Protein 3D8U (pdb70)

Secondary structure (DSSP, 8-state):
-EEEEEES-SS-HHHHHHHHHHHHHHHHTS-EE--EE-TT-HHHHHHHHHHHHTS----EEEESS---HHHHHHHHHHT--EEEESSS-SSSSSEEE---HHHHHHHHHHHHHTTT---EEEEE-S-SSHHHHHHHHHHHH--TTS-----EEE-SSPP-HHHHHHHHHHHHTT-TT--EEEESSHHHHHHHHHHHHHTT--TTTT-EEEESS----TTSSS--EEEE--S---HHHHHHHHHHHS-----EEE--TT--/--EEEEES-SS-HHHHHHHHHHHHHHHHHT--EEEEE-SS-HHHHHHHHHHHHTT--S-EEEESS---HHHHHHHHHTT--EEEESSS-SSSS-EEE---HHHHHHHHHHHHHHTT---EEEEEE-TTSHHHHHHHHHHHH--TTS-----EEEESS---HHHHHHHHHHHHHH-TT--EEEESSHHHHHHHHHHHHHHT--TTTT-EEEESS----TTSSS---EEE--S---HHHHHHHHHHH----------EEE--GGG---

Sequence (526 aa):
YSIALIIPSLFEKACAHFLPSFQQALNKAGYQLLLGYSDYSIEQEEKLLSTFLESRPAGVVLFGSEHSQRTHQLLEASNTPVLEIAELSSKASYLNIGVDHFEVGKACTRHLIEQGFKNVGFIGARGNHSTLQRQLHGWQSAIENYLTPDHFLTTHEAPSSQLGAEGLAKLLLRDSSLNALVCSHEEIAIGALFECHRRVLKVPTDIAIICLEGSSGEHAYPSLTSAEFDYERGTKAAEKLLHAIKGESGFKLKRRASTAYSIALIIPSLFEKACAHFLPSFQQALNKAGYQLLLGYSDYSIEQEEKLLSTFLESRPAGVVLFGSEHSQRTHQLLEASNTPVLEIAELSSKASYLNIGVDHFEVGKACTRHLIEQGFKNVGFIGARGNHSTLQRQLHGWQSAIENYLTPDHFLTTHEAPSSQLGAEGLAKLLLRDSSLNALVCSHEEIAIGALFECHRRVLKVPTDIAIICLEGSSGEHAYPSLTSAEFDYERGTKAAEKLLHAIKEPEEPTSGFKLKRRASTAIN

CATH classification: 3.40.50.2300 (+1 more: 3.40.50.2300)

Radius of gyration: 24.22 Å; Cα contacts (8 Å, |Δi|>4): 1119; chains: 2; bounding box: 66×63×42 Å

InterPro domains:
  IPR000843 LacI-type HTH domain [PF00356] (14-59)
  IPR000843 LacI-type HTH domain [PS50932] (13-67)
  IPR000843 LacI-type HTH domain [SM00354] (12-82)
  IPR000843 LacI-type HTH domain [cd01392] (16-67)
  IPR010982 Lambda repressor-like, DNA-binding domain superfamily [G3DSA:1.10.260.40] (5-69)
  IPR010982 Lambda repressor-like, DNA-binding domain superfamily [SSF47413] (12-70)
  IPR028082 Periplasmic binding protein-like I [SSF53822] (70-333)
  IPR046335 Transcriptional regulator LacI/GalR-like, sensor domain [PF13377] (180-339)

Nearest PDB structures (foldseek):
  3d8u-assembly1_B  TM=1.004E+00  e=8.330E-52  Vibrio parahaemolyticus
  3h5o-assembly1_A  TM=9.107E-01  e=6.694E-21  Chromobacterium violaceum
  2o20-assembly3_E  TM=8.316E-01  e=4.318E-18  Lactococcus lactis
  7e5w-assembly2_C  TM=8.522E-01  e=4.423E-16  Staphylococcus aureus subsp. aureus N315
  3huu-assembly2_C  TM=8.165E-01  e=6.097E-14  Staphylococcus haemolyticus JCSC1435

Foldseek 3Di:
DAEEEEDQDCVPVLCVQLPPLQQVLVVVPPYHYDYYYQPNPLVSVQVVLPVVVVPVHQEYEYEDQDHDPVRVVVCVPSVRAYEYEDDDHNVVVHHYDYDQLLVLLQVFLLVCVVQVQQQEAEEEELPVGVNVVSSLVSVCVVVVVVHHHDHYDYDNHDQALVSLLVSVVVRCVVPVQRQEYEYAADRSQVSVVVSCVVVVQDANVRHAYEYSEDDPCCPDVQRHFYWYDDSSVSNVVSVVSVCVSDHDYGTDGHDGRSGD/DAEEEEDADCPDPLCVLLPPLLCVLLVVVPHDYHYYYDPNDLPVCLVVVVVVLVPDAAAYEYEDADHDPNCVCSRVVSVHAYEYQYDDHPDVRHAYHYAQLLVLLQVQQVLCVVLPQQAEEEEEELVVGVSVVSNLNSNCCVVVVVRHRDRYYYYNDDAALCRLLVSLVVSCVVPVQHQEYEYAADRNQVSVVVNCVVVVPDARVRYFYEYSEDDVCCPDVQRHWYKYDNSSVSNVSSVQSVCVVVDDHDDDHHIDTDHGRRSDDD

Structure (mmCIF, N/CA/C/O backbone):
data_3D8U
#
_entry.id   3D8U
#
_cell.length_a   126.264
_cell.length_b   126.264
_cell.length_c   83.760
_cell.angle_alpha   90.00
_cell.angle_beta   90.00
_cell.angle_gamma   120.00
#
_symmetry.space_group_name_H-M   'P 31 2 1'
#
loop_
_atom_site.group_PDB
_atom_site.id
_atom_site.type_symbol
_atom_site.label_atom_id
_atom_site.label_alt_id
_atom_site.label_comp_id
_atom_site.label_asym_id
_atom_site.label_entity_id
_atom_site.label_seq_id
_atom_site.pdbx_PDB_ins_code
_atom_site.Cartn_x
_atom_site.Cartn_y
_atom_site.Cartn_z
_atom_site.occupancy
_atom_site.B_iso_or_equiv
_atom_site.auth_seq_id
_atom_site.auth_comp_id
_atom_site.auth_asym_id
_atom_site.auth_atom_id
_atom_site.pdbx_PDB_model_num
ATOM 1 N N . TYR A 1 4 ? 58.110 92.727 29.569 1.00 79.91 71 TYR A N 1
ATOM 2 C CA . TYR A 1 4 ? 58.334 92.047 30.875 1.00 80.03 71 TYR A CA 1
ATOM 3 C C . TYR A 1 4 ? 57.872 90.596 30.789 1.00 80.14 71 TYR A C 1
ATOM 4 O O . TYR A 1 4 ? 57.027 90.149 31.572 1.00 80.13 71 TYR A O 1
ATOM 6 N N . SER A 1 5 ? 58.436 89.875 29.821 1.00 80.32 72 SER A N 1
ATOM 7 C CA . SER A 1 5 ? 58.108 88.469 29.574 1.00 80.68 72 SER A CA 1
ATOM 8 C C . SER A 1 5 ? 59.155 87.774 28.686 1.00 81.06 72 SER A C 1
ATOM 9 O O . SER A 1 5 ? 59.690 88.372 27.748 1.00 80.97 72 SER A O 1
ATOM 12 N N . ILE A 1 6 ? 59.429 86.506 28.979 1.00 81.49 73 ILE A N 1
ATOM 13 C CA . ILE A 1 6 ? 60.465 85.764 28.263 1.00 82.01 73 ILE A CA 1
ATOM 14 C C . ILE A 1 6 ? 59.891 84.703 27.334 1.00 82.39 73 ILE A C 1
ATOM 15 O O . ILE A 1 6 ? 58.729 84.293 27.470 1.00 82.54 73 ILE A O 1
ATOM 20 N N . ALA A 1 7 ? 60.733 84.249 26.409 1.00 82.64 74 ALA A N 1
ATOM 21 C CA . ALA A 1 7 ? 60.349 83.248 25.433 1.00 82.77 74 ALA A CA 1
ATOM 22 C C . ALA A 1 7 ? 61.248 82.022 25.534 1.00 83.00 74 ALA A C 1
ATOM 23 O O . ALA A 1 7 ? 62.481 82.136 25.602 1.00 82.91 74 ALA A O 1
ATOM 25 N N . LEU A 1 8 ? 60.608 80.856 25.573 1.00 83.26 75 LEU A N 1
ATOM 26 C CA . LEU A 1 8 ? 61.283 79.572 25.443 1.00 83.44 75 LEU A CA 1
ATOM 27 C C . LEU A 1 8 ? 60.869 78.997 24.101 1.00 83.62 75 LEU A C 1
ATOM 28 O O . LEU A 1 8 ? 59.753 79.238 23.647 1.00 83.61 75 LEU A O 1
ATOM 33 N N . ILE A 1 9 ? 61.766 78.265 23.449 1.00 83.80 76 ILE A N 1
ATOM 34 C CA . ILE A 1 9 ? 61.361 77.481 22.287 1.00 83.96 76 ILE A CA 1
ATOM 35 C C . ILE A 1 9 ? 61.838 76.036 22.409 1.00 84.13 76 ILE A C 1
ATOM 36 O O . ILE A 1 9 ? 62.971 75.765 22.820 1.00 84.00 76 ILE A O 1
ATOM 41 N N . ILE A 1 10 ? 60.949 75.123 22.032 1.00 84.34 77 ILE A N 1
ATOM 42 C CA . ILE A 1 10 ? 61.051 73.717 22.387 1.00 84.37 77 ILE A CA 1
ATOM 43 C C . ILE A 1 10 ? 61.305 72.825 21.169 1.00 84.03 77 ILE A C 1
ATOM 44 O O . ILE A 1 10 ? 60.605 72.954 20.156 1.00 83.60 77 ILE A O 1
ATOM 49 N N . PRO A 1 11 ? 62.319 71.926 21.278 1.00 83.88 78 PRO A N 1
ATOM 50 C CA . PRO A 1 11 ? 62.759 70.921 20.296 1.00 83.67 78 PRO A CA 1
ATOM 51 C C . PRO A 1 11 ? 61.694 69.891 19.946 1.00 83.56 78 PRO A C 1
ATOM 52 O O . PRO A 1 11 ? 61.426 69.681 18.762 1.00 83.57 78 PRO A O 1
ATOM 56 N N . SER A 1 12 ? 61.117 69.238 20.957 1.00 83.30 79 SER A N 1
ATOM 57 C CA . SER A 1 12 ? 60.003 68.309 20.738 1.00 83.24 79 SER A CA 1
ATOM 58 C C . SER A 1 12 ? 59.196 68.052 21.996 1.00 82.90 79 SER A C 1
ATOM 59 O O . SER A 1 12 ? 59.584 68.410 23.098 1.00 82.92 79 SER A O 1
ATOM 62 N N . LEU A 1 13 ? 58.062 67.410 21.807 1.00 82.79 80 LEU A N 1
ATOM 63 C CA . LEU A 1 13 ? 57.088 67.272 22.864 1.00 83.20 80 LEU A CA 1
ATOM 64 C C . LEU A 1 13 ? 57.063 65.826 23.343 1.00 83.05 80 LEU A C 1
ATOM 65 O O . LEU A 1 13 ? 56.473 65.513 24.380 1.00 83.11 80 LEU A O 1
ATOM 70 N N . PHE A 1 14 ? 57.707 64.948 22.580 1.00 82.67 81 PHE A N 1
ATOM 71 C CA . PHE A 1 14 ? 57.922 63.583 23.023 1.00 82.56 81 PHE A CA 1
ATOM 72 C C . PHE A 1 14 ? 58.995 63.577 24.118 1.00 82.49 81 PHE A C 1
ATOM 73 O O . PHE A 1 14 ? 58.950 62.763 25.043 1.00 82.48 81 PHE A O 1
ATOM 75 N N . GLU A 1 15 ? 59.942 64.506 24.009 1.00 82.19 82 GLU A N 1
ATOM 76 C CA . GLU A 1 15 ? 61.039 64.598 24.937 1.00 82.24 82 GLU A CA 1
ATOM 77 C C . GLU A 1 15 ? 60.521 64.789 26.341 1.00 82.30 82 GLU A C 1
ATOM 78 O O . GLU A 1 15 ? 59.871 65.791 26.639 1.00 82.39 82 GLU A O 1
ATOM 84 N N . LYS A 1 16 ? 60.819 63.814 27.197 1.00 82.29 83 LYS A N 1
ATOM 85 C CA . LYS A 1 16 ? 60.372 63.816 28.590 1.00 82.07 83 LYS A CA 1
ATOM 86 C C . LYS A 1 16 ? 61.020 64.957 29.371 1.00 82.42 83 LYS A C 1
ATOM 87 O O . LYS A 1 16 ? 60.443 65.462 30.326 1.00 82.67 83 LYS A O 1
ATOM 93 N N . ALA A 1 17 ? 62.213 65.366 28.941 1.00 82.77 84 ALA A N 1
ATOM 94 C CA . ALA A 1 17 ? 62.884 66.545 29.478 1.00 82.71 84 ALA A CA 1
ATOM 95 C C . ALA A 1 17 ? 61.935 67.732 29.439 1.00 82.74 84 ALA A C 1
ATOM 96 O O . ALA A 1 17 ? 61.505 68.201 30.490 1.00 82.86 84 ALA A O 1
ATOM 98 N N . CYS A 1 18 ? 61.593 68.181 28.225 1.00 82.70 85 CYS A N 1
ATOM 99 C CA . CYS A 1 18 ? 60.609 69.252 27.987 1.00 82.43 85 CYS A CA 1
ATOM 100 C C . CYS A 1 18 ? 59.307 69.005 28.728 1.00 81.63 85 CYS A C 1
ATOM 101 O O . CYS A 1 18 ? 58.768 69.908 29.356 1.00 81.48 85 CYS A O 1
ATOM 104 N N . ALA A 1 19 ? 58.806 67.779 28.653 1.00 81.19 86 ALA A N 1
ATOM 105 C CA . ALA A 1 19 ? 57.512 67.460 29.239 1.00 80.78 86 ALA A CA 1
ATOM 106 C C . ALA A 1 19 ? 57.444 67.950 30.679 1.00 80.46 86 ALA A C 1
ATOM 107 O O . ALA A 1 19 ? 56.565 68.749 31.024 1.00 80.46 86 ALA A O 1
ATOM 109 N N . HIS A 1 20 ? 58.396 67.503 31.496 1.00 79.73 87 HIS A N 1
ATOM 110 C CA . HIS A 1 20 ? 58.352 67.728 32.938 1.00 79.57 87 HIS A CA 1
ATOM 111 C C . HIS A 1 20 ? 59.038 69.008 33.399 1.00 79.13 87 HIS A C 1
ATOM 112 O O . HIS A 1 20 ? 59.142 69.270 34.597 1.00 78.89 87 HIS A O 1
ATOM 119 N N . PHE A 1 21 ? 59.523 69.789 32.447 1.00 78.66 88 PHE A N 1
ATOM 120 C CA . PHE A 1 21 ? 60.326 70.960 32.752 1.00 78.14 88 PHE A CA 1
ATOM 121 C C . PHE A 1 21 ? 59.464 72.187 32.622 1.00 77.68 88 PHE A C 1
ATOM 122 O O . PHE A 1 21 ? 59.604 73.156 33.362 1.00 77.18 88 PHE A O 1
ATOM 130 N N . LEU A 1 22 ? 58.567 72.116 31.652 1.00 77.63 89 LEU A N 1
ATOM 131 C CA . LEU A 1 22 ? 57.825 73.264 31.199 1.00 77.52 89 LEU A CA 1
ATOM 132 C C . LEU A 1 22 ? 57.044 73.897 32.343 1.00 77.49 89 LEU A C 1
ATOM 133 O O . LEU A 1 22 ? 57.265 75.073 32.621 1.00 77.52 89 LEU A O 1
ATOM 138 N N . PRO A 1 23 ? 56.190 73.114 33.055 1.00 77.44 90 PRO A N 1
ATOM 139 C CA . PRO A 1 23 ? 55.215 73.782 33.925 1.00 77.09 90 PRO A CA 1
ATOM 140 C C . PRO A 1 23 ? 55.953 74.522 35.030 1.00 76.90 90 PRO A C 1
ATOM 141 O O . PRO A 1 23 ? 55.902 75.757 35.112 1.00 76.50 90 PRO A O 1
ATOM 145 N N . SER A 1 24 ? 56.666 73.742 35.836 1.00 76.68 91 SER A N 1
ATOM 146 C CA . SER A 1 24 ? 57.522 74.242 36.887 1.00 76.78 91 SER A CA 1
ATOM 147 C C . SER A 1 24 ? 58.214 75.542 36.514 1.00 76.55 91 SER A C 1
ATOM 148 O O . SER A 1 24 ? 58.354 76.432 37.351 1.00 76.65 91 SER A O 1
ATOM 151 N N . PHE A 1 25 ? 58.629 75.632 35.254 1.00 76.43 92 PHE A N 1
ATOM 152 C CA . PHE A 1 25 ? 59.401 76.751 34.730 1.00 76.42 92 PHE A CA 1
ATOM 153 C C . PHE A 1 25 ? 58.592 78.045 34.692 1.00 76.76 92 PHE A C 1
ATOM 154 O O . PHE A 1 25 ? 58.938 79.013 35.369 1.00 77.06 92 PHE A O 1
ATOM 162 N N . GLN A 1 26 ? 57.507 78.060 33.921 1.00 77.00 93 GLN A N 1
ATOM 163 C CA . GLN A 1 26 ? 56.701 79.273 33.780 1.00 77.08 93 GLN A CA 1
ATOM 164 C C . GLN A 1 26 ? 55.862 79.525 35.026 1.00 77.09 93 GLN A C 1
ATOM 165 O O . GLN A 1 26 ? 55.349 80.629 35.232 1.00 77.08 93 GLN A O 1
ATOM 171 N N . GLN A 1 27 ? 55.739 78.488 35.848 1.00 77.05 94 GLN A N 1
ATOM 172 C CA . GLN A 1 27 ? 55.073 78.591 37.135 1.00 77.07 94 GLN A CA 1
ATOM 173 C C . GLN A 1 27 ? 55.932 79.517 37.986 1.00 76.84 94 GLN A C 1
ATOM 174 O O . GLN A 1 27 ? 55.509 80.618 38.373 1.00 76.84 94 GLN A O 1
ATOM 180 N N . ALA A 1 28 ? 57.157 79.065 38.236 1.00 76.69 95 ALA A N 1
ATOM 181 C CA . ALA A 1 28 ? 58.132 79.826 39.000 1.00 76.65 95 ALA A CA 1
ATOM 182 C C . ALA A 1 28 ? 58.376 81.170 38.331 1.00 76.62 95 ALA A C 1
ATOM 183 O O . ALA A 1 28 ? 58.581 82.181 39.007 1.00 76.71 95 ALA A O 1
ATOM 185 N N . LEU A 1 29 ? 58.324 81.175 37.002 1.00 76.34 96 LEU A N 1
ATOM 186 C CA . LEU A 1 29 ? 58.521 82.386 36.222 1.00 76.22 96 LEU A CA 1
ATOM 187 C C . LEU A 1 29 ? 57.395 83.386 36.445 1.00 76.20 96 LEU A C 1
ATOM 188 O O . LEU A 1 29 ? 57.622 84.599 36.517 1.00 76.09 96 LEU A O 1
ATOM 193 N N . ASN A 1 30 ? 56.178 82.873 36.553 1.00 76.16 97 ASN A N 1
ATOM 194 C CA . ASN A 1 30 ? 55.045 83.730 36.804 1.00 76.08 97 ASN A CA 1
ATOM 195 C C . ASN A 1 30 ? 55.145 84.342 38.172 1.00 75.94 97 ASN A C 1
ATOM 196 O O . ASN A 1 30 ? 55.070 85.564 38.307 1.00 75.75 97 ASN A O 1
ATOM 201 N N . LYS A 1 31 ? 55.357 83.491 39.178 1.00 75.93 98 LYS A N 1
ATOM 202 C CA . LYS A 1 31 ? 55.497 83.944 40.560 1.00 75.72 98 LYS A CA 1
ATOM 203 C C . LYS A 1 31 ? 56.345 85.201 40.611 1.00 75.90 98 LYS A C 1
ATOM 204 O O . LYS A 1 31 ? 56.065 86.100 41.390 1.00 76.19 98 LYS A O 1
ATOM 206 N N . ALA A 1 32 ? 57.356 85.286 39.751 1.00 76.32 99 ALA A N 1
ATOM 207 C CA . ALA A 1 32 ? 58.207 86.472 39.719 1.00 76.77 99 ALA A CA 1
ATOM 208 C C . ALA A 1 32 ? 58.073 87.304 38.438 1.00 77.10 99 ALA A C 1
ATOM 209 O O . ALA A 1 32 ? 59.039 87.509 37.707 1.00 77.33 99 ALA A O 1
ATOM 211 N N . GLY A 1 33 ? 56.859 87.769 38.171 1.00 77.52 100 GLY A N 1
ATOM 212 C CA . GLY A 1 33 ? 56.634 88.828 37.192 1.00 78.26 100 GLY A CA 1
ATOM 213 C C . GLY A 1 33 ? 56.454 88.427 35.742 1.00 78.84 100 GLY A C 1
ATOM 214 O O . GLY A 1 33 ? 55.430 88.728 35.133 1.00 78.83 100 GLY A O 1
ATOM 215 N N . TYR A 1 34 ? 57.452 87.753 35.185 1.00 79.48 101 TYR A N 1
ATOM 216 C CA . TYR A 1 34 ? 57.524 87.556 33.744 1.00 80.04 101 TYR A CA 1
ATOM 217 C C . TYR A 1 34 ? 56.557 86.493 33.239 1.00 80.58 101 TYR A C 1
ATOM 218 O O . TYR A 1 34 ? 56.309 85.492 33.922 1.00 80.88 101 TYR A O 1
ATOM 220 N N . GLN A 1 35 ? 56.013 86.731 32.045 1.00 80.99 102 GLN A N 1
ATOM 221 C CA . GLN A 1 35 ? 55.174 85.756 31.343 1.00 81.26 102 GLN A CA 1
ATOM 222 C C . GLN A 1 35 ? 56.004 84.909 30.356 1.00 81.46 102 GLN A C 1
ATOM 223 O O . GLN A 1 35 ? 57.185 85.187 30.135 1.00 81.19 102 GLN A O 1
ATOM 225 N N . LEU A 1 36 ? 55.378 83.882 29.775 1.00 81.98 103 LEU A N 1
ATOM 226 C CA . LEU A 1 36 ? 56.046 82.948 28.849 1.00 82.53 103 LEU A CA 1
ATOM 227 C C . LEU A 1 36 ? 55.376 82.816 27.481 1.00 82.90 103 LEU A C 1
ATOM 228 O O . LEU A 1 36 ? 54.338 82.168 27.347 1.00 82.95 103 LEU A O 1
ATOM 233 N N . LEU A 1 37 ? 55.999 83.398 26.464 1.00 83.44 104 LEU A N 1
ATOM 234 C CA . LEU A 1 37 ? 55.519 83.270 25.094 1.00 83.95 104 LEU A CA 1
ATOM 235 C C . LEU A 1 37 ? 56.397 82.262 24.345 1.00 84.26 104 LEU A C 1
ATOM 236 O O . LEU A 1 37 ? 57.402 82.629 23.717 1.00 84.47 104 LEU A O 1
ATOM 241 N N . LEU A 1 38 ? 56.017 80.988 24.417 1.00 84.17 105 LEU A N 1
ATOM 242 C CA . LEU A 1 38 ? 56.896 79.918 23.953 1.00 83.95 105 LEU A CA 1
ATOM 243 C C . LEU A 1 38 ? 56.693 79.557 22.477 1.00 83.85 105 LEU A C 1
ATOM 244 O O . LEU A 1 38 ? 55.672 79.885 21.888 1.00 83.64 105 LEU A O 1
ATOM 249 N N . GLY A 1 39 ? 57.672 78.869 21.898 1.00 84.01 106 GLY A N 1
ATOM 250 C CA . GLY A 1 39 ? 57.607 78.460 20.501 1.00 84.47 106 GLY A CA 1
ATOM 251 C C . GLY A 1 39 ? 58.053 77.033 20.238 1.00 84.77 106 GLY A C 1
ATOM 252 O O . GLY A 1 39 ? 58.827 76.464 21.006 1.00 84.90 106 GLY A O 1
ATOM 253 N N . TYR A 1 40 ? 57.581 76.464 19.132 1.00 84.85 107 TYR A N 1
ATOM 254 C CA . TYR A 1 40 ? 57.836 75.065 18.830 1.00 85.14 107 TYR A CA 1
ATOM 255 C C . TYR A 1 40 ? 58.622 74.861 17.547 1.00 85.26 107 TYR A C 1
ATOM 256 O O . TYR A 1 40 ? 58.166 75.246 16.468 1.00 85.38 107 TYR A O 1
ATOM 265 N N . SER A 1 41 ? 59.779 74.210 17.667 1.00 85.41 108 SER A N 1
ATOM 266 C CA . SER A 1 41 ? 60.724 74.085 16.548 1.00 85.31 108 SER A CA 1
ATOM 267 C C . SER A 1 41 ? 60.545 72.829 15.702 1.00 85.59 108 SER A C 1
ATOM 268 O O . SER A 1 41 ? 60.874 72.833 14.516 1.00 85.65 108 SER A O 1
ATOM 271 N N . ASP A 1 42 ? 60.016 71.768 16.314 1.00 86.15 109 ASP A N 1
ATOM 272 C CA . ASP A 1 42 ? 59.897 70.436 15.686 1.00 86.58 109 ASP A CA 1
ATOM 273 C C . ASP A 1 42 ? 61.274 69.884 15.289 1.00 86.68 109 ASP A C 1
ATOM 274 O O . ASP A 1 42 ? 61.408 69.150 14.310 1.00 86.78 109 ASP A O 1
ATOM 279 N N . TYR A 1 43 ? 62.286 70.256 16.072 1.00 86.88 110 TYR A N 1
ATOM 280 C CA . TYR A 1 43 ? 63.696 69.940 15.814 1.00 87.19 110 TYR A CA 1
ATOM 281 C C . TYR A 1 43 ? 64.360 70.809 14.726 1.00 86.84 110 TYR A C 1
ATOM 282 O O . TYR A 1 43 ? 65.565 70.688 14.470 1.00 86.88 110 TYR A O 1
ATOM 291 N N . SER A 1 44 ? 63.587 71.698 14.112 1.00 86.38 111 SER A N 1
ATOM 292 C CA . SER A 1 44 ? 64.092 72.486 12.997 1.00 85.91 111 SER A CA 1
ATOM 293 C C . SER A 1 44 ? 64.893 73.694 13.459 1.00 85.73 111 SER A C 1
ATOM 294 O O . SER A 1 44 ? 64.368 74.596 14.114 1.00 85.73 111 SER A O 1
ATOM 297 N N . ILE A 1 45 ? 66.179 73.687 13.117 1.00 85.53 112 ILE A N 1
ATOM 298 C CA . ILE A 1 45 ? 67.041 74.853 13.272 1.00 85.05 112 ILE A CA 1
ATOM 299 C C . ILE A 1 45 ? 66.424 76.054 12.531 1.00 84.89 112 ILE A C 1
ATOM 300 O O . ILE A 1 45 ? 66.242 77.108 13.139 1.00 85.16 112 ILE A O 1
ATOM 305 N N . GLU A 1 46 ? 66.060 75.886 11.252 1.00 84.34 113 GLU A N 1
ATOM 306 C CA . GLU A 1 46 ? 65.362 76.946 10.489 1.00 83.90 113 GLU A CA 1
ATOM 307 C C . GLU A 1 46 ? 64.168 77.531 11.253 1.00 83.52 113 GLU A C 1
ATOM 308 O O . GLU A 1 46 ? 64.036 78.756 11.384 1.00 83.45 113 GLU A O 1
ATOM 314 N N . GLN A 1 47 ? 63.316 76.635 11.750 1.00 82.99 114 GLN A N 1
ATOM 315 C CA . GLN A 1 47 ? 62.124 76.979 12.527 1.00 82.48 114 GLN A CA 1
ATOM 316 C C . GLN A 1 47 ? 62.483 77.695 13.827 1.00 81.92 114 GLN A C 1
ATOM 317 O O . GLN A 1 47 ? 61.836 78.678 14.208 1.00 81.70 114 GLN A O 1
ATOM 323 N N . GLU A 1 48 ? 63.522 77.198 14.496 1.00 81.28 115 GLU A N 1
ATOM 324 C CA . GLU A 1 48 ? 64.036 77.827 15.698 1.00 80.78 115 GLU A CA 1
ATOM 325 C C . GLU A 1 48 ? 64.227 79.318 15.453 1.00 80.49 115 GLU A C 1
ATOM 326 O O . GLU A 1 48 ? 63.886 80.147 16.293 1.00 80.43 115 GLU A O 1
ATOM 332 N N . GLU A 1 49 ? 64.741 79.640 14.275 1.00 80.11 116 GLU A N 1
ATOM 333 C CA . GLU A 1 49 ? 65.047 81.002 13.914 1.00 79.99 116 GLU A CA 1
ATOM 334 C C . GLU A 1 49 ? 63.807 81.834 13.628 1.00 79.89 116 GLU A C 1
ATOM 335 O O . GLU A 1 49 ? 63.568 82.833 14.300 1.00 79.56 116 GLU A O 1
ATOM 341 N N . LYS A 1 50 ? 63.027 81.416 12.632 1.00 80.10 117 LYS A N 1
ATOM 342 C CA . LYS A 1 50 ? 61.725 82.037 12.316 1.00 80.28 117 LYS A CA 1
ATOM 343 C C . LYS A 1 50 ? 60.934 82.408 13.578 1.00 80.07 117 LYS A C 1
ATOM 344 O O . LYS A 1 50 ? 60.602 83.586 13.786 1.00 79.87 117 LYS A O 1
ATOM 350 N N . LEU A 1 51 ? 60.660 81.404 14.413 1.00 79.84 118 LEU A N 1
ATOM 351 C CA . LEU A 1 51 ? 60.125 81.634 15.752 1.00 79.92 118 LEU A CA 1
ATOM 352 C C . LEU A 1 51 ? 60.955 82.667 16.518 1.00 80.17 118 LEU A C 1
ATOM 353 O O . LEU A 1 51 ? 60.465 83.752 16.835 1.00 80.33 118 LEU A O 1
ATOM 358 N N . LEU A 1 52 ? 62.213 82.331 16.799 1.00 80.18 119 LEU A N 1
ATOM 359 C CA . LEU A 1 52 ? 63.110 83.229 17.507 1.00 80.23 119 LEU A CA 1
ATOM 360 C C . LEU A 1 52 ? 62.917 84.675 17.018 1.00 80.31 119 LEU A C 1
ATOM 361 O O . LEU A 1 52 ? 62.591 85.572 17.808 1.00 80.07 119 LEU A O 1
ATOM 366 N N . SER A 1 53 ? 63.086 84.871 15.709 1.00 80.37 120 SER A N 1
ATOM 367 C CA . SER A 1 53 ? 63.091 86.202 15.093 1.00 80.50 120 SER A CA 1
ATOM 368 C C . SER A 1 53 ? 61.876 87.035 15.480 1.00 80.71 120 SER A C 1
ATOM 369 O O . SER A 1 53 ? 62.027 88.159 15.971 1.00 80.73 120 SER A O 1
ATOM 372 N N . THR A 1 54 ? 60.682 86.478 15.278 1.00 80.68 121 THR A N 1
ATOM 373 C CA . THR A 1 54 ? 59.460 87.260 15.446 1.00 80.74 121 THR A CA 1
ATOM 374 C C . THR A 1 54 ? 59.130 87.574 16.911 1.00 80.82 121 THR A C 1
ATOM 375 O O . THR A 1 54 ? 58.462 88.571 17.182 1.00 80.83 121 THR A O 1
ATOM 379 N N . PHE A 1 55 ? 59.609 86.751 17.846 1.00 80.98 122 PHE A N 1
ATOM 380 C CA . PHE A 1 55 ? 59.451 87.060 19.277 1.00 81.18 122 PHE A CA 1
ATOM 381 C C . PHE A 1 55 ? 60.256 88.312 19.644 1.00 81.20 122 PHE A C 1
ATOM 382 O O . PHE A 1 55 ? 59.798 89.138 20.436 1.00 81.15 122 PHE A O 1
ATOM 390 N N . LEU A 1 56 ? 61.449 88.440 19.060 1.00 81.26 123 LEU A N 1
ATOM 391 C CA . LEU A 1 56 ? 62.344 89.570 19.322 1.00 81.36 123 LEU A CA 1
ATOM 392 C C . LEU A 1 56 ? 61.751 90.919 18.931 1.00 81.54 123 LEU A C 1
ATOM 393 O O . LEU A 1 56 ? 62.122 91.943 19.508 1.00 81.45 123 LEU A O 1
ATOM 398 N N . GLU A 1 57 ? 60.831 90.902 17.960 1.00 81.92 124 GLU A N 1
ATOM 399 C CA . GLU A 1 57 ? 60.065 92.089 17.522 1.00 82.32 124 GLU A CA 1
ATOM 400 C C . GLU A 1 57 ? 59.364 92.802 18.689 1.00 82.46 124 GLU A C 1
ATOM 401 O O . GLU A 1 57 ? 59.102 94.006 18.625 1.00 82.52 124 GLU A O 1
ATOM 407 N N . SER A 1 58 ? 59.056 92.045 19.741 1.00 82.67 125 SER A N 1
ATOM 408 C CA . SER A 1 58 ? 58.684 92.603 21.038 1.00 82.85 125 SER A CA 1
ATOM 409 C C . SER A 1 58 ? 59.855 92.400 22.006 1.00 83.17 125 SER A C 1
ATOM 410 O O . SER A 1 58 ? 60.179 91.263 22.349 1.00 83.17 125 SER A O 1
ATOM 413 N N . ARG A 1 59 ? 60.485 93.502 22.424 1.00 83.55 126 ARG A N 1
ATOM 414 C CA . ARG A 1 59 ? 61.673 93.476 23.292 1.00 83.91 126 ARG A CA 1
ATOM 415 C C . ARG A 1 59 ? 61.477 92.569 24.523 1.00 84.19 126 ARG A C 1
ATOM 416 O O . ARG A 1 59 ? 60.851 92.987 25.503 1.00 84.43 126 ARG A O 1
ATOM 418 N N . PRO A 1 60 ? 62.013 91.327 24.473 1.00 84.33 127 PRO A N 1
ATOM 419 C CA . PRO A 1 60 ? 61.648 90.294 25.449 1.00 84.37 127 PRO A CA 1
ATOM 420 C C . PRO A 1 60 ? 62.555 90.179 26.687 1.00 84.47 127 PRO A C 1
ATOM 421 O O . PRO A 1 60 ? 62.104 89.689 27.720 1.00 84.52 127 PRO A O 1
ATOM 425 N N . ALA A 1 61 ? 63.811 90.613 26.571 1.00 84.60 128 ALA A N 1
ATOM 426 C CA . ALA A 1 61 ? 64.817 90.552 27.657 1.00 84.73 128 ALA A CA 1
ATOM 427 C C . ALA A 1 61 ? 64.820 89.261 28.495 1.00 84.65 128 ALA A C 1
ATOM 428 O O . ALA A 1 61 ? 64.331 89.238 29.623 1.00 84.44 128 ALA A O 1
ATOM 430 N N . GLY A 1 62 ? 65.389 88.197 27.928 1.00 84.74 129 GLY A N 1
ATOM 431 C CA . GLY A 1 62 ? 65.360 86.863 28.538 1.00 84.92 129 GLY A CA 1
ATOM 432 C C . GLY A 1 62 ? 64.823 85.785 27.601 1.00 85.03 129 GLY A C 1
ATOM 433 O O . GLY A 1 62 ? 63.684 85.881 27.133 1.00 84.78 129 GLY A O 1
ATOM 434 N N . VAL A 1 63 ? 65.641 84.759 27.335 1.00 85.12 130 VAL A N 1
ATOM 435 C CA . VAL A 1 63 ? 65.308 83.712 26.349 1.00 85.33 130 VAL A CA 1
ATOM 436 C C . VAL A 1 63 ? 66.033 82.371 26.570 1.00 85.51 130 VAL A C 1
ATOM 437 O O . VAL A 1 63 ? 67.253 82.344 26.755 1.00 85.60 130 VAL A O 1
ATOM 441 N N . VAL A 1 64 ? 65.278 81.268 26.536 1.00 85.56 131 VAL A N 1
ATOM 442 C CA . VAL A 1 64 ? 65.850 79.914 26.718 1.00 85.61 131 VAL A CA 1
ATOM 443 C C . VAL A 1 64 ? 65.639 78.953 25.554 1.00 85.55 131 VAL A C 1
ATOM 444 O O . VAL A 1 64 ? 64.525 78.830 25.016 1.00 85.53 131 VAL A O 1
ATOM 448 N N . LEU A 1 65 ? 66.711 78.248 25.199 1.00 85.21 132 LEU A N 1
ATOM 449 C CA . LEU A 1 65 ? 66.656 77.256 24.129 1.00 85.22 132 LEU A CA 1
ATOM 450 C C . LEU A 1 65 ? 67.398 75.965 24.451 1.00 85.23 132 LEU A C 1
ATOM 451 O O . LEU A 1 65 ? 68.275 75.939 25.309 1.00 85.15 132 LEU A O 1
ATOM 456 N N . PHE A 1 66 ? 67.027 74.899 23.749 1.00 85.46 133 PHE A N 1
ATOM 457 C CA . PHE A 1 66 ? 67.597 73.583 23.968 1.00 85.76 133 PHE A CA 1
ATOM 458 C C . PHE A 1 66 ? 68.633 73.264 22.920 1.00 85.72 133 PHE A C 1
ATOM 459 O O . PHE A 1 66 ? 68.433 73.571 21.750 1.00 86.03 133 PHE A O 1
ATOM 467 N N . GLY A 1 67 ? 69.734 72.642 23.331 1.00 85.52 134 GLY A N 1
ATOM 468 C CA . GLY A 1 67 ? 70.788 72.260 22.387 1.00 85.57 134 GLY A CA 1
ATOM 469 C C . GLY A 1 67 ? 71.819 73.351 22.159 1.00 85.62 134 GLY A C 1
ATOM 470 O O . GLY A 1 67 ? 71.643 74.495 22.594 1.00 85.70 134 GLY A O 1
ATOM 471 N N . SER A 1 68 ? 72.902 72.986 21.476 1.00 85.42 135 SER A N 1
ATOM 472 C CA . SER A 1 68 ? 74.010 73.900 21.170 1.00 84.72 135 SER A CA 1
ATOM 473 C C . SER A 1 68 ? 73.957 74.285 19.681 1.00 84.45 135 SER A C 1
ATOM 474 O O . SER A 1 68 ? 74.444 75.347 19.270 1.00 84.36 135 SER A O 1
ATOM 477 N N . GLU A 1 69 ? 73.360 73.396 18.889 1.00 83.85 136 GLU A N 1
ATOM 478 C CA . GLU A 1 69 ? 73.106 73.611 17.466 1.00 83.49 136 GLU A CA 1
ATOM 479 C C . GLU A 1 69 ? 72.087 74.730 17.204 1.00 82.99 136 GLU A C 1
ATOM 480 O O . GLU A 1 69 ? 70.881 74.563 17.430 1.00 83.01 136 GLU A O 1
ATOM 486 N N . HIS A 1 70 ? 72.583 75.866 16.722 1.00 82.32 137 HIS A N 1
ATOM 487 C CA . HIS A 1 70 ? 71.732 76.974 16.276 1.00 81.55 137 HIS A CA 1
ATOM 488 C C . HIS A 1 70 ? 72.337 77.580 15.003 1.00 80.95 137 HIS A C 1
ATOM 489 O O . HIS A 1 70 ? 73.539 77.416 14.742 1.00 80.92 137 HIS A O 1
ATOM 496 N N . SER A 1 71 ? 71.512 78.249 14.200 1.00 80.03 138 SER A N 1
ATOM 497 C CA . SER A 1 71 ? 72.004 78.883 12.981 1.00 79.32 138 SER A CA 1
ATOM 498 C C . SER A 1 71 ? 72.812 80.124 13.363 1.00 79.25 138 SER A C 1
ATOM 499 O O . SER A 1 71 ? 72.432 80.840 14.293 1.00 79.43 138 SER A O 1
ATOM 502 N N . GLN A 1 72 ? 73.931 80.364 12.679 1.00 78.79 139 GLN A N 1
ATOM 503 C CA . GLN A 1 72 ? 74.705 81.588 12.915 1.00 78.45 139 GLN A CA 1
ATOM 504 C C . GLN A 1 72 ? 73.837 82.804 12.601 1.00 78.13 139 GLN A C 1
ATOM 505 O O . GLN A 1 72 ? 73.956 83.846 13.243 1.00 78.09 139 GLN A O 1
ATOM 507 N N . ARG A 1 73 ? 72.940 82.635 11.631 1.00 77.87 140 ARG A N 1
ATOM 508 C CA . ARG A 1 73 ? 71.978 83.662 11.220 1.00 77.64 140 ARG A CA 1
ATOM 509 C C . ARG A 1 73 ? 70.878 83.981 12.263 1.00 77.43 140 ARG A C 1
ATOM 510 O O . ARG A 1 73 ? 69.791 84.433 11.905 1.00 77.08 140 ARG A O 1
ATOM 512 N N . THR A 1 74 ? 71.181 83.771 13.544 1.00 77.45 141 THR A N 1
ATOM 513 C CA . THR A 1 74 ? 70.247 84.013 14.643 1.00 77.62 141 THR A CA 1
ATOM 514 C C . THR A 1 74 ? 70.981 84.175 15.967 1.00 77.98 141 THR A C 1
ATOM 515 O O . THR A 1 74 ? 70.460 84.784 16.910 1.00 77.82 141 THR A O 1
ATOM 517 N N . HIS A 1 75 ? 72.180 83.593 16.035 1.00 78.45 142 HIS A N 1
ATOM 518 C CA . HIS A 1 75 ? 73.075 83.742 17.177 1.00 78.83 142 HIS A CA 1
ATOM 519 C C . HIS A 1 75 ? 73.301 85.215 17.460 1.00 79.12 142 HIS A C 1
ATOM 520 O O . HIS A 1 75 ? 73.098 85.693 18.581 1.00 79.03 142 HIS A O 1
ATOM 527 N N . GLN A 1 76 ? 73.717 85.928 16.423 1.00 79.47 143 GLN A N 1
ATOM 528 C CA . GLN A 1 76 ? 74.116 87.310 16.585 1.00 80.26 143 GLN A CA 1
ATOM 529 C C . GLN A 1 76 ? 72.924 88.270 16.497 1.00 80.72 143 GLN A C 1
ATOM 530 O O . GLN A 1 76 ? 73.101 89.489 16.410 1.00 80.88 143 GLN A O 1
ATOM 536 N N . LEU A 1 77 ? 71.719 87.707 16.513 1.00 81.10 144 LEU A N 1
ATOM 537 C CA . LEU A 1 77 ? 70.506 88.474 16.778 1.00 81.62 144 LEU A CA 1
ATOM 538 C C . LEU A 1 77 ? 70.327 88.567 18.298 1.00 81.82 144 LEU A C 1
ATOM 539 O O . LEU A 1 77 ? 70.172 89.661 18.856 1.00 81.93 144 LEU A O 1
ATOM 541 N N . LEU A 1 78 ? 70.355 87.406 18.955 1.00 81.89 145 LEU A N 1
ATOM 542 C CA . LEU A 1 78 ? 70.373 87.319 20.415 1.00 81.74 145 LEU A CA 1
ATOM 543 C C . LEU A 1 78 ? 71.657 87.955 21.008 1.00 81.58 145 LEU A C 1
ATOM 544 O O . LEU A 1 78 ? 71.574 88.871 21.834 1.00 81.28 145 LEU A O 1
ATOM 546 N N . GLU A 1 79 ? 72.830 87.494 20.566 1.00 81.57 146 GLU A N 1
ATOM 547 C CA . GLU A 1 79 ? 74.100 88.140 20.938 1.00 81.79 146 GLU A CA 1
ATOM 548 C C . GLU A 1 79 ? 74.280 89.474 20.209 1.00 81.74 146 GLU A C 1
ATOM 549 O O . GLU A 1 79 ? 75.401 89.888 19.905 1.00 81.36 146 GLU A O 1
ATOM 551 N N . ALA A 1 80 ? 73.152 90.122 19.923 1.00 81.91 147 ALA A N 1
ATOM 552 C CA . ALA A 1 80 ? 73.117 91.479 19.399 1.00 82.12 147 ALA A CA 1
ATOM 553 C C . ALA A 1 80 ? 72.113 92.290 20.205 1.00 82.24 147 ALA A C 1
ATOM 554 O O . ALA A 1 80 ? 72.502 93.170 20.976 1.00 82.37 147 ALA A O 1
ATOM 556 N N . SER A 1 81 ? 70.826 91.980 20.038 1.00 82.39 148 SER A N 1
ATOM 557 C CA . SER A 1 81 ? 69.765 92.604 20.832 1.00 82.53 148 SER A CA 1
ATOM 558 C C . SER A 1 81 ? 70.015 92.373 22.326 1.00 82.83 148 SER A C 1
ATOM 559 O O . SER A 1 81 ? 69.213 92.780 23.176 1.00 82.83 148 SER A O 1
ATOM 562 N N . ASN A 1 82 ? 71.141 91.709 22.610 1.00 83.11 149 ASN A N 1
ATOM 563 C CA . ASN A 1 82 ? 71.676 91.477 23.955 1.00 83.30 149 ASN A CA 1
ATOM 564 C C . ASN A 1 82 ? 70.617 91.304 25.045 1.00 83.57 149 ASN A C 1
ATOM 565 O O . ASN A 1 82 ? 70.589 92.042 26.037 1.00 83.53 149 ASN A O 1
ATOM 570 N N . THR A 1 83 ? 69.729 90.336 24.830 1.00 83.79 150 THR A N 1
ATOM 571 C CA . THR A 1 83 ? 68.834 89.867 25.878 1.00 84.00 150 THR A CA 1
ATOM 572 C C . THR A 1 83 ? 69.510 88.625 26.449 1.00 84.20 150 THR A C 1
ATOM 573 O O . THR A 1 83 ? 70.141 87.887 25.698 1.00 84.19 150 THR A O 1
ATOM 577 N N . PRO A 1 84 ? 69.433 88.414 27.776 1.00 84.52 151 PRO A N 1
ATOM 578 C CA . PRO A 1 84 ? 70.067 87.234 28.394 1.00 84.89 151 PRO A CA 1
ATOM 579 C C . PRO A 1 84 ? 69.473 85.861 27.964 1.00 85.28 151 PRO A C 1
ATOM 580 O O . PRO A 1 84 ? 68.247 85.693 27.891 1.00 85.10 151 PRO A O 1
ATOM 584 N N . VAL A 1 85 ? 70.359 84.895 27.690 1.00 85.70 152 VAL A N 1
ATOM 585 C CA . VAL A 1 85 ? 69.970 83.611 27.093 1.00 85.92 152 VAL A CA 1
ATOM 586 C C . VAL A 1 85 ? 70.550 82.393 27.801 1.00 86.22 152 VAL A C 1
ATOM 587 O O . VAL A 1 85 ? 71.764 82.262 27.971 1.00 86.07 152 VAL A O 1
ATOM 591 N N . LEU A 1 86 ? 69.666 81.482 28.181 1.00 86.60 153 LEU A N 1
ATOM 592 C CA . LEU A 1 86 ? 70.090 80.196 28.707 1.00 87.03 153 LEU A CA 1
ATOM 593 C C . LEU A 1 86 ? 70.012 79.112 27.623 1.00 87.39 153 LEU A C 1
ATOM 594 O O . LEU A 1 86 ? 69.126 79.124 26.762 1.00 87.56 153 LEU A O 1
ATOM 599 N N . GLU A 1 87 ? 70.962 78.189 27.668 1.00 87.62 154 GLU A N 1
ATOM 600 C CA . GLU A 1 87 ? 70.915 76.996 26.855 1.00 87.89 154 GLU A CA 1
ATOM 601 C C . GLU A 1 87 ? 70.823 75.798 27.798 1.00 88.11 154 GLU A C 1
ATOM 602 O O . GLU A 1 87 ? 71.622 75.679 28.730 1.00 88.40 154 GLU A O 1
ATOM 604 N N . ILE A 1 88 ? 69.828 74.940 27.595 1.00 88.14 155 ILE A N 1
ATOM 605 C CA . ILE A 1 88 ? 69.839 73.637 28.251 1.00 88.56 155 ILE A CA 1
ATOM 606 C C . ILE A 1 88 ? 70.444 72.611 27.292 1.00 88.62 155 ILE A C 1
ATOM 607 O O . ILE A 1 88 ? 69.894 72.321 26.216 1.00 88.74 155 ILE A O 1
ATOM 612 N N . ALA A 1 89 ? 71.604 72.102 27.698 1.00 88.48 156 ALA A N 1
ATOM 613 C CA . ALA A 1 89 ? 72.486 71.269 26.884 1.00 88.53 156 ALA A CA 1
ATOM 614 C C . ALA A 1 89 ? 73.781 71.174 27.674 1.00 88.68 156 ALA A C 1
ATOM 615 O O . ALA A 1 89 ? 73.948 71.894 28.658 1.00 88.63 156 ALA A O 1
ATOM 617 N N . GLU A 1 90 ? 74.694 70.295 27.271 1.00 88.92 157 GLU A N 1
ATOM 618 C CA . GLU A 1 90 ? 75.975 70.218 27.963 1.00 89.25 157 GLU A CA 1
ATOM 619 C C . GLU A 1 90 ? 76.932 71.277 27.432 1.00 89.24 157 GLU A C 1
ATOM 620 O O . GLU A 1 90 ? 77.579 71.983 28.208 1.00 89.25 157 GLU A O 1
ATOM 626 N N . LEU A 1 91 ? 76.990 71.401 26.109 1.00 89.37 158 LEU A N 1
ATOM 627 C CA . LEU A 1 91 ? 77.869 72.359 25.454 1.00 89.64 158 LEU A CA 1
ATOM 628 C C . LEU A 1 91 ? 77.149 73.676 25.286 1.00 89.90 158 LEU A C 1
ATOM 629 O O . LEU A 1 91 ? 76.072 73.712 24.695 1.00 90.32 158 LEU A O 1
ATOM 634 N N . SER A 1 92 ? 77.727 74.756 25.802 1.00 90.01 159 SER A N 1
ATOM 635 C CA . SER A 1 92 ? 77.183 76.084 25.534 1.00 90.24 159 SER A CA 1
ATOM 636 C C . SER A 1 92 ? 77.862 76.675 24.297 1.00 90.16 159 SER A C 1
ATOM 637 O O . SER A 1 92 ? 79.090 76.675 24.202 1.00 89.95 159 SER A O 1
ATOM 640 N N . SER A 1 93 ? 77.048 77.167 23.360 1.00 90.30 160 SER A N 1
ATOM 641 C CA . SER A 1 93 ? 77.506 77.611 22.035 1.00 90.49 160 SER A CA 1
ATOM 642 C C . SER A 1 93 ? 78.179 78.985 21.987 1.00 90.82 160 SER A C 1
ATOM 643 O O . SER A 1 93 ? 79.068 79.202 21.160 1.00 91.17 160 SER A O 1
ATOM 646 N N . LYS A 1 94 ? 77.747 79.917 22.839 1.00 90.91 161 LYS A N 1
ATOM 647 C CA . LYS A 1 94 ? 78.427 81.213 22.956 1.00 90.86 161 LYS A CA 1
ATOM 648 C C . LYS A 1 94 ? 79.143 81.342 24.297 1.00 90.94 161 LYS A C 1
ATOM 649 O O . LYS A 1 94 ? 80.162 82.035 24.393 1.00 90.98 161 LYS A O 1
ATOM 651 N N . ALA A 1 95 ? 78.594 80.686 25.324 1.00 90.92 162 ALA A N 1
ATOM 652 C CA . ALA A 1 95 ? 79.242 80.551 26.647 1.00 90.89 162 ALA A CA 1
ATOM 653 C C . ALA A 1 95 ? 79.513 81.874 27.404 1.00 90.81 162 ALA A C 1
ATOM 654 O O . ALA A 1 95 ? 80.061 81.875 28.515 1.00 90.88 162 ALA A O 1
ATOM 656 N N . SER A 1 96 ? 79.150 82.996 26.783 1.00 90.42 163 SER A N 1
ATOM 657 C CA . SER A 1 96 ? 78.866 84.217 27.526 1.00 89.78 163 SER A CA 1
ATOM 658 C C . SER A 1 96 ? 77.462 84.051 28.101 1.00 89.33 163 SER A C 1
ATOM 659 O O . SER A 1 96 ? 77.197 84.458 29.232 1.00 89.24 163 SER A O 1
ATOM 662 N N . TYR A 1 97 ? 76.570 83.418 27.339 1.00 88.92 164 TYR A N 1
ATOM 663 C CA . TYR A 1 97 ? 75.268 83.074 27.900 1.00 88.46 164 TYR A CA 1
ATOM 664 C C . TYR A 1 97 ? 75.209 81.801 28.748 1.00 87.67 164 TYR A C 1
ATOM 665 O O . TYR A 1 97 ? 76.074 80.917 28.649 1.00 87.41 164 TYR A O 1
ATOM 674 N N . LEU A 1 98 ? 74.167 81.759 29.581 1.00 86.66 165 LEU A N 1
ATOM 675 C CA . LEU A 1 98 ? 74.050 80.859 30.719 1.00 85.70 165 LEU A CA 1
ATOM 676 C C . LEU A 1 98 ? 73.793 79.453 30.269 1.00 85.12 165 LEU A C 1
ATOM 677 O O . LEU A 1 98 ? 73.463 79.223 29.103 1.00 85.23 165 LEU A O 1
ATOM 682 N N . ASN A 1 99 ? 73.942 78.511 31.198 1.00 84.23 166 ASN A N 1
ATOM 683 C CA . ASN A 1 99 ? 73.811 77.103 30.866 1.00 83.45 166 ASN A CA 1
ATOM 684 C C . ASN A 1 99 ? 73.374 76.178 31.994 1.00 82.94 166 ASN A C 1
ATOM 685 O O . ASN A 1 99 ? 73.812 76.306 33.140 1.00 82.77 166 ASN A O 1
ATOM 690 N N . ILE A 1 100 ? 72.498 75.244 31.628 1.00 82.37 167 ILE A N 1
ATOM 691 C CA . ILE A 1 100 ? 72.134 74.100 32.450 1.00 81.56 167 ILE A CA 1
ATOM 692 C C . ILE A 1 100 ? 72.081 72.882 31.528 1.00 80.93 167 ILE A C 1
ATOM 693 O O . ILE A 1 100 ? 71.347 72.874 30.539 1.00 80.53 167 ILE A O 1
ATOM 695 N N . GLY A 1 101 ? 72.884 71.871 31.847 1.00 80.31 168 GLY A N 1
ATOM 696 C CA . GLY A 1 101 ? 72.916 70.632 31.075 1.00 79.73 168 GLY A CA 1
ATOM 697 C C . GLY A 1 101 ? 73.372 69.433 31.876 1.00 79.18 168 GLY A C 1
ATOM 698 O O . GLY A 1 101 ? 73.950 69.575 32.949 1.00 79.30 168 GLY A O 1
ATOM 699 N N . VAL A 1 102 ? 73.108 68.244 31.354 1.00 78.67 169 VAL A N 1
ATOM 700 C CA . VAL A 1 102 ? 73.419 67.024 32.079 1.00 78.18 169 VAL A CA 1
ATOM 701 C C . VAL A 1 102 ? 74.559 66.302 31.382 1.00 78.23 169 VAL A C 1
ATOM 702 O O . VAL A 1 102 ? 74.755 66.463 30.175 1.00 78.42 169 VAL A O 1
ATOM 706 N N . ASP A 1 103 ? 75.330 65.538 32.151 1.00 78.13 170 ASP A N 1
ATOM 707 C CA . ASP A 1 103 ? 76.392 64.715 31.600 1.00 77.84 170 ASP A CA 1
ATOM 708 C C . ASP A 1 103 ? 75.807 63.331 31.269 1.00 77.49 170 ASP A C 1
ATOM 709 O O . ASP A 1 103 ? 75.483 62.545 32.164 1.00 77.60 170 ASP A O 1
ATOM 714 N N . HIS A 1 104 ? 75.645 63.042 29.981 1.00 76.81 171 HIS A N 1
ATOM 715 C CA . HIS A 1 104 ? 75.001 61.800 29.580 1.00 76.18 171 HIS A CA 1
ATOM 716 C C . HIS A 1 104 ? 76.012 60.710 29.592 1.00 76.10 171 HIS A C 1
ATOM 717 O O . HIS A 1 104 ? 75.715 59.578 29.969 1.00 76.20 171 HIS A O 1
ATOM 724 N N . PHE A 1 105 ? 77.231 61.077 29.224 1.00 75.66 172 PHE A N 1
ATOM 725 C CA . PHE A 1 105 ? 78.319 60.157 29.300 1.00 75.28 172 PHE A CA 1
ATOM 726 C C . PHE A 1 105 ? 78.307 59.535 30.689 1.00 75.24 172 PHE A C 1
ATOM 727 O O . PHE A 1 105 ? 78.241 58.325 30.814 1.00 75.32 172 PHE A O 1
ATOM 735 N N . GLU A 1 106 ? 78.318 60.357 31.730 1.00 75.66 173 GLU A N 1
ATOM 736 C CA . GLU A 1 106 ? 78.248 59.845 33.108 1.00 75.88 173 GLU A CA 1
ATOM 737 C C . GLU A 1 106 ? 77.015 58.960 33.347 1.00 75.61 173 GLU A C 1
ATOM 738 O O . GLU A 1 106 ? 77.140 57.845 33.842 1.00 75.71 173 GLU A O 1
ATOM 744 N N . VAL A 1 107 ? 75.839 59.440 32.967 1.00 75.19 174 VAL A N 1
ATOM 745 C CA . VAL A 1 107 ? 74.645 58.617 33.016 1.00 75.11 174 VAL A CA 1
ATOM 746 C C . VAL A 1 107 ? 74.844 57.254 32.360 1.00 75.81 174 VAL A C 1
ATOM 747 O O . VAL A 1 107 ? 74.519 56.230 32.953 1.00 76.04 174 VAL A O 1
ATOM 751 N N . GLY A 1 108 ? 75.365 57.240 31.133 1.00 76.58 175 GLY A N 1
ATOM 752 C CA . GLY A 1 108 ? 75.619 55.977 30.408 1.00 77.08 175 GLY A CA 1
ATOM 753 C C . GLY A 1 108 ? 76.607 55.084 31.151 1.00 77.63 175 GLY A C 1
ATOM 754 O O . GLY A 1 108 ? 76.394 53.873 31.286 1.00 78.22 175 GLY A O 1
ATOM 755 N N . LYS A 1 109 ? 77.671 55.698 31.661 1.00 77.13 176 LYS A N 1
ATOM 756 C CA . LYS A 1 109 ? 78.680 55.000 32.409 1.00 76.91 176 LYS A CA 1
ATOM 757 C C . LYS A 1 109 ? 78.125 54.458 33.722 1.00 77.06 176 LYS A C 1
ATOM 758 O O . LYS A 1 109 ? 78.201 53.271 33.991 1.00 77.35 176 LYS A O 1
ATOM 764 N N . ALA A 1 110 ? 77.557 55.314 34.547 1.00 77.40 177 ALA A N 1
ATOM 765 C CA . ALA A 1 110 ? 77.162 54.851 35.872 1.00 78.10 177 ALA A CA 1
ATOM 766 C C . ALA A 1 110 ? 76.234 53.661 35.709 1.00 78.47 177 ALA A C 1
ATOM 767 O O . ALA A 1 110 ? 76.284 52.695 36.477 1.00 78.57 177 ALA A O 1
ATOM 769 N N . CYS A 1 111 ? 75.411 53.731 34.669 1.00 78.78 178 CYS A N 1
ATOM 770 C CA . CYS A 1 111 ? 74.363 52.767 34.490 1.00 78.82 178 CYS A CA 1
ATOM 771 C C . CYS A 1 111 ? 74.923 51.451 34.049 1.00 78.63 178 CYS A C 1
ATOM 772 O O . CYS A 1 111 ? 74.520 50.409 34.567 1.00 78.98 178 CYS A O 1
ATOM 775 N N . THR A 1 112 ? 75.856 51.468 33.109 1.00 77.98 179 THR A N 1
ATOM 776 C CA . THR A 1 112 ? 76.420 50.191 32.733 1.00 77.94 179 THR A CA 1
ATOM 777 C C . THR A 1 112 ? 77.393 49.713 33.819 1.00 77.96 179 THR A C 1
ATOM 778 O O . THR A 1 112 ? 77.427 48.528 34.140 1.00 77.92 179 THR A O 1
ATOM 782 N N . ARG A 1 113 ? 78.091 50.645 34.456 1.00 78.29 180 ARG A N 1
ATOM 783 C CA . ARG A 1 113 ? 78.854 50.326 35.685 1.00 79.15 180 ARG A CA 1
ATOM 784 C C . ARG A 1 113 ? 77.958 49.492 36.628 1.00 78.42 180 ARG A C 1
ATOM 785 O O . ARG A 1 113 ? 78.345 48.414 37.086 1.00 78.57 180 ARG A O 1
ATOM 793 N N . HIS A 1 114 ? 76.743 49.959 36.875 1.00 77.67 181 HIS A N 1
ATOM 794 C CA . HIS A 1 114 ? 75.892 49.260 37.813 1.00 77.82 181 HIS A CA 1
ATOM 795 C C . HIS A 1 114 ? 75.601 47.803 37.432 1.00 78.28 181 HIS A C 1
ATOM 796 O O . HIS A 1 114 ? 75.716 46.910 38.290 1.00 78.72 181 HIS A O 1
ATOM 803 N N . LEU A 1 115 ? 75.229 47.554 36.172 1.00 78.05 182 LEU A N 1
ATOM 804 C CA . LEU A 1 115 ? 75.120 46.178 35.680 1.00 77.92 182 LEU A CA 1
ATOM 805 C C . LEU A 1 115 ? 76.416 45.371 35.924 1.00 78.12 182 LEU A C 1
ATOM 806 O O . LEU A 1 115 ? 76.393 44.185 36.243 1.00 77.55 182 LEU A O 1
ATOM 811 N N . ILE A 1 116 ? 77.559 46.007 35.758 1.00 78.48 183 ILE A N 1
ATOM 812 C CA . ILE A 1 116 ? 78.764 45.237 35.809 1.00 79.24 183 ILE A CA 1
ATOM 813 C C . ILE A 1 116 ? 79.066 44.787 37.221 1.00 80.19 183 ILE A C 1
ATOM 814 O O . ILE A 1 116 ? 79.400 43.617 37.446 1.00 80.15 183 ILE A O 1
ATOM 819 N N . GLU A 1 117 ? 78.924 45.709 38.172 1.00 80.73 184 GLU A N 1
ATOM 820 C CA . GLU A 1 117 ? 79.161 45.371 39.556 1.00 81.23 184 GLU A CA 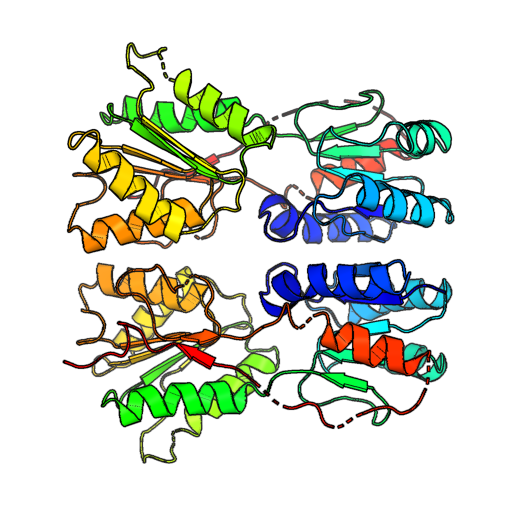1
ATOM 821 C C . GLU A 1 117 ? 77.989 44.569 40.037 1.00 80.91 184 GLU A C 1
ATOM 822 O O . GLU A 1 117 ? 77.752 44.420 41.227 1.00 81.04 184 GLU A O 1
ATOM 828 N N . GLN A 1 118 ? 77.255 44.022 39.087 1.00 81.10 185 GLN A N 1
ATOM 829 C CA . GLN A 1 118 ? 76.098 43.245 39.434 1.00 80.98 185 GLN A CA 1
ATOM 830 C C . GLN A 1 118 ? 76.236 41.818 38.969 1.00 80.96 185 GLN A C 1
ATOM 831 O O . GLN A 1 118 ? 75.336 41.024 39.132 1.00 81.40 185 GLN A O 1
ATOM 837 N N . GLY A 1 119 ? 77.375 41.491 38.387 1.00 80.99 186 GLY A N 1
ATOM 838 C CA . GLY A 1 119 ? 77.576 40.157 37.883 1.00 81.75 186 GLY A CA 1
ATOM 839 C C . GLY A 1 119 ? 77.011 40.023 36.495 1.00 82.56 186 GLY A C 1
ATOM 840 O O . GLY A 1 119 ? 77.044 38.945 35.920 1.00 82.82 186 GLY A O 1
ATOM 841 N N . PHE A 1 120 ? 76.502 41.128 35.952 1.00 83.31 187 PHE A N 1
ATOM 842 C CA . PHE A 1 120 ? 75.915 41.151 34.629 1.00 83.67 187 PHE A CA 1
ATOM 843 C C . PHE A 1 120 ? 76.938 41.697 33.666 1.00 84.61 187 PHE A C 1
ATOM 844 O O . PHE A 1 120 ? 76.955 42.885 33.359 1.00 85.65 187 PHE A O 1
ATOM 852 N N . LYS A 1 121 ? 77.804 40.822 33.178 1.00 84.99 188 LYS A N 1
ATOM 853 C CA . LYS A 1 121 ? 78.932 41.301 32.405 1.00 85.03 188 LYS A CA 1
ATOM 854 C C . LYS A 1 121 ? 78.741 41.402 30.879 1.00 84.63 188 LYS A C 1
ATOM 855 O O . LYS A 1 121 ? 79.490 42.121 30.239 1.00 84.90 188 LYS A O 1
ATOM 861 N N . ASN A 1 122 ? 77.766 40.700 30.299 1.00 84.15 189 ASN A N 1
ATOM 862 C CA . ASN A 1 122 ? 77.560 40.752 28.840 1.00 83.93 189 ASN A CA 1
ATOM 863 C C . ASN A 1 122 ? 76.431 41.713 28.422 1.00 82.66 189 ASN A C 1
ATOM 864 O O . ASN A 1 122 ? 75.265 41.300 28.254 1.00 82.29 189 ASN A O 1
ATOM 869 N N . VAL A 1 123 ? 76.814 42.977 28.232 1.00 80.97 190 VAL A N 1
ATOM 870 C CA . VAL A 1 123 ? 75.892 44.102 28.200 1.00 79.95 190 VAL A CA 1
ATOM 871 C C . VAL A 1 123 ? 75.726 44.668 26.804 1.00 79.84 190 VAL A C 1
ATOM 872 O O . VAL A 1 123 ? 76.680 45.228 26.231 1.00 80.32 190 VAL A O 1
ATOM 876 N N . GLY A 1 124 ? 74.522 44.558 26.264 1.00 78.76 191 GLY A N 1
ATOM 877 C CA . GLY A 1 124 ? 74.244 45.152 24.994 1.00 78.29 191 GLY A CA 1
ATOM 878 C C . GLY A 1 124 ? 73.582 46.485 25.192 1.00 78.74 191 GLY A C 1
ATOM 879 O O . GLY A 1 124 ? 73.070 46.783 26.254 1.00 79.95 191 GLY A O 1
ATOM 880 N N . PHE A 1 125 ? 73.530 47.284 24.151 1.00 79.00 192 PHE A N 1
ATOM 881 C CA . PHE A 1 125 ? 73.043 48.638 24.283 1.00 79.06 192 PHE A CA 1
ATOM 882 C C . PHE A 1 125 ? 72.071 48.904 23.157 1.00 79.37 192 PHE A C 1
ATOM 883 O O . PHE A 1 125 ? 72.483 48.870 21.962 1.00 79.72 192 PHE A O 1
ATOM 891 N N . ILE A 1 126 ? 70.814 49.183 23.516 1.00 78.50 193 ILE A N 1
ATOM 892 C CA . ILE A 1 126 ? 69.830 49.629 22.521 1.00 78.71 193 ILE A CA 1
ATOM 893 C C . ILE A 1 126 ? 69.448 51.118 22.658 1.00 79.42 193 ILE A C 1
ATOM 894 O O . ILE A 1 126 ? 68.961 51.580 23.743 1.00 80.00 193 ILE A O 1
ATOM 899 N N . GLY A 1 127 ? 69.636 51.867 21.566 1.00 78.92 194 GLY A N 1
ATOM 900 C CA . GLY A 1 127 ? 69.400 53.2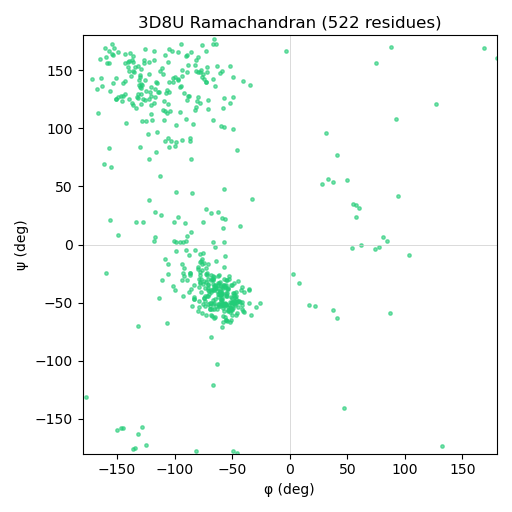94 21.622 1.00 79.16 194 GLY A CA 1
ATOM 901 C C . GLY A 1 127 ? 68.646 53.929 20.492 1.00 79.61 194 GLY A C 1
ATOM 902 O O . GLY A 1 127 ? 68.748 53.528 19.326 1.00 79.43 194 GLY A O 1
ATOM 903 N N . ALA A 1 128 ? 67.913 54.969 20.838 1.00 80.43 195 ALA A N 1
ATOM 904 C CA . ALA A 1 128 ? 67.153 55.712 19.841 1.00 81.59 195 ALA A CA 1
ATOM 905 C C . ALA A 1 128 ? 67.618 57.147 19.757 1.00 82.01 195 ALA A C 1
ATOM 906 O O . ALA A 1 128 ? 68.381 57.616 20.594 1.00 81.29 195 ALA A O 1
ATOM 908 N N . ARG A 1 129 ? 67.184 57.821 18.698 1.00 84.19 196 ARG A N 1
ATOM 909 C CA . ARG A 1 129 ? 67.199 59.278 18.661 1.00 86.05 196 ARG A CA 1
ATOM 910 C C . ARG A 1 129 ? 68.593 59.748 18.307 1.00 87.16 196 ARG A C 1
ATOM 911 O O . ARG A 1 129 ? 68.860 60.942 18.325 1.00 87.58 196 ARG A O 1
ATOM 919 N N . GLY A 1 130 ? 69.476 58.794 17.979 1.00 88.78 197 GLY A N 1
ATOM 920 C CA . GLY A 1 130 ? 70.877 59.047 17.570 1.00 89.92 197 GLY A CA 1
ATOM 921 C C . GLY A 1 130 ? 70.920 60.112 16.501 1.00 91.05 197 GLY A C 1
ATOM 922 O O . GLY A 1 130 ? 69.862 60.656 16.117 1.00 92.33 197 GLY A O 1
ATOM 923 N N . ASN A 1 131 ? 72.106 60.424 15.995 1.00 91.16 198 ASN A N 1
ATOM 924 C CA . ASN A 1 131 ? 72.243 61.589 15.131 1.00 92.14 198 ASN A CA 1
ATOM 925 C C . ASN A 1 131 ? 72.161 62.822 16.015 1.00 92.18 198 ASN A C 1
ATOM 926 O O . ASN A 1 131 ? 72.288 63.949 15.525 1.00 93.03 198 ASN A O 1
ATOM 931 N N . HIS A 1 132 ? 71.907 62.603 17.309 1.00 91.59 199 HIS A N 1
ATOM 932 C CA . HIS A 1 132 ? 71.758 63.680 18.288 1.00 90.93 199 HIS A CA 1
ATOM 933 C C . HIS A 1 132 ? 72.899 63.524 19.249 1.00 89.80 199 HIS A C 1
ATOM 934 O O . HIS A 1 132 ? 73.223 62.402 19.630 1.00 90.25 199 HIS A O 1
ATOM 941 N N . SER A 1 133 ? 73.499 64.638 19.654 1.00 88.32 200 SER A N 1
ATOM 942 C CA . SER A 1 133 ? 74.678 64.594 20.521 1.00 87.01 200 SER A CA 1
ATOM 943 C C . SER A 1 133 ? 74.526 63.724 21.770 1.00 85.85 200 SER A C 1
ATOM 944 O O . SER A 1 133 ? 75.477 63.087 22.187 1.00 85.23 200 SER A O 1
ATOM 947 N N . THR A 1 134 ? 73.332 63.668 22.354 1.00 84.75 201 THR A N 1
ATOM 948 C CA . THR A 1 134 ? 73.189 62.955 23.631 1.00 83.62 201 THR A CA 1
ATOM 949 C C . THR A 1 134 ? 73.365 61.444 23.529 1.00 83.23 201 THR A C 1
ATOM 950 O O . THR A 1 134 ? 74.023 60.846 24.356 1.00 83.61 201 THR A O 1
ATOM 954 N N . LEU A 1 135 ? 72.828 60.816 22.497 1.00 82.84 202 LEU A N 1
ATOM 955 C CA . LEU A 1 135 ? 73.010 59.375 22.353 1.00 81.78 202 LEU A CA 1
ATOM 956 C C . LEU A 1 135 ? 74.443 58.970 22.122 1.00 82.19 202 LEU A C 1
ATOM 957 O O . LEU A 1 135 ? 74.841 57.905 22.560 1.00 82.94 202 LEU A O 1
ATOM 962 N N . GLN A 1 136 ? 75.223 59.771 21.406 1.00 81.99 203 GLN A N 1
ATOM 963 C CA . GLN A 1 136 ? 76.590 59.342 21.137 1.00 82.22 203 GLN A CA 1
ATOM 964 C C . GLN A 1 136 ? 77.369 59.308 22.444 1.00 80.99 203 GLN A C 1
ATOM 965 O O . GLN A 1 136 ? 78.269 58.493 22.624 1.00 81.57 203 GLN A O 1
ATOM 971 N N . ARG A 1 137 ? 76.981 60.174 23.365 1.00 79.71 204 ARG A N 1
ATOM 972 C CA . ARG A 1 137 ? 77.622 60.280 24.653 1.00 78.38 204 ARG A CA 1
ATOM 973 C C . ARG A 1 137 ? 77.202 59.159 25.564 1.00 78.85 204 ARG A C 1
ATOM 974 O O . ARG A 1 137 ? 77.959 58.751 26.430 1.00 78.98 204 ARG A O 1
ATOM 982 N N . GLN A 1 138 ? 75.986 58.664 25.380 1.00 78.99 205 GLN A N 1
ATOM 983 C CA . GLN A 1 138 ? 75.508 57.548 26.162 1.00 79.40 205 GLN A CA 1
ATOM 984 C C . GLN A 1 138 ? 76.202 56.257 25.776 1.00 79.78 205 GLN A C 1
ATOM 985 O O . GLN A 1 138 ? 76.690 55.518 26.643 1.00 79.57 205 GLN A O 1
ATOM 991 N N . LEU A 1 139 ? 76.204 55.983 24.469 1.00 80.10 206 LEU A N 1
ATOM 992 C CA . LEU A 1 139 ? 77.033 54.964 23.881 1.00 80.36 206 LEU A CA 1
ATOM 993 C C . LEU A 1 139 ? 78.454 55.013 24.424 1.00 80.23 206 LEU A C 1
ATOM 994 O O . LEU A 1 139 ? 79.025 53.994 24.806 1.00 80.18 206 LEU A O 1
ATOM 999 N N . HIS A 1 140 ? 79.034 56.201 24.447 1.00 79.92 207 HIS A N 1
ATOM 1000 C CA . HIS A 1 140 ? 80.445 56.293 24.714 1.00 79.92 207 HIS A CA 1
ATOM 1001 C C . HIS A 1 140 ? 80.667 55.950 26.149 1.00 79.53 207 HIS A C 1
ATOM 1002 O O . HIS A 1 140 ? 81.578 55.199 26.467 1.00 80.10 207 HIS A O 1
ATOM 1009 N N . GLY A 1 141 ? 79.804 56.470 27.007 1.00 79.11 208 GLY A N 1
ATOM 1010 C CA . GLY A 1 141 ? 79.847 56.171 28.424 1.00 78.96 208 GLY A CA 1
ATOM 1011 C C . GLY A 1 141 ? 79.728 54.685 28.654 1.00 79.32 208 GLY A C 1
ATOM 1012 O O . GLY A 1 141 ? 80.381 54.135 29.527 1.00 80.13 208 GLY A O 1
ATOM 1013 N N . TRP A 1 142 ? 78.912 54.027 27.846 1.00 79.34 209 TRP A N 1
ATOM 1014 C CA . TRP A 1 142 ? 78.709 52.608 27.972 1.00 79.32 209 TRP A CA 1
ATOM 1015 C C . TRP A 1 142 ? 79.986 51.909 27.568 1.00 79.63 209 TRP A C 1
ATOM 1016 O O . TRP A 1 142 ? 80.512 51.081 28.298 1.00 80.08 209 TRP A O 1
ATOM 1027 N N . GLN A 1 143 ? 80.501 52.287 26.410 1.00 80.05 210 GLN A N 1
ATOM 1028 C CA . GLN A 1 143 ? 81.690 51.683 25.836 1.00 80.17 210 GLN A CA 1
ATOM 1029 C C . GLN A 1 143 ? 82.823 51.854 26.820 1.00 79.75 210 GLN A C 1
ATOM 1030 O O . GLN A 1 143 ? 83.639 50.970 26.995 1.00 79.37 210 GLN A O 1
ATOM 1036 N N . SER A 1 144 ? 82.839 52.991 27.496 1.00 80.18 211 SER A N 1
ATOM 1037 C CA . SER A 1 144 ? 83.851 53.245 28.522 1.00 80.66 211 SER A CA 1
ATOM 1038 C C . SER A 1 144 ? 83.752 52.320 29.735 1.00 80.47 211 SER A C 1
ATOM 1039 O O . SER A 1 144 ? 84.761 51.721 30.154 1.00 80.19 211 SER A O 1
ATOM 1042 N N . ALA A 1 145 ? 82.539 52.216 30.286 1.00 79.81 212 ALA A N 1
ATOM 1043 C CA . ALA A 1 145 ? 82.298 51.413 31.479 1.00 79.48 212 ALA A CA 1
ATOM 1044 C C . ALA A 1 145 ? 82.688 49.974 31.252 1.00 79.24 212 ALA A C 1
ATOM 1045 O O . ALA A 1 145 ? 83.175 49.306 32.162 1.00 79.24 212 ALA A O 1
ATOM 1055 N N . ILE A 1 147 ? 85.021 48.774 28.812 1.00 78.50 214 ILE A N 1
ATOM 1056 C CA . ILE A 1 147 ? 86.457 48.625 28.669 1.00 78.67 214 ILE A CA 1
ATOM 1057 C C . ILE A 1 147 ? 87.153 48.715 29.992 1.00 78.82 214 ILE A C 1
ATOM 1058 O O . ILE A 1 147 ? 87.928 47.833 30.336 1.00 78.52 214 ILE A O 1
ATOM 1063 N N . GLU A 1 148 ? 86.859 49.784 30.730 1.00 79.80 215 GLU A N 1
ATOM 1064 C CA . GLU A 1 148 ? 87.336 49.988 32.110 1.00 80.39 215 GLU A CA 1
ATOM 1065 C C . GLU A 1 148 ? 87.394 48.653 32.830 1.00 80.51 215 GLU A C 1
ATOM 1066 O O . GLU A 1 148 ? 88.320 48.364 33.557 1.00 79.63 215 GLU A O 1
ATOM 1072 N N . ASN A 1 149 ? 86.397 47.819 32.568 1.00 81.72 216 ASN A N 1
ATOM 1073 C CA . ASN A 1 149 ? 86.293 46.524 33.203 1.00 82.37 216 ASN A CA 1
ATOM 1074 C C . ASN A 1 149 ? 86.825 45.317 32.403 1.00 82.80 216 ASN A C 1
ATOM 1075 O O . ASN A 1 149 ? 86.418 44.196 32.653 1.00 83.28 216 ASN A O 1
ATOM 1080 N N . TYR A 1 150 ? 87.740 45.533 31.468 1.00 83.09 217 TYR A N 1
ATOM 1081 C CA . TYR A 1 150 ? 88.190 44.456 30.559 1.00 83.90 217 TYR A CA 1
ATOM 1082 C C . TYR A 1 150 ? 87.091 43.732 29.779 1.00 83.79 217 TYR A C 1
ATOM 1083 O O . TYR A 1 150 ? 87.207 42.529 29.545 1.00 83.36 217 TYR A O 1
ATOM 1092 N N . LEU A 1 151 ? 86.039 44.434 29.380 1.00 84.09 218 LEU A N 1
ATOM 1093 C CA . LEU A 1 151 ? 84.951 43.787 28.650 1.00 84.68 218 LEU A CA 1
ATOM 1094 C C . LEU A 1 151 ? 84.755 44.451 27.302 1.00 85.47 218 LEU A C 1
ATOM 1095 O O . LEU A 1 151 ? 84.934 45.668 27.197 1.00 85.62 218 LEU A O 1
ATOM 1100 N N . THR A 1 152 ? 84.368 43.672 26.286 1.00 86.18 219 THR A N 1
ATOM 1101 C CA . THR A 1 152 ? 84.266 44.200 24.933 1.00 87.47 219 THR A CA 1
ATOM 1102 C C . THR A 1 152 ? 82.897 44.799 24.625 1.00 88.02 219 THR A C 1
ATOM 1103 O O . THR A 1 152 ? 81.883 44.149 24.815 1.00 88.34 219 THR A O 1
ATOM 1107 N N . PRO A 1 153 ? 82.867 46.046 24.126 1.00 88.46 220 PRO A N 1
ATOM 1108 C CA . PRO A 1 153 ? 81.576 46.645 23.807 1.00 88.34 220 PRO A CA 1
ATOM 1109 C C . PRO A 1 153 ? 81.143 46.246 22.383 1.00 88.72 220 PRO A C 1
ATOM 1110 O O . PRO A 1 153 ? 81.231 47.050 21.444 1.00 89.24 220 PRO A O 1
ATOM 1114 N N . ASP A 1 154 ? 80.723 44.998 22.216 1.00 88.48 221 ASP A N 1
ATOM 1115 C CA . ASP A 1 154 ? 80.328 44.493 20.893 1.00 88.32 221 ASP A CA 1
ATOM 1116 C C . ASP A 1 154 ? 78.865 44.794 20.554 1.00 87.58 221 ASP A C 1
ATOM 1117 O O . ASP A 1 154 ? 78.530 45.112 19.415 1.00 88.38 221 ASP A O 1
ATOM 1122 N N . HIS A 1 155 ? 77.976 44.698 21.534 1.00 86.18 222 HIS A N 1
ATOM 1123 C CA . HIS A 1 155 ? 76.586 44.600 21.182 1.00 84.23 222 HIS A CA 1
ATOM 1124 C C . HIS A 1 155 ? 75.795 45.860 21.426 1.00 83.05 222 HIS A C 1
ATOM 1125 O O . HIS A 1 155 ? 75.249 46.069 22.491 1.00 83.10 222 HIS A O 1
ATOM 1132 N N . PHE A 1 156 ? 75.721 46.700 20.406 1.00 81.53 223 PHE A N 1
ATOM 1133 C CA . PHE A 1 156 ? 74.786 47.808 20.437 1.00 79.69 223 PHE A CA 1
ATOM 1134 C C . PHE A 1 156 ? 74.028 47.942 19.115 1.00 79.77 223 PHE A C 1
ATOM 1135 O O . PHE A 1 156 ? 74.534 47.630 18.034 1.00 80.52 223 PHE A O 1
ATOM 1143 N N . LEU A 1 157 ? 72.840 48.489 19.199 1.00 78.91 224 LEU A N 1
ATOM 1144 C CA . LEU A 1 157 ? 72.050 48.731 18.036 1.00 77.97 224 LEU A CA 1
ATOM 1145 C C . LEU A 1 157 ? 71.463 50.112 18.253 1.00 78.56 224 LEU A C 1
ATOM 1146 O O . LEU A 1 157 ? 71.182 50.453 19.391 1.00 79.40 224 LEU A O 1
ATOM 1151 N N . THR A 1 158 ? 71.293 50.908 17.195 1.00 78.67 225 THR A N 1
ATOM 1152 C CA . THR A 1 158 ? 70.652 52.227 17.287 1.00 78.83 225 THR A CA 1
ATOM 1153 C C . THR A 1 158 ? 69.881 52.662 16.010 1.00 79.47 225 THR A C 1
ATOM 1154 O O . THR A 1 158 ? 70.046 52.070 14.942 1.00 79.35 225 THR A O 1
ATOM 1158 N N . THR A 1 159 ? 69.042 53.703 16.139 1.00 79.74 226 THR A N 1
ATOM 1159 C CA . THR A 1 159 ? 68.511 54.462 14.994 1.00 79.43 226 THR A CA 1
ATOM 1160 C C . THR A 1 159 ? 68.489 55.945 15.247 1.00 80.00 226 THR A C 1
ATOM 1161 O O . THR A 1 159 ? 68.567 56.423 16.388 1.00 80.46 226 THR A O 1
ATOM 1165 N N . HIS A 1 160 ? 68.321 56.652 14.141 1.00 80.03 227 HIS A N 1
ATOM 1166 C CA . HIS A 1 160 ? 68.071 58.064 14.115 1.00 80.01 227 HIS A CA 1
ATOM 1167 C C . HIS A 1 160 ? 66.571 58.295 14.431 1.00 79.75 227 HIS A C 1
ATOM 1168 O O . HIS A 1 160 ? 66.182 59.383 14.822 1.00 80.60 227 HIS A O 1
ATOM 1175 N N . GLU A 1 161 ? 65.721 57.295 14.245 1.00 78.87 228 GLU A N 1
ATOM 1176 C CA . GLU A 1 161 ? 64.326 57.440 14.643 1.00 79.23 228 GLU A CA 1
ATOM 1177 C C . GLU A 1 161 ? 64.070 57.557 16.173 1.00 78.71 228 GLU A C 1
ATOM 1178 O O . GLU A 1 161 ? 64.965 57.344 17.001 1.00 78.08 228 GLU A O 1
ATOM 1184 N N . ALA A 1 162 ? 62.812 57.845 16.515 1.00 78.07 229 ALA A N 1
ATOM 1185 C CA . ALA A 1 162 ? 62.361 58.075 17.882 1.00 77.31 229 ALA A CA 1
ATOM 1186 C C . ALA A 1 162 ? 62.211 56.782 18.668 1.00 77.01 229 ALA A C 1
ATOM 1187 O O . ALA A 1 162 ? 61.898 55.758 18.106 1.00 76.62 229 ALA A O 1
ATOM 1189 N N . PRO A 1 163 ? 62.412 56.836 19.992 1.00 77.27 230 PRO A N 1
ATOM 1190 C CA . PRO A 1 163 ? 62.339 55.660 20.850 1.00 77.58 230 PRO A CA 1
ATOM 1191 C C . PRO A 1 163 ? 60.995 54.985 20.736 1.00 78.10 230 PRO A C 1
ATOM 1192 O O . PRO A 1 163 ? 59.999 55.645 20.902 1.00 78.62 230 PRO A O 1
ATOM 1196 N N . SER A 1 164 ? 60.957 53.690 20.439 1.00 78.47 231 SER A N 1
ATOM 1197 C CA . SER A 1 164 ? 59.688 52.946 20.388 1.00 77.66 231 SER A CA 1
ATOM 1198 C C . SER A 1 164 ? 59.854 51.555 21.009 1.00 77.92 231 SER A C 1
ATOM 1199 O O . SER A 1 164 ? 60.931 50.943 20.933 1.00 78.26 231 SER A O 1
ATOM 1202 N N . SER A 1 165 ? 58.787 51.034 21.596 1.00 78.12 232 SER A N 1
ATOM 1203 C CA . SER A 1 165 ? 58.829 49.682 22.162 1.00 78.24 232 SER A CA 1
ATOM 1204 C C . SER A 1 165 ? 59.168 48.625 21.100 1.00 78.42 232 SER A C 1
ATOM 1205 O O . SER A 1 165 ? 59.991 47.728 21.362 1.00 78.34 232 SER A O 1
ATOM 1208 N N . GLN A 1 166 ? 58.572 48.751 19.907 1.00 78.37 233 GLN A N 1
ATOM 1209 C CA . GLN A 1 166 ? 58.943 47.890 18.778 1.00 78.44 233 GLN A CA 1
ATOM 1210 C C . GLN A 1 166 ? 60.456 47.784 18.687 1.00 78.86 233 GLN A C 1
ATOM 1211 O O . GLN A 1 166 ? 61.004 46.673 18.695 1.00 79.02 233 GLN A O 1
ATOM 1217 N N . LEU A 1 167 ? 61.118 48.944 18.636 1.00 78.89 234 LEU A N 1
ATOM 1218 C CA . LEU A 1 167 ? 62.576 49.010 18.643 1.00 79.08 234 LEU A CA 1
ATOM 1219 C C . LEU A 1 167 ? 63.162 48.139 19.736 1.00 78.96 234 LEU A C 1
ATOM 1220 O O . LEU A 1 167 ? 64.073 47.327 19.479 1.00 79.03 234 LEU A O 1
ATOM 1225 N N . GLY A 1 168 ? 62.651 48.342 20.954 1.00 78.53 235 GLY A N 1
ATOM 1226 C CA . GLY A 1 168 ? 63.179 47.688 22.146 1.00 77.40 235 GLY A CA 1
ATOM 1227 C C . GLY A 1 168 ? 63.052 46.209 21.926 1.00 77.27 235 GLY A C 1
ATOM 1228 O O . GLY A 1 168 ? 64.010 45.470 22.120 1.00 77.61 235 GLY A O 1
ATOM 1229 N N . ALA A 1 169 ? 61.879 45.777 21.469 1.00 76.93 236 ALA A N 1
ATOM 1230 C CA . ALA A 1 169 ? 61.618 44.341 21.288 1.00 76.91 236 ALA A CA 1
ATOM 1231 C C . ALA A 1 169 ? 62.450 43.770 20.139 1.00 76.98 236 ALA A C 1
ATOM 1232 O O . ALA A 1 169 ? 63.148 42.788 20.314 1.00 76.90 236 ALA A O 1
ATOM 1234 N N . GLU A 1 170 ? 62.411 44.412 18.977 1.00 77.38 237 GLU A N 1
ATOM 1235 C CA . GLU A 1 170 ? 63.173 43.928 17.845 1.00 77.61 237 GLU A CA 1
ATOM 1236 C C . GLU A 1 170 ? 64.684 44.042 18.058 1.00 77.97 237 GLU A C 1
ATOM 1237 O O . GLU A 1 170 ? 65.443 43.230 17.528 1.00 78.48 237 GLU A O 1
ATOM 1243 N N . GLY A 1 171 ? 65.117 45.041 18.832 1.00 77.54 238 GLY A N 1
ATOM 1244 C CA . GLY A 1 171 ? 66.521 45.163 19.205 1.00 77.29 238 GLY A CA 1
ATOM 1245 C C . GLY A 1 171 ? 67.011 43.949 19.999 1.00 77.72 238 GLY A C 1
ATOM 1246 O O . GLY A 1 171 ? 68.038 43.325 19.638 1.00 77.91 238 GLY A O 1
ATOM 1247 N N . LEU A 1 172 ? 66.293 43.605 21.080 1.00 76.54 239 LEU A N 1
ATOM 1248 C CA . LEU A 1 172 ? 66.640 42.434 21.853 1.00 75.82 239 LEU A CA 1
ATOM 1249 C C . LEU A 1 172 ? 66.755 41.214 20.945 1.00 76.30 239 LEU A C 1
ATOM 1250 O O . LEU A 1 172 ? 67.771 40.523 20.946 1.00 76.63 239 LEU A O 1
ATOM 1255 N N . ALA A 1 173 ? 65.717 40.970 20.144 1.00 76.85 240 ALA A N 1
ATOM 1256 C CA . ALA A 1 173 ? 65.666 39.846 19.210 1.00 76.96 240 ALA A CA 1
ATOM 1257 C C . ALA A 1 173 ? 66.944 39.819 18.365 1.00 77.56 240 ALA A C 1
ATOM 1258 O O . ALA A 1 173 ? 67.617 38.798 18.246 1.00 78.20 240 ALA A O 1
ATOM 1260 N N . LYS A 1 174 ? 67.290 40.964 17.798 1.00 77.38 241 LYS A N 1
ATOM 1261 C CA . LYS A 1 174 ? 68.392 41.038 16.891 1.00 77.02 241 LYS A CA 1
ATOM 1262 C C . LYS A 1 174 ? 69.663 40.700 17.692 1.00 77.88 241 LYS A C 1
ATOM 1263 O O . LYS A 1 174 ? 70.576 40.010 17.200 1.00 77.51 241 LYS A O 1
ATOM 1269 N N . LEU A 1 175 ? 69.701 41.162 18.950 1.00 78.68 242 LEU A N 1
ATOM 1270 C CA . LEU A 1 175 ? 70.872 40.963 19.808 1.00 78.54 242 LEU A CA 1
ATOM 1271 C C . LEU A 1 175 ? 71.063 39.514 20.224 1.00 78.58 242 LEU A C 1
ATOM 1272 O O . LEU A 1 175 ? 72.127 38.949 20.003 1.00 77.77 242 LEU A O 1
ATOM 1277 N N . LEU A 1 176 ? 70.013 38.896 20.780 1.00 78.95 243 LEU A N 1
ATOM 1278 C CA . LEU A 1 176 ? 70.093 37.493 21.215 1.00 78.76 243 LEU A CA 1
ATOM 1279 C C . LEU A 1 176 ? 70.532 36.598 20.070 1.00 78.55 243 LEU A C 1
ATOM 1280 O O . LEU A 1 176 ? 71.165 35.588 20.288 1.00 78.61 243 LEU A O 1
ATOM 1285 N N . LEU A 1 177 ? 70.175 36.989 18.855 1.00 78.43 244 LEU A N 1
ATOM 1286 C CA . LEU A 1 177 ? 70.408 36.196 17.672 1.00 78.88 244 LEU A CA 1
ATOM 1287 C C . LEU A 1 177 ? 71.863 36.289 17.238 1.00 79.68 244 LEU A C 1
ATOM 1288 O O . LEU A 1 177 ? 72.342 35.501 16.421 1.00 80.16 244 LEU A O 1
ATOM 1293 N N . ARG A 1 178 ? 72.560 37.263 17.791 1.00 80.11 245 ARG A N 1
ATOM 1294 C CA . ARG A 1 178 ? 73.970 37.411 17.560 1.00 80.79 245 ARG A CA 1
ATOM 1295 C C . ARG A 1 178 ? 74.693 36.668 18.662 1.00 81.38 245 ARG A C 1
ATOM 1296 O O . ARG A 1 178 ? 75.664 35.966 18.405 1.00 82.24 245 ARG A O 1
ATOM 1304 N N . ASP A 1 179 ? 74.226 36.849 19.894 1.00 81.74 246 ASP A N 1
ATOM 1305 C CA . ASP A 1 179 ? 74.883 36.322 21.077 1.00 82.13 246 ASP A CA 1
ATOM 1306 C C . ASP A 1 179 ? 73.821 35.870 22.044 1.00 82.52 246 ASP A C 1
ATOM 1307 O O . ASP A 1 179 ? 73.167 36.691 22.687 1.00 83.09 246 ASP A O 1
ATOM 1312 N N . SER A 1 180 ? 73.630 34.561 22.149 1.00 82.71 247 SER A N 1
ATOM 1313 C CA . SER A 1 180 ? 72.583 34.067 23.028 1.00 82.78 247 SER A CA 1
ATOM 1314 C C . SER A 1 180 ? 72.980 34.284 24.488 1.00 82.67 247 SER A C 1
ATOM 1315 O O . SER A 1 180 ? 72.146 34.254 25.375 1.00 82.88 247 SER A O 1
ATOM 1318 N N . SER A 1 181 ? 74.254 34.534 24.735 1.00 82.69 248 SER A N 1
ATOM 1319 C CA . SER A 1 181 ? 74.708 34.686 26.107 1.00 82.64 248 SER A CA 1
ATOM 1320 C C . SER A 1 181 ? 74.463 36.095 26.652 1.00 83.02 248 SER A C 1
ATOM 1321 O O . SER A 1 181 ? 74.736 36.352 27.815 1.00 83.51 248 SER A O 1
ATOM 1324 N N . LEU A 1 182 ? 73.970 37.011 25.826 1.00 82.73 249 LEU A N 1
ATOM 1325 C CA . LEU A 1 182 ? 73.673 38.357 26.309 1.00 82.49 249 LEU A CA 1
ATOM 1326 C C . LEU A 1 182 ? 72.837 38.299 27.598 1.00 82.59 249 LEU A C 1
ATOM 1327 O O . LEU A 1 182 ? 71.800 37.627 27.624 1.00 82.77 249 LEU A O 1
ATOM 1332 N N . ASN A 1 183 ? 73.276 38.966 28.670 1.00 82.35 250 ASN A N 1
ATOM 1333 C CA . ASN A 1 183 ? 72.500 38.896 29.929 1.00 82.30 250 ASN A CA 1
ATOM 1334 C C . ASN A 1 183 ? 72.224 40.195 30.673 1.00 82.94 250 ASN A C 1
ATOM 1335 O O . ASN A 1 183 ? 71.907 40.187 31.862 1.00 83.27 250 ASN A O 1
ATOM 1340 N N . ALA A 1 184 ? 72.351 41.307 29.962 1.00 83.54 251 ALA A N 1
ATOM 1341 C CA . ALA A 1 184 ? 72.010 42.611 30.484 1.00 83.62 251 ALA A CA 1
ATOM 1342 C C . ALA A 1 184 ? 71.734 43.477 29.278 1.00 84.23 251 ALA A C 1
ATOM 1343 O O . ALA A 1 184 ? 72.247 43.206 28.171 1.00 84.42 251 ALA A O 1
ATOM 1345 N N . LEU A 1 185 ? 70.951 44.534 29.480 1.00 83.89 252 LEU A N 1
ATOM 1346 C CA . LEU A 1 185 ? 70.603 45.402 28.372 1.00 83.40 252 LEU A CA 1
ATOM 1347 C C . LEU A 1 185 ? 70.460 46.844 28.852 1.00 82.61 252 LEU A C 1
ATOM 1348 O O . LEU A 1 185 ? 69.778 47.097 29.837 1.00 82.18 252 LEU A O 1
ATOM 1353 N N . VAL A 1 186 ? 71.154 47.772 28.186 1.00 82.12 253 VAL A N 1
ATOM 1354 C CA . VAL A 1 186 ? 71.035 49.215 28.468 1.00 81.44 253 VAL A CA 1
ATOM 1355 C C . VAL A 1 186 ? 70.056 49.810 27.463 1.00 81.63 253 VAL A C 1
ATOM 1356 O O . VAL A 1 186 ? 70.044 49.419 26.309 1.00 82.44 253 VAL A O 1
ATOM 1360 N N . CYS A 1 187 ? 69.226 50.745 27.892 1.00 81.38 254 CYS A N 1
ATOM 1361 C CA . CYS A 1 187 ? 68.237 51.306 27.001 1.00 81.63 254 CYS A CA 1
ATOM 1362 C C . CYS A 1 187 ? 68.244 52.817 27.098 1.00 81.24 254 CYS A C 1
ATOM 1363 O O . CYS A 1 187 ? 68.178 53.370 28.198 1.00 81.51 254 CYS A O 1
ATOM 1366 N N . SER A 1 188 ? 68.366 53.485 25.954 1.00 80.51 255 SER A N 1
ATOM 1367 C CA . SER A 1 188 ? 68.490 54.936 25.947 1.00 79.80 255 SER A CA 1
ATOM 1368 C C . SER A 1 188 ? 67.236 55.643 26.441 1.00 79.59 255 SER A C 1
ATOM 1369 O O . SER A 1 188 ? 67.333 56.699 27.085 1.00 79.96 255 SER A O 1
ATOM 1372 N N . HIS A 1 189 ? 66.069 55.082 26.115 1.00 78.88 256 HIS A N 1
ATOM 1373 C CA . HIS A 1 189 ? 64.781 55.683 26.447 1.00 78.71 256 HIS A CA 1
ATOM 1374 C C . HIS A 1 189 ? 63.843 54.618 26.973 1.00 79.31 256 HIS A C 1
ATOM 1375 O O . HIS A 1 189 ? 63.888 53.474 26.519 1.00 79.39 256 HIS A O 1
ATOM 1382 N N . GLU A 1 190 ? 62.948 55.042 27.866 1.00 79.60 257 GLU A N 1
ATOM 1383 C CA . GLU A 1 190 ? 61.954 54.213 28.527 1.00 80.01 257 GLU A CA 1
ATOM 1384 C C . GLU A 1 190 ? 61.001 53.368 27.651 1.00 80.30 257 GLU A C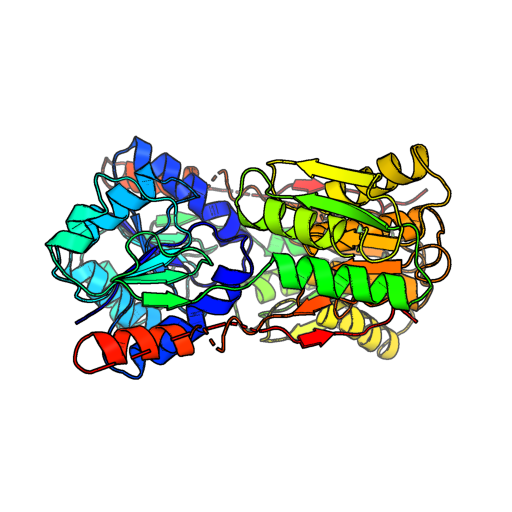 1
ATOM 1385 O O . GLU A 1 190 ? 60.640 52.242 28.020 1.00 79.94 257 GLU A O 1
ATOM 1391 N N . GLU A 1 191 ? 60.560 53.926 26.527 1.00 80.72 258 GLU A N 1
ATOM 1392 C CA . GLU A 1 191 ? 59.793 53.164 25.538 1.00 81.49 258 GLU A CA 1
ATOM 1393 C C . GLU A 1 191 ? 60.570 51.894 25.071 1.00 82.15 258 GLU A C 1
ATOM 1394 O O . GLU A 1 191 ? 60.006 50.807 24.968 1.00 82.81 258 GLU A O 1
ATOM 1400 N N . ILE A 1 192 ? 61.864 52.027 24.800 1.00 82.23 259 ILE A N 1
ATOM 1401 C CA . ILE A 1 192 ? 62.688 50.889 24.387 1.00 82.48 259 ILE A CA 1
ATOM 1402 C C . ILE A 1 192 ? 62.734 49.791 25.478 1.00 83.14 259 ILE A C 1
ATOM 1403 O O . ILE A 1 192 ? 62.656 48.575 25.197 1.00 83.68 259 ILE A O 1
ATOM 1408 N N . ALA A 1 193 ? 62.875 50.222 26.727 1.00 82.67 260 ALA A N 1
ATOM 1409 C CA . ALA A 1 193 ? 62.964 49.288 27.830 1.00 81.92 260 ALA A CA 1
ATOM 1410 C C . ALA A 1 193 ? 61.666 48.492 27.965 1.00 81.68 260 ALA A C 1
ATOM 1411 O O . ALA A 1 193 ? 61.693 47.297 28.277 1.00 82.31 260 ALA A O 1
ATOM 1413 N N . ILE A 1 194 ? 60.532 49.141 27.726 1.00 80.38 261 ILE A N 1
ATOM 1414 C CA . ILE A 1 194 ? 59.275 48.458 27.939 1.00 79.38 261 ILE A CA 1
ATOM 1415 C C . ILE A 1 194 ? 59.067 47.394 26.868 1.00 79.51 261 ILE A C 1
ATOM 1416 O O . ILE A 1 194 ? 58.576 46.310 27.198 1.00 79.65 261 ILE A O 1
ATOM 1421 N N . GLY A 1 195 ? 59.440 47.706 25.608 1.00 78.67 262 GLY A N 1
ATOM 1422 C CA . GLY A 1 195 ? 59.386 46.758 24.510 1.00 77.52 262 GLY A CA 1
ATOM 1423 C C . GLY A 1 195 ? 60.234 45.567 24.895 1.00 77.78 262 GLY A C 1
ATOM 1424 O O . GLY A 1 195 ? 59.752 44.443 25.043 1.00 77.81 262 GLY A O 1
ATOM 1425 N N . ALA A 1 196 ? 61.511 45.826 25.100 1.00 78.02 263 ALA A N 1
ATOM 1426 C CA . ALA A 1 196 ? 62.428 44.830 25.614 1.00 78.56 263 ALA A CA 1
ATOM 1427 C C . ALA A 1 196 ? 61.831 43.974 26.774 1.00 78.47 263 ALA A C 1
ATOM 1428 O O . ALA A 1 196 ? 62.044 42.749 26.867 1.00 78.39 263 ALA A O 1
ATOM 1430 N N . LEU A 1 197 ? 61.074 44.612 27.648 1.00 78.05 264 LEU A N 1
ATOM 1431 C CA . LEU A 1 197 ? 60.559 43.905 28.784 1.00 78.50 264 LEU A CA 1
ATOM 1432 C C . LEU A 1 197 ? 59.509 42.886 28.339 1.00 78.03 264 LEU A C 1
ATOM 1433 O O . LEU A 1 197 ? 59.607 41.693 28.616 1.00 78.38 264 LEU A O 1
ATOM 1438 N N . PHE A 1 198 ? 58.510 43.373 27.631 1.00 77.22 265 PHE A N 1
ATOM 1439 C CA . PHE A 1 198 ? 57.581 42.533 26.916 1.00 76.44 265 PHE A CA 1
ATOM 1440 C C . PHE A 1 198 ? 58.213 41.461 26.026 1.00 76.55 265 PHE A C 1
ATOM 1441 O O . PHE A 1 198 ? 57.725 40.331 26.000 1.00 75.57 265 PHE A O 1
ATOM 1449 N N . GLU A 1 199 ? 59.291 41.797 25.302 1.00 77.13 266 GLU A N 1
ATOM 1450 C CA . GLU A 1 199 ? 60.018 40.780 24.533 1.00 77.99 266 GLU A CA 1
ATOM 1451 C C . GLU A 1 199 ? 60.346 39.581 25.429 1.00 78.46 266 GLU A C 1
ATOM 1452 O O . GLU A 1 199 ? 59.966 38.433 25.143 1.00 78.46 266 GLU A O 1
ATOM 1458 N N . CYS A 1 200 ? 61.002 39.875 26.549 1.00 78.63 267 CYS A N 1
ATOM 1459 C CA . CYS A 1 200 ? 61.270 38.890 27.585 1.00 79.21 267 CYS A CA 1
ATOM 1460 C C . CYS A 1 200 ? 60.102 38.019 28.002 1.00 79.40 267 CYS A C 1
ATOM 1461 O O . CYS A 1 200 ? 60.269 36.807 28.237 1.00 79.38 267 CYS A O 1
ATOM 1464 N N . HIS A 1 201 ? 58.925 38.620 28.127 1.00 79.78 268 HIS A N 1
ATOM 1465 C CA . HIS A 1 201 ? 57.787 37.817 28.546 1.00 80.76 268 HIS A CA 1
ATOM 1466 C C . HIS A 1 201 ? 57.488 36.840 27.434 1.00 81.17 268 HIS A C 1
ATOM 1467 O O . HIS A 1 201 ? 57.413 35.640 27.685 1.00 81.49 268 HIS A O 1
ATOM 1474 N N . ARG A 1 202 ? 57.429 37.354 26.201 1.00 81.47 269 ARG A N 1
ATOM 1475 C CA . ARG A 1 202 ? 57.123 36.561 25.014 1.00 81.43 269 ARG A CA 1
ATOM 1476 C C . ARG A 1 202 ? 58.066 35.382 24.896 1.00 81.26 269 ARG A C 1
ATOM 1477 O O . ARG A 1 202 ? 57.722 34.311 24.384 1.00 80.85 269 ARG A O 1
ATOM 1485 N N . ARG A 1 203 ? 59.268 35.591 25.394 1.00 81.44 270 ARG A N 1
ATOM 1486 C CA . ARG A 1 203 ? 60.326 34.645 25.182 1.00 81.55 270 ARG A CA 1
ATOM 1487 C C . ARG A 1 203 ? 60.502 33.781 26.386 1.00 81.16 270 ARG A C 1
ATOM 1488 O O . ARG A 1 203 ? 61.400 32.935 26.434 1.00 80.79 270 ARG A O 1
ATOM 1496 N N . VAL A 1 204 ? 59.633 34.009 27.359 1.00 81.13 271 VAL A N 1
ATOM 1497 C CA . VAL A 1 204 ? 59.739 33.330 28.633 1.00 81.71 271 VAL A CA 1
ATOM 1498 C C . VAL A 1 204 ? 61.186 33.477 29.109 1.00 82.26 271 VAL A C 1
ATOM 1499 O O . VAL A 1 204 ? 61.871 32.482 29.365 1.00 82.91 271 VAL A O 1
ATOM 1503 N N . LEU A 1 205 ? 61.675 34.702 29.210 1.00 82.23 272 LEU A N 1
ATOM 1504 C CA . LEU A 1 205 ? 63.079 34.849 29.515 1.00 82.42 272 LEU A CA 1
ATOM 1505 C C . LEU A 1 205 ? 63.250 35.690 30.784 1.00 82.58 272 LEU A C 1
ATOM 1506 O O . LEU A 1 205 ? 63.221 36.909 30.740 1.00 82.84 272 LEU A O 1
ATOM 1511 N N . LYS A 1 206 ? 63.388 35.015 31.925 1.00 82.61 273 LYS A N 1
ATOM 1512 C CA . LYS A 1 206 ? 63.251 35.656 33.231 1.00 82.22 273 LYS A CA 1
ATOM 1513 C C . LYS A 1 206 ? 64.081 36.912 33.285 1.00 81.85 273 LYS A C 1
ATOM 1514 O O . LYS A 1 206 ? 65.176 36.950 32.716 1.00 82.36 273 LYS A O 1
ATOM 1520 N N . VAL A 1 207 ? 63.592 37.942 33.964 1.00 81.43 274 VAL A N 1
ATOM 1521 C CA . VAL A 1 207 ? 64.434 39.132 34.194 1.00 81.43 274 VAL A CA 1
ATOM 1522 C C . VAL A 1 207 ? 64.421 39.487 35.672 1.00 81.42 274 VAL A C 1
ATOM 1523 O O . VAL A 1 207 ? 63.391 39.822 36.193 1.00 81.15 274 VAL A O 1
ATOM 1527 N N . PRO A 1 208 ? 65.583 39.510 36.336 1.00 81.91 275 PRO A N 1
ATOM 1528 C CA . PRO A 1 208 ? 66.947 39.662 35.838 1.00 82.03 275 PRO A CA 1
ATOM 1529 C C . PRO A 1 208 ? 67.794 38.393 35.648 1.00 82.59 275 PRO A C 1
ATOM 1530 O O . PRO A 1 208 ? 68.928 38.469 35.146 1.00 83.37 275 PRO A O 1
ATOM 1534 N N . THR A 1 209 ? 67.277 37.243 36.055 1.00 83.01 276 THR A N 1
ATOM 1535 C CA . THR A 1 209 ? 68.086 36.020 36.091 1.00 82.61 276 THR A CA 1
ATOM 1536 C C . THR A 1 209 ? 68.463 35.519 34.708 1.00 82.97 276 THR A C 1
ATOM 1537 O O . THR A 1 209 ? 69.460 34.831 34.559 1.00 82.88 276 THR A O 1
ATOM 1541 N N . ASP A 1 210 ? 67.673 35.838 33.697 1.00 83.51 277 ASP A N 1
ATOM 1542 C CA . ASP A 1 210 ? 68.133 35.537 32.355 1.00 85.04 277 ASP A CA 1
ATOM 1543 C C . ASP A 1 210 ? 68.698 36.826 31.746 1.00 85.80 277 ASP A C 1
ATOM 1544 O O . ASP A 1 210 ? 69.744 36.822 31.089 1.00 86.12 277 ASP A O 1
ATOM 1549 N N . ILE A 1 211 ? 68.027 37.939 32.031 1.00 86.26 278 ILE A N 1
ATOM 1550 C CA . ILE A 1 211 ? 68.465 39.232 31.562 1.00 85.92 278 ILE A CA 1
ATOM 1551 C C . ILE A 1 211 ? 68.185 40.348 32.568 1.00 85.26 278 ILE A C 1
ATOM 1552 O O . ILE A 1 211 ? 67.059 40.501 33.055 1.00 85.18 278 ILE A O 1
ATOM 1557 N N . ALA A 1 212 ? 69.224 41.108 32.889 1.00 84.14 279 ALA A N 1
ATOM 1558 C CA . ALA A 1 212 ? 69.053 42.394 33.561 1.00 83.36 279 ALA A CA 1
ATOM 1559 C C . ALA A 1 212 ? 68.714 43.490 32.537 1.00 82.69 279 ALA A C 1
ATOM 1560 O O . ALA A 1 212 ? 69.088 43.383 31.369 1.00 83.13 279 ALA A O 1
ATOM 1562 N N . ILE A 1 213 ? 68.029 44.545 32.975 1.00 81.57 280 ILE A N 1
ATOM 1563 C CA . ILE A 1 213 ? 67.616 45.646 32.090 1.00 80.30 280 ILE A CA 1
ATOM 1564 C C . ILE A 1 213 ? 67.726 46.961 32.832 1.00 79.99 280 ILE A C 1
ATOM 1565 O O . ILE A 1 213 ? 67.376 47.034 34.011 1.00 80.88 280 ILE A O 1
ATOM 1570 N N . ILE A 1 214 ? 68.173 48.003 32.147 1.00 79.59 281 ILE A N 1
ATOM 1571 C CA . ILE A 1 214 ? 68.294 49.325 32.753 1.00 80.00 281 ILE A CA 1
ATOM 1572 C C . ILE A 1 214 ? 67.987 50.497 31.786 1.00 80.23 281 ILE A C 1
ATOM 1573 O O . ILE A 1 214 ? 68.422 50.504 30.636 1.00 80.36 281 ILE A O 1
ATOM 1578 N N . CYS A 1 215 ? 67.282 51.504 32.280 1.00 80.55 282 CYS A N 1
ATOM 1579 C CA . CYS A 1 215 ? 66.919 52.660 31.477 1.00 80.75 282 CYS A CA 1
ATOM 1580 C C . CYS A 1 215 ? 67.743 53.916 31.800 1.00 80.87 282 CYS A C 1
ATOM 1581 O O . CYS A 1 215 ? 67.994 54.219 32.974 1.00 81.12 282 CYS A O 1
ATOM 1584 N N . LEU A 1 216 ? 68.122 54.658 30.761 1.00 80.69 283 LEU A N 1
ATOM 1585 C CA . LEU A 1 216 ? 68.885 55.905 30.893 1.00 81.31 283 LEU A CA 1
ATOM 1586 C C . LEU A 1 216 ? 68.105 57.231 31.102 1.00 82.38 283 LEU A C 1
ATOM 1587 O O . LEU A 1 216 ? 68.705 58.283 31.358 1.00 82.21 283 LEU A O 1
ATOM 1592 N N . GLU A 1 217 ? 66.782 57.209 30.973 1.00 83.28 284 GLU A N 1
ATOM 1593 C CA . GLU A 1 217 ? 66.009 58.409 31.208 1.00 84.11 284 GLU A CA 1
ATOM 1594 C C . GLU A 1 217 ? 64.621 57.948 31.554 1.00 84.62 284 GLU A C 1
ATOM 1595 O O . GLU A 1 217 ? 63.737 57.897 30.682 1.00 85.10 284 GLU A O 1
ATOM 1601 N N . GLY A 1 218 ? 64.427 57.602 32.821 1.00 84.83 285 GLY A N 1
ATOM 1602 C CA . GLY A 1 218 ? 63.176 56.969 33.259 1.00 85.77 285 GLY A CA 1
ATOM 1603 C C . GLY A 1 218 ? 62.150 57.778 34.049 1.00 86.00 285 GLY A C 1
ATOM 1604 O O . GLY A 1 218 ? 62.428 58.877 34.515 1.00 85.85 285 GLY A O 1
ATOM 1605 N N . SER A 1 219 ? 60.958 57.202 34.196 1.00 86.77 286 SER A N 1
ATOM 1606 C CA . SER A 1 219 ? 59.808 57.868 34.806 1.00 87.72 286 SER A CA 1
ATOM 1607 C C . SER A 1 219 ? 58.881 56.818 35.377 1.00 88.80 286 SER A C 1
ATOM 1608 O O . SER A 1 219 ? 59.066 55.613 35.138 1.00 89.36 286 SER A O 1
ATOM 1611 N N . SER A 1 220 ? 57.868 57.305 36.095 1.00 89.47 287 SER A N 1
ATOM 1612 C CA . SER A 1 220 ? 56.752 56.519 36.619 1.00 90.11 287 SER A CA 1
ATOM 1613 C C . SER A 1 220 ? 56.287 55.330 35.789 1.00 91.16 287 SER A C 1
ATOM 1614 O O . SER A 1 220 ? 55.597 54.458 36.297 1.00 90.92 287 SER A O 1
ATOM 1625 N N . GLY A 1 222 ? 58.288 52.977 33.920 1.00 91.67 289 GLY A N 1
ATOM 1626 C CA . GLY A 1 222 ? 59.129 51.846 34.252 1.00 89.83 289 GLY A CA 1
ATOM 1627 C C . GLY A 1 222 ? 59.094 51.575 35.741 1.00 88.28 289 GLY A C 1
ATOM 1628 O O . GLY A 1 222 ? 59.297 50.444 36.190 1.00 88.04 289 GLY A O 1
ATOM 1629 N N . GLU A 1 223 ? 58.798 52.610 36.508 1.00 86.73 290 GLU A N 1
ATOM 1630 C CA . GLU A 1 223 ? 58.593 52.466 37.933 1.00 85.64 290 GLU A CA 1
ATOM 1631 C C . GLU A 1 223 ? 57.682 51.310 38.200 1.00 84.45 290 GLU A C 1
ATOM 1632 O O . GLU A 1 223 ? 57.971 50.460 39.013 1.00 84.40 290 GLU A O 1
ATOM 1638 N N . HIS A 1 224 ? 56.565 51.264 37.492 1.00 83.28 291 HIS A N 1
ATOM 1639 C CA . HIS A 1 224 ? 55.552 50.266 37.780 1.00 81.75 291 HIS A CA 1
ATOM 1640 C C . HIS A 1 224 ? 55.355 49.212 36.735 1.00 81.30 291 HIS A C 1
ATOM 1641 O O . HIS A 1 224 ? 54.293 48.648 36.634 1.00 80.39 291 HIS A O 1
ATOM 1648 N N . ALA A 1 225 ? 56.379 48.955 35.954 1.00 81.31 292 ALA A N 1
ATOM 1649 C CA . ALA A 1 225 ? 56.467 47.752 35.099 1.00 81.19 292 ALA A CA 1
ATOM 1650 C C . ALA A 1 225 ? 56.825 46.477 35.956 1.00 81.54 292 ALA A C 1
ATOM 1651 O O . ALA A 1 225 ? 56.998 46.571 37.196 1.00 81.35 292 ALA A O 1
ATOM 1653 N N . TYR A 1 226 ? 56.763 45.300 35.306 1.00 81.93 293 TYR A N 1
ATOM 1654 C CA . TYR A 1 226 ? 57.096 44.028 35.979 1.00 82.49 293 TYR A CA 1
ATOM 1655 C C . TYR A 1 226 ? 57.956 43.102 35.144 1.00 83.12 293 TYR A C 1
ATOM 1656 O O . TYR A 1 226 ? 57.537 42.675 34.072 1.00 83.75 293 TYR A O 1
ATOM 1665 N N . PRO A 1 227 ? 59.154 42.759 35.648 1.00 83.75 294 PRO A N 1
ATOM 1666 C CA . PRO A 1 227 ? 59.750 43.326 36.851 1.00 83.96 294 PRO A CA 1
ATOM 1667 C C . PRO A 1 227 ? 59.936 44.830 36.756 1.00 84.27 294 PRO A C 1
ATOM 1668 O O . PRO A 1 227 ? 60.081 45.375 35.659 1.00 84.58 294 PRO A O 1
ATOM 1672 N N . SER A 1 228 ? 59.854 45.535 37.868 1.00 84.49 295 SER A N 1
ATOM 1673 C CA . SER A 1 228 ? 59.975 46.983 37.820 1.00 84.66 295 SER A CA 1
ATOM 1674 C C . SER A 1 228 ? 61.155 47.306 36.942 1.00 85.15 295 SER A C 1
ATOM 1675 O O . SER A 1 228 ? 61.758 46.399 36.427 1.00 85.77 295 SER A O 1
ATOM 1678 N N . LEU A 1 229 ? 61.481 48.583 36.759 1.00 84.81 296 LEU A N 1
ATOM 1679 C CA . LEU A 1 229 ? 62.580 48.960 35.903 1.00 84.01 296 LEU A CA 1
ATOM 1680 C C . LEU A 1 229 ? 63.576 49.837 36.611 1.00 83.79 296 LEU A C 1
ATOM 1681 O O . LEU A 1 229 ? 63.220 50.892 37.133 1.00 84.19 296 LEU A O 1
ATOM 1686 N N . THR A 1 230 ? 64.834 49.408 36.622 1.00 83.40 297 THR A N 1
ATOM 1687 C CA . THR A 1 230 ? 65.902 50.203 37.222 1.00 82.61 297 THR A CA 1
ATOM 1688 C C . THR A 1 230 ? 66.281 51.306 36.235 1.00 82.73 297 THR A C 1
ATOM 1689 O O . THR A 1 230 ? 66.658 51.027 35.088 1.00 83.07 297 THR A O 1
ATOM 1693 N N . SER A 1 231 ? 66.179 52.558 36.667 1.00 82.20 298 SER A N 1
ATOM 1694 C CA . SER A 1 231 ? 66.431 53.643 35.746 1.00 81.80 298 SER A CA 1
ATOM 1695 C C . SER A 1 231 ? 67.210 54.782 36.356 1.00 81.63 298 SER A C 1
ATOM 1696 O O . SER A 1 231 ? 67.268 54.921 37.566 1.00 80.96 298 SER A O 1
ATOM 1699 N N . ALA A 1 232 ? 67.846 55.562 35.482 1.00 82.34 299 ALA A N 1
ATOM 1700 C CA . ALA A 1 232 ? 68.482 56.817 35.852 1.00 83.16 299 ALA A CA 1
ATOM 1701 C C . ALA A 1 232 ? 67.432 57.914 35.756 1.00 83.89 299 ALA A C 1
ATOM 1702 O O . ALA A 1 232 ? 66.785 58.063 34.725 1.00 84.95 299 ALA A O 1
ATOM 1704 N N . GLU A 1 233 ? 67.269 58.693 36.814 1.00 84.56 300 GLU A N 1
ATOM 1705 C CA . GLU A 1 233 ? 66.089 59.527 36.956 1.00 85.03 300 GLU A CA 1
ATOM 1706 C C . GLU A 1 233 ? 66.444 60.976 37.243 1.00 85.12 300 GLU A C 1
ATOM 1707 O O . GLU A 1 233 ? 67.312 61.263 38.070 1.00 85.09 300 GLU A O 1
ATOM 1713 N N . PHE A 1 234 ? 65.742 61.890 36.580 1.00 85.34 301 PHE A N 1
ATOM 1714 C CA . PHE A 1 234 ? 66.072 63.319 36.662 1.00 85.45 301 PHE A CA 1
ATOM 1715 C C . PHE A 1 234 ? 64.974 64.226 37.254 1.00 85.27 301 PHE A C 1
ATOM 1716 O O . PHE A 1 234 ? 63.784 63.891 37.254 1.00 85.46 301 PHE A O 1
ATOM 1724 N N . ASP A 1 235 ? 65.392 65.390 37.741 1.00 84.69 302 ASP A N 1
ATOM 1725 C CA . ASP A 1 235 ? 64.479 66.350 38.329 1.00 83.84 302 ASP A CA 1
ATOM 1726 C C . ASP A 1 235 ? 64.252 67.496 37.354 1.00 83.48 302 ASP A C 1
ATOM 1727 O O . ASP A 1 235 ? 64.897 68.545 37.423 1.00 83.15 302 ASP A O 1
ATOM 1732 N N . TYR A 1 236 ? 63.322 67.278 36.438 1.00 83.29 303 TYR A N 1
ATOM 1733 C CA . TYR A 1 236 ? 63.039 68.239 35.381 1.00 83.27 303 TYR A CA 1
ATOM 1734 C C . TYR A 1 236 ? 62.194 69.415 35.870 1.00 83.48 303 TYR A C 1
ATOM 1735 O O . TYR A 1 236 ? 62.101 70.453 35.212 1.00 83.33 303 TYR A O 1
ATOM 1744 N N . GLU A 1 237 ? 61.606 69.242 37.046 1.00 83.73 304 GLU A N 1
ATOM 1745 C CA . GLU A 1 237 ? 60.895 70.301 37.736 1.00 84.03 304 GLU A CA 1
ATOM 1746 C C . GLU A 1 237 ? 61.896 71.156 38.498 1.00 83.75 304 GLU A C 1
ATOM 1747 O O . GLU A 1 237 ? 61.855 72.381 38.411 1.00 83.37 304 GLU A O 1
ATOM 1753 N N . ARG A 1 238 ? 62.810 70.509 39.223 1.00 83.74 305 ARG A N 1
ATOM 1754 C CA . ARG A 1 238 ? 63.902 71.229 39.879 1.00 83.76 305 ARG A CA 1
ATOM 1755 C C . ARG A 1 238 ? 64.664 72.012 38.838 1.00 83.71 305 ARG A C 1
ATOM 1756 O O . ARG A 1 238 ? 64.956 73.189 39.033 1.00 83.69 305 ARG A O 1
ATOM 1772 N N . GLY A 1 240 ? 63.309 72.845 35.931 1.00 83.35 307 GLY A N 1
ATOM 1773 C CA . GLY A 1 240 ? 62.321 73.836 35.499 1.00 82.99 307 GLY A CA 1
ATOM 1774 C C . GLY A 1 240 ? 62.484 75.123 36.273 1.00 82.91 307 GLY A C 1
ATOM 1775 O O . GLY A 1 240 ? 62.688 76.202 35.696 1.00 82.90 307 GLY A O 1
ATOM 1776 N N . THR A 1 241 ? 62.411 74.980 37.597 1.00 82.62 308 THR A N 1
ATOM 1777 C CA . THR A 1 241 ? 62.659 76.055 38.550 1.00 81.84 308 THR A CA 1
ATOM 1778 C C . THR A 1 241 ? 64.062 76.643 38.370 1.00 81.33 308 THR A C 1
ATOM 1779 O O . THR A 1 241 ? 64.192 77.785 37.925 1.00 81.47 308 THR A O 1
ATOM 1783 N N . LYS A 1 242 ? 65.097 75.855 38.665 1.00 80.62 309 LYS A N 1
ATOM 1784 C CA . LYS A 1 242 ? 66.476 76.364 38.755 1.00 80.06 309 LYS A CA 1
ATOM 1785 C C . LYS A 1 242 ? 66.952 77.063 37.487 1.00 79.51 309 LYS A C 1
ATOM 1786 O O . LYS A 1 242 ? 68.000 77.704 37.484 1.00 79.69 309 LYS A O 1
ATOM 1788 N N . ALA A 1 243 ? 66.170 76.946 36.420 1.00 78.99 310 ALA A N 1
ATOM 1789 C CA . ALA A 1 243 ? 66.465 77.630 35.171 1.00 78.69 310 ALA A CA 1
ATOM 1790 C C . ALA A 1 243 ? 66.031 79.082 35.283 1.00 78.55 310 ALA A C 1
ATOM 1791 O O . ALA A 1 243 ? 66.834 79.997 35.114 1.00 78.63 310 ALA A O 1
ATOM 1793 N N . ALA A 1 244 ? 64.757 79.289 35.590 1.00 78.38 311 ALA A N 1
ATOM 1794 C CA . ALA A 1 244 ? 64.215 80.629 35.740 1.00 78.23 311 ALA A CA 1
ATOM 1795 C C . ALA A 1 244 ? 65.092 81.493 36.661 1.00 78.13 311 ALA A C 1
ATOM 1796 O O . ALA A 1 244 ? 65.554 82.572 36.261 1.00 78.14 311 ALA A O 1
ATOM 1798 N N . GLU A 1 245 ? 65.334 80.993 37.875 1.00 77.79 312 GLU A N 1
ATOM 1799 C CA . GLU A 1 245 ? 66.171 81.664 38.869 1.00 77.20 312 GLU A CA 1
ATOM 1800 C C . GLU A 1 245 ? 67.439 82.178 38.224 1.00 76.72 312 GLU A C 1
ATOM 1801 O O . GLU A 1 245 ? 67.792 83.339 38.392 1.00 76.41 312 GLU A O 1
ATOM 1807 N N . LYS A 1 246 ? 68.102 81.307 37.463 1.00 76.37 313 LYS A N 1
ATOM 1808 C CA . LYS A 1 246 ? 69.301 81.681 36.715 1.00 76.00 313 LYS A CA 1
ATOM 1809 C C . LYS A 1 246 ? 69.048 82.887 35.828 1.00 75.85 313 LYS A C 1
ATOM 1810 O O . LYS A 1 246 ? 69.740 83.899 35.948 1.00 76.10 313 LYS A O 1
ATOM 1816 N N . LEU A 1 247 ? 68.051 82.786 34.954 1.00 75.41 314 LEU A N 1
ATOM 1817 C CA . LEU A 1 247 ? 67.734 83.886 34.058 1.00 75.23 314 LEU A CA 1
ATOM 1818 C C . LEU A 1 247 ? 67.381 85.152 34.821 1.00 75.28 314 LEU A C 1
ATOM 1819 O O . LEU A 1 247 ? 67.880 86.222 34.496 1.00 75.21 314 LEU A O 1
ATOM 1824 N N . LEU A 1 248 ? 66.538 85.020 35.842 1.00 75.36 315 LEU A N 1
ATOM 1825 C CA . LEU A 1 248 ? 66.158 86.157 36.679 1.00 75.47 315 LEU A CA 1
ATOM 1826 C C . LEU A 1 248 ? 67.338 86.783 37.417 1.00 75.43 315 LEU A C 1
ATOM 1827 O O . LEU A 1 248 ? 67.469 88.009 37.462 1.00 75.40 315 LEU A O 1
ATOM 1832 N N . HIS A 1 249 ? 68.187 85.939 37.998 1.00 75.41 316 HIS A N 1
ATOM 1833 C CA . HIS A 1 249 ? 69.419 86.406 38.622 1.00 75.34 316 HIS A CA 1
ATOM 1834 C C . HIS A 1 249 ? 70.241 87.169 37.595 1.00 75.09 316 HIS A C 1
ATOM 1835 O O . HIS A 1 249 ? 70.890 88.152 37.923 1.00 75.03 316 HIS A O 1
ATOM 1842 N N . ALA A 1 250 ? 70.185 86.721 36.346 1.00 75.01 317 ALA A N 1
ATOM 1843 C CA . ALA A 1 250 ? 70.918 87.375 35.272 1.00 74.95 317 ALA A CA 1
ATOM 1844 C C . ALA A 1 250 ? 70.270 88.687 34.820 1.00 74.84 317 ALA A C 1
ATOM 1845 O O . ALA A 1 250 ? 70.950 89.717 34.763 1.00 74.77 317 ALA A O 1
ATOM 1847 N N . ILE A 1 251 ? 68.966 88.662 34.525 1.00 74.72 318 ILE A N 1
ATOM 1848 C CA . ILE A 1 251 ? 68.303 89.811 33.876 1.00 74.60 318 ILE A CA 1
ATOM 1849 C C . ILE A 1 251 ? 68.796 91.147 34.432 1.00 74.35 318 ILE A C 1
ATOM 1850 O O . ILE A 1 251 ? 69.016 92.087 33.675 1.00 74.25 318 ILE A O 1
ATOM 1855 N N . LYS A 1 252 ? 68.972 91.202 35.751 1.00 74.24 319 LYS A N 1
ATOM 1856 C CA . LYS A 1 252 ? 69.722 92.263 36.423 1.00 74.16 319 LYS A CA 1
ATOM 1857 C C . LYS A 1 252 ? 70.323 91.661 37.689 1.00 74.02 319 LYS A C 1
ATOM 1858 O O . LYS A 1 252 ? 69.598 91.070 38.492 1.00 74.07 319 LYS A O 1
ATOM 1860 N N . GLY A 1 253 ? 71.643 91.789 37.847 1.00 73.79 320 GLY A N 1
ATOM 1861 C CA . GLY A 1 253 ? 72.368 91.206 38.985 1.00 73.46 320 GLY A CA 1
ATOM 1862 C C . GLY A 1 253 ? 73.624 90.443 38.590 1.00 73.27 320 GLY A C 1
ATOM 1863 O O . GLY A 1 253 ? 74.025 90.458 37.422 1.00 73.15 320 GLY A O 1
ATOM 1864 N N . GLU A 1 254 ? 74.244 89.778 39.567 1.00 73.16 321 GLU A N 1
ATOM 1865 C CA . GLU A 1 254 ? 75.490 89.029 39.348 1.00 73.04 321 GLU A CA 1
ATOM 1866 C C . GLU A 1 254 ? 75.273 87.820 38.439 1.00 72.95 321 GLU A C 1
ATOM 1867 O O . GLU A 1 254 ? 75.873 87.711 37.373 1.00 72.83 321 GLU A O 1
ATOM 1869 N N . SER A 1 261 ? 75.888 70.735 35.551 1.00 89.89 328 SER A N 1
ATOM 1870 C CA . SER A 1 261 ? 76.185 70.028 36.797 1.00 89.86 328 SER A CA 1
ATOM 1871 C C . SER A 1 261 ? 74.907 69.615 37.538 1.00 89.72 328 SER A C 1
ATOM 1872 O O . SER A 1 261 ? 74.869 69.590 38.776 1.00 89.93 328 SER A O 1
ATOM 1883 N N . GLY A 1 263 ? 72.613 66.611 38.516 1.00 85.71 330 GLY A N 1
ATOM 1884 C CA . GLY A 1 263 ? 72.824 65.168 38.709 1.00 83.43 330 GLY A CA 1
ATOM 1885 C C . GLY A 1 263 ? 71.615 64.288 38.391 1.00 81.77 330 GLY A C 1
ATOM 1886 O O . GLY A 1 263 ? 70.705 64.693 37.665 1.00 81.29 330 GLY A O 1
ATOM 1887 N N . PHE A 1 264 ? 71.623 63.076 38.939 1.00 80.17 331 PHE A N 1
ATOM 1888 C CA . PHE A 1 264 ? 70.520 62.138 38.813 1.00 78.81 331 PHE A CA 1
ATOM 1889 C C . PHE A 1 264 ? 70.656 61.053 39.857 1.00 78.44 331 PHE A C 1
ATOM 1890 O O . PHE A 1 264 ? 71.744 60.537 40.106 1.00 78.35 331 PHE A O 1
ATOM 1898 N N . LYS A 1 265 ? 69.538 60.717 40.482 1.00 78.18 332 LYS A N 1
ATOM 1899 C CA . LYS A 1 265 ? 69.468 59.534 41.320 1.00 77.55 332 LYS A CA 1
ATOM 1900 C C . LYS A 1 265 ? 69.424 58.347 40.355 1.00 76.81 332 LYS A C 1
ATOM 1901 O O . LYS A 1 265 ? 68.823 58.453 39.285 1.00 76.59 332 LYS A O 1
ATOM 1903 N N . LEU A 1 266 ? 70.088 57.247 40.701 1.00 75.84 333 LEU A N 1
ATOM 1904 C CA . LEU A 1 266 ? 69.960 56.039 39.892 1.00 75.55 333 LEU A CA 1
ATOM 1905 C C . LEU A 1 266 ? 69.144 55.004 40.647 1.00 75.06 333 LEU A C 1
ATOM 1906 O O . LEU A 1 266 ? 69.704 54.189 41.359 1.00 75.57 333 LEU A O 1
ATOM 1911 N N . LYS A 1 267 ? 67.825 55.048 40.464 1.00 74.32 334 LYS A N 1
ATOM 1912 C CA . LYS A 1 267 ? 66.848 54.169 41.118 1.00 73.93 334 LYS A CA 1
ATOM 1913 C C . LYS A 1 267 ? 66.998 52.648 40.937 1.00 73.66 334 LYS A C 1
ATOM 1914 O O . LYS A 1 267 ? 66.571 52.082 39.931 1.00 73.58 334 LYS A O 1
ATOM 1920 N N . ARG A 1 268 ? 67.549 51.996 41.960 1.00 74.05 335 ARG A N 1
ATOM 1921 C CA . ARG A 1 268 ? 67.692 50.532 42.039 1.00 74.71 335 ARG A CA 1
ATOM 1922 C C . ARG A 1 268 ? 66.335 49.856 42.239 1.00 75.21 335 ARG A C 1
ATOM 1923 O O . ARG A 1 268 ? 65.670 50.072 43.283 1.00 75.68 335 ARG A O 1
ATOM 1931 N N . ARG A 1 269 ? 65.921 49.043 41.257 1.00 75.18 336 ARG A N 1
ATOM 1932 C CA . ARG A 1 269 ? 64.578 48.407 41.243 1.00 74.88 336 ARG A CA 1
ATOM 1933 C C . ARG A 1 269 ? 64.686 46.905 40.943 1.00 74.73 336 ARG A C 1
ATOM 1934 O O . ARG A 1 269 ? 65.781 46.359 41.032 1.00 74.74 336 ARG A O 1
ATOM 1942 N N . ALA A 1 270 ? 63.591 46.243 40.557 1.00 74.66 337 ALA A N 1
ATOM 1943 C CA . ALA A 1 270 ? 63.624 44.780 40.371 1.00 75.63 337 ALA A CA 1
ATOM 1944 C C . ALA A 1 270 ? 64.536 44.252 39.223 1.00 77.30 337 ALA A C 1
ATOM 1945 O O . ALA A 1 270 ? 65.303 43.298 39.460 1.00 78.65 337 ALA A O 1
ATOM 1947 N N . SER A 1 271 ? 64.480 44.846 38.008 1.00 77.76 338 SER A N 1
ATOM 1948 C CA . SER A 1 271 ? 65.305 44.346 36.882 1.00 78.59 338 SER A CA 1
ATOM 1949 C C . SER A 1 271 ? 66.840 44.316 37.104 1.00 78.71 338 SER A C 1
ATOM 1950 O O . SER A 1 271 ? 67.621 44.215 36.119 1.00 78.07 338 SER A O 1
ATOM 1953 N N . THR A 1 272 ? 67.234 44.457 38.387 1.00 78.73 339 THR A N 1
ATOM 1954 C CA . THR A 1 272 ? 68.600 44.169 38.925 1.00 79.45 339 THR A CA 1
ATOM 1955 C C . THR A 1 272 ? 68.536 43.718 40.451 1.00 79.72 339 THR A C 1
ATOM 1956 O O . THR A 1 272 ? 67.969 44.422 41.343 1.00 79.25 339 THR A O 1
ATOM 1960 N N . ALA A 1 273 ? 69.107 42.542 40.762 1.00 79.39 340 ALA A N 1
ATOM 1961 C CA . ALA A 1 273 ? 68.914 41.991 42.095 1.00 78.80 340 ALA A CA 1
ATOM 1962 C C . ALA A 1 273 ? 69.959 40.951 42.536 1.00 78.55 340 ALA A C 1
ATOM 1963 O O . ALA A 1 273 ? 70.158 40.729 43.743 1.00 77.34 340 ALA A O 1
ATOM 1965 N N . TYR B 1 4 ? 49.594 89.534 10.660 1.00 83.57 71 TYR B N 1
ATOM 1966 C CA . TYR B 1 4 ? 48.568 88.745 11.391 1.00 83.73 71 TYR B CA 1
ATOM 1967 C C . TYR B 1 4 ? 49.071 87.324 11.626 1.00 83.84 71 TYR B C 1
ATOM 1968 O O . TYR B 1 4 ? 49.434 86.619 10.681 1.00 83.94 71 TYR B O 1
ATOM 1970 N N . SER B 1 5 ? 49.096 86.923 12.896 1.00 83.90 72 SER B N 1
ATOM 1971 C CA . SER B 1 5 ? 49.603 85.615 13.315 1.00 83.83 72 SER B CA 1
ATOM 1972 C C . SER B 1 5 ? 48.574 84.867 14.158 1.00 83.82 72 SER B C 1
ATOM 1973 O O . SER B 1 5 ? 47.678 85.478 14.757 1.00 83.79 72 SER B O 1
ATOM 1976 N N . ILE B 1 6 ? 48.729 83.546 14.221 1.00 83.67 73 ILE B N 1
ATOM 1977 C CA . ILE B 1 6 ? 47.692 82.646 14.742 1.00 83.53 73 ILE B CA 1
ATOM 1978 C C . ILE B 1 6 ? 48.098 81.919 16.050 1.00 83.45 73 ILE B C 1
ATOM 1979 O O . ILE B 1 6 ? 49.184 81.323 16.148 1.00 83.38 73 ILE B O 1
ATOM 1984 N N . ALA B 1 7 ? 47.204 81.964 17.038 1.00 83.07 74 ALA B N 1
ATOM 1985 C CA . ALA B 1 7 ? 47.529 81.533 18.394 1.00 82.96 74 ALA B CA 1
ATOM 1986 C C . ALA B 1 7 ? 46.796 80.279 18.842 1.00 82.74 74 ALA B C 1
ATOM 1987 O O . ALA B 1 7 ? 45.665 80.017 18.424 1.00 83.01 74 ALA B O 1
ATOM 1989 N N . LEU B 1 8 ? 47.457 79.513 19.704 1.00 82.10 75 LEU B N 1
ATOM 1990 C CA . LEU B 1 8 ? 46.938 78.237 20.154 1.00 81.49 75 LEU B CA 1
ATOM 1991 C C . LEU B 1 8 ? 47.412 77.951 21.572 1.00 81.22 75 LEU B C 1
ATOM 1992 O O . LEU B 1 8 ? 48.610 77.992 21.869 1.00 81.01 75 LEU B O 1
ATOM 1997 N N . ILE B 1 9 ? 46.456 77.661 22.444 1.00 80.63 76 ILE B N 1
ATOM 1998 C CA . ILE B 1 9 ? 46.765 77.385 23.834 1.00 79.97 76 ILE B CA 1
ATOM 1999 C C . ILE B 1 9 ? 46.554 75.911 24.133 1.00 79.25 76 ILE B C 1
ATOM 2000 O O . ILE B 1 9 ? 45.423 75.417 24.188 1.00 79.06 76 ILE B O 1
ATOM 2005 N N . ILE B 1 10 ? 47.676 75.223 24.300 1.00 78.70 77 ILE B N 1
ATOM 2006 C CA . ILE B 1 10 ? 47.728 73.816 24.669 1.00 78.25 77 ILE B CA 1
ATOM 2007 C C . ILE B 1 10 ? 47.348 73.636 26.137 1.00 77.99 77 ILE B C 1
ATOM 2008 O O . ILE B 1 10 ? 47.729 74.449 26.983 1.00 77.85 77 ILE B O 1
ATOM 2013 N N . PRO B 1 11 ? 46.579 72.580 26.441 1.00 77.98 78 PRO B N 1
ATOM 2014 C CA . PRO B 1 11 ? 46.216 72.257 27.820 1.00 78.03 78 PRO B CA 1
ATOM 2015 C C . PRO B 1 11 ? 47.234 71.368 28.534 1.00 77.93 78 PRO B C 1
ATOM 2016 O O . PRO B 1 11 ? 47.503 71.584 29.707 1.00 77.64 78 PRO B O 1
ATOM 2020 N N . SER B 1 12 ? 47.770 70.367 27.835 1.00 78.42 79 SER B N 1
ATOM 2021 C CA . SER B 1 12 ? 48.829 69.499 28.378 1.00 78.87 79 SER B CA 1
ATOM 2022 C C . SER B 1 12 ? 49.870 69.176 27.323 1.00 79.25 79 SER B C 1
ATOM 2023 O O . SER B 1 12 ? 49.586 69.185 26.129 1.00 79.38 79 SER B O 1
ATOM 2026 N N . LEU B 1 13 ? 51.083 68.906 27.785 1.00 79.95 80 LEU B N 1
ATOM 2027 C CA . LEU B 1 13 ? 52.169 68.467 26.929 1.00 80.52 80 LEU B CA 1
ATOM 2028 C C . LEU B 1 13 ? 52.079 66.957 26.805 1.00 80.91 80 LEU B C 1
ATOM 2029 O O . LEU B 1 13 ? 52.534 66.381 25.819 1.00 80.65 80 LEU B O 1
ATOM 2031 N N . PHE B 1 14 ? 51.459 66.344 27.817 1.00 81.78 81 PHE B N 1
ATOM 2032 C CA . PHE B 1 14 ? 51.446 64.895 28.023 1.00 82.60 81 PHE B CA 1
ATOM 2033 C C . PHE B 1 14 ? 50.295 64.154 27.320 1.00 83.52 81 PHE B C 1
ATOM 2034 O O . PHE B 1 14 ? 50.105 62.945 27.531 1.00 83.41 81 PHE B O 1
ATOM 2036 N N . GLU B 1 15 ? 49.535 64.860 26.482 1.00 84.40 82 GLU B N 1
ATOM 2037 C CA . GLU B 1 15 ? 48.391 64.229 25.857 1.00 85.69 82 GLU B CA 1
ATOM 2038 C C . GLU B 1 15 ? 48.537 63.989 24.344 1.00 86.38 82 GLU B C 1
ATOM 2039 O O . GLU B 1 15 ? 48.646 64.938 23.555 1.00 86.64 82 GLU B O 1
ATOM 2045 N N . LYS B 1 16 ? 48.543 62.706 23.967 1.00 87.01 83 LYS B N 1
ATOM 2046 C CA . LYS B 1 16 ? 48.568 62.251 22.569 1.00 87.39 83 LYS B CA 1
ATOM 2047 C C . LYS B 1 16 ? 47.903 63.247 21.619 1.00 87.84 83 LYS B C 1
ATOM 2048 O O . LYS B 1 16 ? 48.505 63.676 20.634 1.00 87.78 83 LYS B O 1
ATOM 2054 N N . ALA B 1 17 ? 46.660 63.610 21.939 1.00 88.65 84 ALA B N 1
ATOM 2055 C CA . ALA B 1 17 ? 45.878 64.570 21.164 1.00 89.16 84 ALA B CA 1
ATOM 2056 C C . ALA B 1 17 ? 46.681 65.819 20.810 1.00 89.74 84 ALA B C 1
ATOM 2057 O O . ALA B 1 17 ? 46.688 66.230 19.661 1.00 90.35 84 ALA B O 1
ATOM 2059 N N . CYS B 1 18 ? 47.389 66.406 21.768 1.00 90.04 85 CYS B N 1
ATOM 2060 C CA . CYS B 1 18 ? 48.221 67.571 21.454 1.00 90.17 85 CYS B CA 1
ATOM 2061 C C . CYS B 1 18 ? 49.563 67.138 20.901 1.00 89.89 85 CYS B C 1
ATOM 2062 O O . CYS B 1 18 ? 50.009 67.664 19.885 1.00 90.18 85 CYS B O 1
ATOM 2065 N N . ALA B 1 19 ? 50.201 66.177 21.565 1.00 89.42 86 ALA B N 1
ATOM 2066 C CA . ALA B 1 19 ? 51.482 65.646 21.112 1.00 88.98 86 ALA B CA 1
ATOM 2067 C C . ALA B 1 19 ? 51.483 65.354 19.609 1.00 88.68 86 ALA B C 1
ATOM 2068 O O . ALA B 1 19 ? 52.378 65.793 18.885 1.00 88.59 86 ALA B O 1
ATOM 2070 N N . HIS B 1 20 ? 50.464 64.646 19.131 1.00 88.21 87 HIS B N 1
ATOM 2071 C CA . HIS B 1 20 ? 50.435 64.242 17.727 1.00 87.79 87 HIS B CA 1
ATOM 2072 C C . HIS B 1 20 ? 49.810 65.308 16.818 1.00 87.04 87 HIS B C 1
ATOM 2073 O O . HIS B 1 20 ? 50.122 65.385 15.633 1.00 87.02 87 HIS B O 1
ATOM 2080 N N . PHE B 1 21 ? 48.961 66.144 17.401 1.00 86.05 88 PHE B N 1
ATOM 2081 C CA . PHE B 1 21 ? 48.298 67.229 16.695 1.00 85.20 88 PHE B CA 1
ATOM 2082 C C . PHE B 1 21 ? 49.260 68.361 16.278 1.00 84.88 88 PHE B C 1
ATOM 2083 O O . PHE B 1 21 ? 49.353 68.703 15.094 1.00 85.42 88 PHE B O 1
ATOM 2091 N N . LEU B 1 22 ? 49.983 68.921 17.242 1.00 84.05 89 LEU B N 1
ATOM 2092 C CA . LEU B 1 22 ? 50.886 70.068 17.019 1.00 83.60 89 LEU B CA 1
ATOM 2093 C C . LEU B 1 22 ? 51.788 70.137 15.761 1.00 83.37 89 LEU B C 1
ATOM 2094 O O . LEU B 1 22 ? 51.823 71.174 15.101 1.00 82.95 89 LEU B O 1
ATOM 2099 N N . PRO B 1 23 ? 52.539 69.060 15.441 1.00 83.25 90 PRO B N 1
ATOM 2100 C CA . PRO B 1 23 ? 53.534 69.246 14.386 1.00 83.05 90 PRO B CA 1
ATOM 2101 C C . PRO B 1 23 ? 52.955 69.281 12.965 1.00 82.81 90 PRO B C 1
ATOM 2102 O O . PRO B 1 23 ? 53.599 69.821 12.060 1.00 82.76 90 PRO B O 1
ATOM 2106 N N . SER B 1 24 ? 51.767 68.718 12.763 1.00 82.38 91 SER B N 1
ATOM 2107 C CA . SER B 1 24 ? 51.143 68.802 11.448 1.00 81.93 91 SER B CA 1
ATOM 2108 C C . SER B 1 24 ? 50.214 70.003 11.407 1.00 81.59 91 SER B C 1
ATOM 2109 O O . SER B 1 24 ? 49.813 70.450 10.336 1.00 81.40 91 SER B O 1
ATOM 2112 N N . PHE B 1 25 ? 49.876 70.513 12.588 1.00 81.10 92 PHE B N 1
ATOM 2113 C CA . PHE B 1 25 ? 49.159 71.767 12.688 1.00 80.93 92 PHE B CA 1
ATOM 2114 C C . PHE B 1 25 ? 50.138 72.901 12.470 1.00 81.32 92 PHE B C 1
ATOM 2115 O O . PHE B 1 25 ? 49.748 73.982 12.055 1.00 81.63 92 PHE B O 1
ATOM 2123 N N . GLN B 1 26 ? 51.413 72.659 12.764 1.00 81.80 93 GLN B N 1
ATOM 2124 C CA . GLN B 1 26 ? 52.452 73.626 12.450 1.00 82.18 93 GLN B CA 1
ATOM 2125 C C . GLN B 1 26 ? 52.701 73.603 10.948 1.00 82.40 93 GLN B C 1
ATOM 2126 O O . GLN B 1 26 ? 52.641 74.658 10.308 1.00 82.79 93 GLN B O 1
ATOM 2132 N N . GLN B 1 27 ? 52.952 72.412 10.388 1.00 82.32 94 GLN B N 1
ATOM 2133 C CA . GLN B 1 27 ? 53.298 72.272 8.950 1.00 82.26 94 GLN B CA 1
ATOM 2134 C C . GLN B 1 27 ? 52.285 72.961 8.053 1.00 81.40 94 GLN B C 1
ATOM 2135 O O . GLN B 1 27 ? 52.627 73.864 7.285 1.00 81.12 94 GLN B O 1
ATOM 2141 N N . ALA B 1 28 ? 51.035 72.530 8.182 1.00 80.74 95 ALA B N 1
ATOM 2142 C CA . ALA B 1 28 ? 49.950 73.000 7.331 1.00 80.28 95 ALA B CA 1
ATOM 2143 C C . ALA B 1 28 ? 49.831 74.514 7.392 1.00 79.73 95 ALA B C 1
ATOM 2144 O O . ALA B 1 28 ? 49.824 75.193 6.372 1.00 79.34 95 AL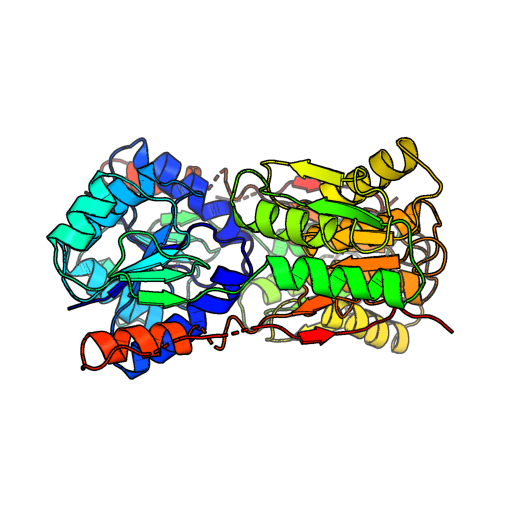A B O 1
ATOM 2146 N N . LEU B 1 29 ? 49.761 75.025 8.612 1.00 79.10 96 LEU B N 1
ATOM 2147 C CA . LEU B 1 29 ? 49.730 76.452 8.869 1.00 78.60 96 LEU B CA 1
ATOM 2148 C C . LEU B 1 29 ? 50.927 77.196 8.233 1.00 78.27 96 LEU B C 1
ATOM 2149 O O . LEU B 1 29 ? 50.807 78.337 7.773 1.00 77.92 96 LEU B O 1
ATOM 2154 N N . ASN B 1 30 ? 52.076 76.527 8.217 1.00 77.88 97 ASN B N 1
ATOM 2155 C CA . ASN B 1 30 ? 53.311 77.119 7.753 1.00 77.73 97 ASN B CA 1
ATOM 2156 C C . ASN B 1 30 ? 53.400 77.172 6.246 1.00 77.39 97 ASN B C 1
ATOM 2157 O O . ASN B 1 30 ? 54.012 78.082 5.694 1.00 77.37 97 ASN B O 1
ATOM 2162 N N . LYS B 1 31 ? 52.801 76.187 5.583 1.00 76.93 98 LYS B N 1
ATOM 2163 C CA . LYS B 1 31 ? 52.710 76.196 4.124 1.00 76.24 98 LYS B CA 1
ATOM 2164 C C . LYS B 1 31 ? 51.789 77.323 3.664 1.00 76.03 98 LYS B C 1
ATOM 2165 O O . LYS B 1 31 ? 51.972 77.874 2.579 1.00 76.19 98 LYS B O 1
ATOM 2171 N N . ALA B 1 32 ? 50.811 77.662 4.502 1.00 75.67 99 ALA B N 1
ATOM 2172 C CA . ALA B 1 32 ? 49.934 78.804 4.269 1.00 75.44 99 ALA B CA 1
ATOM 2173 C C . ALA B 1 32 ? 50.624 80.111 4.660 1.00 75.42 99 ALA B C 1
ATOM 2174 O O . ALA B 1 32 ? 50.207 81.192 4.233 1.00 75.32 99 ALA B O 1
ATOM 2176 N N . GLY B 1 33 ? 51.670 80.003 5.479 1.00 75.27 100 GLY B N 1
ATOM 2177 C CA . GLY B 1 33 ? 52.513 81.147 5.822 1.00 74.98 100 GLY B CA 1
ATOM 2178 C C . GLY B 1 33 ? 52.128 81.881 7.093 1.00 74.87 100 GLY B C 1
ATOM 2179 O O . GLY B 1 33 ? 52.148 83.114 7.126 1.00 74.67 100 GLY B O 1
ATOM 2180 N N . TYR B 1 34 ? 51.781 81.129 8.138 1.00 74.73 101 TYR B N 1
ATOM 2181 C CA . TYR B 1 34 ? 51.436 81.722 9.425 1.00 74.59 101 TYR B CA 1
ATOM 2182 C C . TYR B 1 34 ? 52.349 81.225 10.526 1.00 74.86 101 TYR B C 1
ATOM 2183 O O . TYR B 1 34 ? 52.516 80.017 10.707 1.00 74.76 101 TYR B O 1
ATOM 2192 N N . GLN B 1 35 ? 52.940 82.166 11.258 1.00 75.23 102 GLN B N 1
ATOM 2193 C CA . GLN B 1 35 ? 53.738 81.844 12.441 1.00 75.47 102 GLN B CA 1
ATOM 2194 C C . GLN B 1 35 ? 52.784 81.400 13.541 1.00 75.57 102 GLN B C 1
ATOM 2195 O O . GLN B 1 35 ? 51.637 81.854 13.593 1.00 75.49 102 GLN B O 1
ATOM 2197 N N . LEU B 1 36 ? 53.251 80.505 14.404 1.00 75.93 103 LEU B N 1
ATOM 2198 C CA . LEU B 1 36 ? 52.373 79.886 15.404 1.00 76.44 103 LEU B CA 1
ATOM 2199 C C . LEU B 1 36 ? 52.726 80.233 16.848 1.00 76.58 103 LEU B C 1
ATOM 2200 O O . LEU B 1 36 ? 53.607 79.619 17.452 1.00 76.58 103 LEU B O 1
ATOM 2205 N N . LEU B 1 37 ? 52.028 81.232 17.382 1.00 76.98 104 LEU B N 1
ATOM 2206 C CA . LEU B 1 37 ? 52.191 81.659 18.772 1.00 77.25 104 LEU B CA 1
ATOM 2207 C C . LEU B 1 37 ? 51.404 80.720 19.685 1.00 77.34 104 LEU B C 1
ATOM 2208 O O . LEU B 1 37 ? 50.200 80.545 19.496 1.00 77.33 104 LEU B O 1
ATOM 2210 N N . LEU B 1 38 ? 52.068 80.094 20.655 1.00 77.63 105 LEU B N 1
ATOM 2211 C CA . LEU B 1 38 ? 51.348 79.161 21.538 1.00 78.04 105 LEU B CA 1
ATOM 2212 C C . LEU B 1 38 ? 51.460 79.438 23.026 1.00 78.18 105 LEU B C 1
ATOM 2213 O O . LEU B 1 38 ? 51.963 80.487 23.423 1.00 78.14 105 LEU B O 1
ATOM 2218 N N . GLY B 1 39 ? 50.943 78.515 23.835 1.00 78.44 106 GLY B N 1
ATOM 2219 C CA . GLY B 1 39 ? 50.848 78.730 25.270 1.00 78.68 106 GLY B CA 1
ATOM 2220 C C . GLY B 1 39 ? 50.420 77.497 26.020 1.00 78.85 106 GLY B C 1
ATOM 2221 O O . GLY B 1 39 ? 49.593 76.726 25.549 1.00 78.75 106 GLY B O 1
ATOM 2222 N N . TYR B 1 40 ? 51.000 77.325 27.197 1.00 79.29 107 TYR B N 1
ATOM 2223 C CA . TYR B 1 40 ? 50.712 76.199 28.044 1.00 80.09 107 TYR B CA 1
ATOM 2224 C C . TYR B 1 40 ? 49.837 76.638 29.199 1.00 80.64 107 TYR B C 1
ATOM 2225 O O . TYR B 1 40 ? 50.132 77.624 29.869 1.00 80.55 107 TYR B O 1
ATOM 2234 N N . SER B 1 41 ? 48.760 75.897 29.434 1.00 81.48 108 SER B N 1
ATOM 2235 C CA . SER B 1 41 ? 47.944 76.081 30.631 1.00 81.83 108 SER B CA 1
ATOM 2236 C C . SER B 1 41 ? 47.770 74.734 31.295 1.00 82.04 108 SER B C 1
ATOM 2237 O O . SER B 1 41 ? 47.041 73.887 30.786 1.00 81.98 108 SER B O 1
ATOM 2240 N N . ASP B 1 42 ? 48.453 74.528 32.414 1.00 82.52 109 ASP B N 1
ATOM 2241 C CA . ASP B 1 42 ? 48.228 73.356 33.248 1.00 83.03 109 ASP B CA 1
ATOM 2242 C C . ASP B 1 42 ? 46.733 73.171 33.403 1.00 83.40 109 ASP B C 1
ATOM 2243 O O . ASP B 1 42 ? 46.158 73.614 34.397 1.00 83.57 109 ASP B O 1
ATOM 2248 N N . TYR B 1 43 ? 46.099 72.556 32.406 1.00 83.90 110 TYR B N 1
ATOM 2249 C CA . TYR B 1 43 ? 44.644 72.418 32.380 1.00 84.39 110 TYR B CA 1
ATOM 2250 C C . TYR B 1 43 ? 43.954 73.571 33.141 1.00 84.01 110 TYR B C 1
ATOM 2251 O O . TYR B 1 43 ? 43.148 73.323 34.038 1.00 84.11 110 TYR B O 1
ATOM 2260 N N . SER B 1 44 ? 44.287 74.821 32.809 1.00 83.45 111 SER B N 1
ATOM 2261 C CA . SER B 1 44 ? 43.785 75.969 33.578 1.00 82.93 111 SER B CA 1
ATOM 2262 C C . SER B 1 44 ? 42.975 76.969 32.771 1.00 82.79 111 SER B C 1
ATOM 2263 O O . SER B 1 44 ? 43.508 77.675 31.914 1.00 82.84 111 SER B O 1
ATOM 2266 N N . ILE B 1 45 ? 41.687 77.043 33.073 1.00 82.55 112 ILE B N 1
ATOM 2267 C CA . ILE B 1 45 ? 40.819 78.039 32.466 1.00 82.51 112 ILE B CA 1
ATOM 2268 C C . ILE B 1 45 ? 41.275 79.459 32.837 1.00 82.56 112 ILE B C 1
ATOM 2269 O O . ILE B 1 45 ? 41.142 80.388 32.036 1.00 82.61 112 ILE B O 1
ATOM 2274 N N . GLU B 1 46 ? 41.827 79.607 34.045 1.00 82.47 113 GLU B N 1
ATOM 2275 C CA . GLU B 1 46 ? 42.247 80.907 34.577 1.00 82.23 113 GLU B CA 1
ATOM 2276 C C . GLU B 1 46 ? 43.539 81.422 33.924 1.00 82.15 113 GLU B C 1
ATOM 2277 O O . GLU B 1 46 ? 43.615 82.599 33.536 1.00 82.07 113 GLU B O 1
ATOM 2279 N N . GLN B 1 47 ? 44.543 80.545 33.808 1.00 81.92 114 GLN B N 1
ATOM 2280 C CA . GLN B 1 47 ? 45.823 80.892 33.175 1.00 81.67 114 GLN B CA 1
ATOM 2281 C C . GLN B 1 47 ? 45.618 81.159 31.692 1.00 81.48 114 GLN B C 1
ATOM 2282 O O . GLN B 1 47 ? 46.235 82.059 31.127 1.00 81.36 114 GLN B O 1
ATOM 2284 N N . GLU B 1 48 ? 44.738 80.365 31.084 1.00 81.35 115 GLU B N 1
ATOM 2285 C CA . GLU B 1 48 ? 44.268 80.560 29.713 1.00 81.20 115 GLU B CA 1
ATOM 2286 C C . GLU B 1 48 ? 43.864 82.013 29.439 1.00 81.00 115 GLU B C 1
ATOM 2287 O O . GLU B 1 48 ? 44.206 82.570 28.396 1.00 80.85 115 GLU B O 1
ATOM 2293 N N . GLU B 1 49 ? 43.127 82.605 30.379 1.00 80.81 116 GLU B N 1
ATOM 2294 C CA . GLU B 1 49 ? 42.815 84.031 30.367 1.00 80.68 116 GLU B CA 1
ATOM 2295 C C . GLU B 1 49 ? 44.074 84.899 30.385 1.00 80.55 116 GLU B C 1
ATOM 2296 O O . GLU B 1 49 ? 44.409 85.539 29.376 1.00 80.38 116 GLU B O 1
ATOM 2302 N N . LYS B 1 50 ? 44.760 84.921 31.535 1.00 80.26 117 LYS B N 1
ATOM 2303 C CA . LYS B 1 50 ? 46.010 85.668 31.687 1.00 80.03 117 LYS B CA 1
ATOM 2304 C C . LYS B 1 50 ? 46.824 85.614 30.377 1.00 80.00 117 LYS B C 1
ATOM 2305 O O . LYS B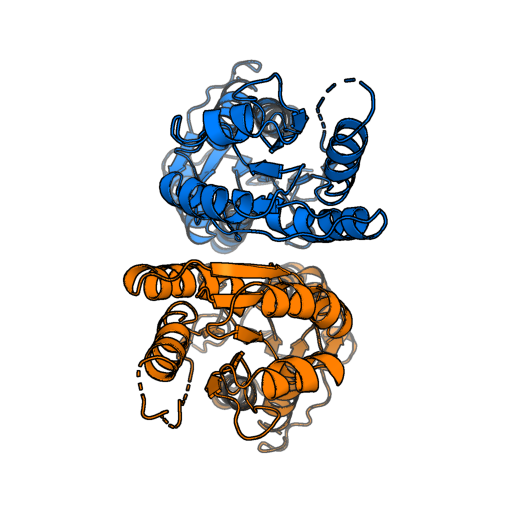 1 50 ? 47.229 86.658 29.843 1.00 80.11 117 LYS B O 1
ATOM 2307 N N . LEU B 1 51 ? 47.003 84.397 29.849 1.00 79.65 118 LEU B N 1
ATOM 2308 C CA . LEU B 1 51 ? 47.718 84.159 28.591 1.00 79.10 118 LEU B CA 1
ATOM 2309 C C . LEU B 1 51 ? 46.980 84.693 27.355 1.00 78.74 118 LEU B C 1
ATOM 2310 O O . LEU B 1 51 ? 47.507 85.553 26.652 1.00 78.73 118 LEU B O 1
ATOM 2312 N N . LEU B 1 52 ? 45.771 84.197 27.095 1.00 78.31 119 LEU B N 1
ATOM 2313 C CA . LEU B 1 52 ? 45.033 84.592 25.892 1.00 78.10 119 LEU B CA 1
ATOM 2314 C C . LEU B 1 52 ? 45.044 86.103 25.727 1.00 77.97 119 LEU B C 1
ATOM 2315 O O . LEU B 1 52 ? 45.298 86.614 24.631 1.00 77.79 119 LEU B O 1
ATOM 2317 N N . SER B 1 53 ? 44.795 86.803 26.835 1.00 77.94 120 SER B N 1
ATOM 2318 C CA . SER B 1 53 ? 44.726 88.258 26.855 1.00 77.90 120 SER B CA 1
ATOM 2319 C C . SER B 1 53 ? 45.905 88.840 26.096 1.00 77.85 120 SER B C 1
ATOM 2320 O O . SER B 1 53 ? 45.718 89.517 25.084 1.00 77.87 120 SER B O 1
ATOM 2322 N N . THR B 1 54 ? 47.111 88.533 26.575 1.00 77.76 121 THR B N 1
ATOM 2323 C CA . THR B 1 54 ? 48.355 88.997 25.963 1.00 77.75 121 THR B CA 1
ATOM 2324 C C . THR B 1 54 ? 48.344 88.758 24.452 1.00 77.54 121 THR B C 1
ATOM 2325 O O . THR B 1 54 ? 48.592 89.683 23.670 1.00 77.62 121 THR B O 1
ATOM 2329 N N . PHE B 1 55 ? 48.038 87.522 24.055 1.00 77.21 122 PHE B N 1
ATOM 2330 C CA . PHE B 1 55 ? 48.031 87.136 22.645 1.00 77.00 122 PHE B CA 1
ATOM 2331 C C . PHE B 1 55 ? 47.154 88.080 21.826 1.00 76.92 122 PHE B C 1
ATOM 2332 O O . PHE B 1 55 ? 47.615 88.711 20.869 1.00 76.53 122 PHE B O 1
ATOM 2340 N N . LEU B 1 56 ? 45.891 88.173 22.230 1.00 76.97 123 LEU B N 1
ATOM 2341 C CA . LEU B 1 56 ? 44.917 89.018 21.564 1.00 76.96 123 LEU B CA 1
ATOM 2342 C C . LEU B 1 56 ? 45.412 90.465 21.457 1.00 77.02 123 LEU B C 1
ATOM 2343 O O . LEU B 1 56 ? 45.308 91.083 20.393 1.00 76.98 123 LEU B O 1
ATOM 2345 N N . GLU B 1 57 ? 45.981 90.982 22.547 1.00 77.12 124 GLU B N 1
ATOM 2346 C CA . GLU B 1 57 ? 46.488 92.362 22.601 1.00 77.27 124 GLU B CA 1
ATOM 2347 C C . GLU B 1 57 ? 47.697 92.601 21.687 1.00 77.40 124 GLU B C 1
ATOM 2348 O O . GLU B 1 57 ? 48.242 93.707 21.643 1.00 77.22 124 GLU B O 1
ATOM 2350 N N . SER B 1 58 ? 48.091 91.563 20.949 1.00 77.69 125 SER B N 1
ATOM 2351 C CA . SER B 1 58 ? 49.311 91.571 20.143 1.00 77.82 125 SER B CA 1
ATOM 2352 C C . SER B 1 58 ? 49.043 91.677 18.636 1.00 77.79 125 SER B C 1
ATOM 2353 O O . SER B 1 58 ? 49.388 92.679 18.006 1.00 77.81 125 SER B O 1
ATOM 2356 N N . ARG B 1 59 ? 48.446 90.631 18.069 1.00 77.84 126 ARG B N 1
ATOM 2357 C CA . ARG B 1 59 ? 48.179 90.554 16.633 1.00 77.85 126 ARG B CA 1
ATOM 2358 C C . ARG B 1 59 ? 46.932 89.704 16.366 1.00 77.80 126 ARG B C 1
ATOM 2359 O O . ARG B 1 59 ? 46.707 88.699 17.052 1.00 77.48 126 ARG B O 1
ATOM 2361 N N . PRO B 1 60 ? 46.130 90.106 15.357 1.00 77.81 127 PRO B N 1
ATOM 2362 C CA . PRO B 1 60 ? 44.809 89.524 15.099 1.00 77.75 127 PRO B CA 1
ATOM 2363 C C . PRO B 1 60 ? 44.822 88.030 14.732 1.00 77.71 127 PRO B C 1
ATOM 2364 O O . PRO B 1 60 ? 44.996 87.175 15.605 1.00 77.50 127 PRO B O 1
ATOM 2368 N N . ALA B 1 61 ? 44.651 87.750 13.438 1.00 77.80 128 ALA B N 1
ATOM 2369 C CA . ALA B 1 61 ? 44.354 86.417 12.894 1.00 77.74 128 ALA B CA 1
ATOM 2370 C C . ALA B 1 61 ? 43.229 85.716 13.658 1.00 77.90 128 ALA B C 1
ATOM 2371 O O . ALA B 1 61 ? 42.241 86.353 14.034 1.00 77.82 128 ALA B O 1
ATOM 2373 N N . GLY B 1 62 ? 43.375 84.408 13.865 1.00 78.04 129 GLY B N 1
ATOM 2374 C CA . GLY B 1 62 ? 42.442 83.637 14.675 1.00 78.06 129 GLY B CA 1
ATOM 2375 C C . GLY B 1 62 ? 43.176 82.886 15.765 1.00 78.22 129 GLY B C 1
ATOM 2376 O O . GLY B 1 62 ? 44.402 82.801 15.751 1.00 78.35 129 GLY B O 1
ATOM 2377 N N . VAL B 1 63 ? 42.424 82.335 16.709 1.00 78.36 130 VAL B N 1
ATOM 2378 C CA . VAL B 1 63 ? 42.996 81.570 17.810 1.00 78.47 130 VAL B CA 1
ATOM 2379 C C . VAL B 1 63 ? 42.282 80.225 17.955 1.00 78.73 130 VAL B C 1
ATOM 2380 O O . VAL B 1 63 ? 41.078 80.127 17.714 1.00 78.85 130 VAL B O 1
ATOM 2384 N N . VAL B 1 64 ? 43.025 79.191 18.345 1.00 78.91 131 VAL B N 1
ATOM 2385 C CA . VAL B 1 64 ? 42.456 77.844 18.458 1.00 79.10 131 VAL B CA 1
ATOM 2386 C C . VAL B 1 64 ? 42.680 77.258 19.848 1.00 79.16 131 VAL B C 1
ATOM 2387 O O . VAL B 1 64 ? 43.788 77.310 20.378 1.00 79.16 131 VAL B O 1
ATOM 2391 N N . LEU B 1 65 ? 41.605 76.717 20.424 1.00 79.37 132 LEU B N 1
ATOM 2392 C CA . LEU B 1 65 ? 41.578 76.304 21.827 1.00 79.76 132 LEU B CA 1
ATOM 2393 C C . LEU B 1 65 ? 41.049 74.894 22.053 1.00 79.97 132 LEU B C 1
ATOM 2394 O O . LEU B 1 65 ? 40.119 74.447 21.378 1.00 80.05 132 LEU B O 1
ATOM 2399 N N . PHE B 1 66 ? 41.633 74.216 23.033 1.00 80.04 133 PHE B N 1
ATOM 2400 C CA . PHE B 1 66 ? 41.185 72.898 23.429 1.00 80.28 133 PHE B CA 1
ATOM 2401 C C . PHE B 1 66 ? 40.108 73.003 24.494 1.00 80.56 133 PHE B C 1
ATOM 2402 O O . PHE B 1 66 ? 40.110 73.941 25.293 1.00 80.66 133 PHE B O 1
ATOM 2410 N N . GLY B 1 67 ? 39.181 72.045 24.491 1.00 80.85 134 GLY B N 1
ATOM 2411 C CA . GLY B 1 67 ? 38.109 71.982 25.489 1.00 80.82 134 GLY B CA 1
ATOM 2412 C C . GLY B 1 67 ? 37.007 73.003 25.278 1.00 80.96 134 GLY B C 1
ATOM 2413 O O . GLY B 1 67 ? 37.208 74.041 24.650 1.00 80.88 134 GLY B O 1
ATOM 2414 N N . SER B 1 68 ? 35.829 72.704 25.807 1.00 81.18 135 SER B N 1
ATOM 2415 C CA . SER B 1 68 ? 34.695 73.602 25.680 1.00 81.05 135 SER B CA 1
ATOM 2416 C C . SER B 1 68 ? 34.586 74.526 26.882 1.00 80.93 135 SER B C 1
ATOM 2417 O O . SER B 1 68 ? 34.092 75.645 26.753 1.00 81.16 135 SER B O 1
ATOM 2420 N N . GLU B 1 69 ? 35.028 74.052 28.047 1.00 80.75 136 GLU B N 1
ATOM 2421 C CA . GLU B 1 69 ? 34.955 74.830 29.286 1.00 80.69 136 GLU B CA 1
ATOM 2422 C C . GLU B 1 69 ? 35.961 75.971 29.239 1.00 80.73 136 GLU B C 1
ATOM 2423 O O . GLU B 1 69 ? 37.146 75.731 29.002 1.00 81.00 136 GLU B O 1
ATOM 2425 N N . HIS B 1 70 ? 35.481 77.205 29.433 1.00 80.79 137 HIS B N 1
ATOM 2426 C CA . HIS B 1 70 ? 36.324 78.419 29.372 1.00 80.69 137 HIS B CA 1
ATOM 2427 C C . HIS B 1 70 ? 35.913 79.509 30.365 1.00 80.60 137 HIS B C 1
ATOM 2428 O O . HIS B 1 70 ? 35.260 79.225 31.369 1.00 80.58 137 HIS B O 1
ATOM 2435 N N . SER B 1 71 ? 36.293 80.752 30.078 1.00 80.51 138 SER B N 1
ATOM 2436 C CA . SER B 1 71 ? 36.219 81.824 31.070 1.00 80.52 138 SER B CA 1
ATOM 2437 C C . SER B 1 71 ? 35.430 83.028 30.571 1.00 80.55 138 SER B C 1
ATOM 2438 O O . SER B 1 71 ? 35.549 83.411 29.405 1.00 80.87 138 SER B O 1
ATOM 2441 N N . GLN B 1 72 ? 34.647 83.641 31.459 1.00 80.23 139 GLN B N 1
ATOM 2442 C CA . GLN B 1 72 ? 33.923 84.869 31.127 1.00 79.89 139 GLN B CA 1
ATOM 2443 C C . GLN B 1 72 ? 34.812 85.814 30.321 1.00 79.71 139 GLN B C 1
ATOM 2444 O O . GLN B 1 72 ? 34.462 86.202 29.210 1.00 79.58 139 GLN B O 1
ATOM 2446 N N . ARG B 1 73 ? 35.978 86.145 30.867 1.00 79.60 140 ARG B N 1
ATOM 2447 C CA . ARG B 1 73 ? 36.902 87.054 30.199 1.00 79.65 140 ARG B CA 1
ATOM 2448 C C . ARG B 1 73 ? 37.416 86.529 28.859 1.00 79.76 140 ARG B C 1
ATOM 2449 O O . ARG B 1 73 ? 37.629 87.318 27.940 1.00 79.77 140 ARG B O 1
ATOM 2451 N N . THR B 1 74 ? 37.620 85.217 28.735 1.00 79.92 141 THR B N 1
ATOM 2452 C CA . THR B 1 74 ? 37.982 84.667 27.428 1.00 80.22 141 THR B CA 1
ATOM 2453 C C . THR B 1 74 ? 36.786 84.818 26.507 1.00 80.34 141 THR B C 1
ATOM 2454 O O . THR B 1 74 ? 36.883 85.431 25.446 1.00 80.34 141 THR B O 1
ATOM 2458 N N . HIS B 1 75 ? 35.648 84.288 26.943 1.00 80.60 142 HIS B N 1
ATOM 2459 C CA . HIS B 1 75 ? 34.422 84.361 26.172 1.00 81.02 142 HIS B CA 1
ATOM 2460 C C . HIS B 1 75 ? 34.151 85.794 25.730 1.00 81.36 142 HIS B C 1
ATOM 2461 O O . HIS B 1 75 ? 33.628 86.014 24.637 1.00 81.61 142 HIS B O 1
ATOM 2468 N N . GLN B 1 76 ? 34.509 86.760 26.577 1.00 81.50 143 GLN B N 1
ATOM 2469 C CA . GLN B 1 76 ? 34.430 88.166 26.203 1.00 81.69 143 GLN B CA 1
ATOM 2470 C C . GLN B 1 76 ? 35.481 88.435 25.136 1.00 81.85 143 GLN B C 1
ATOM 2471 O O . GLN B 1 76 ? 35.164 88.437 23.950 1.00 81.76 143 GLN B O 1
ATOM 2473 N N . LEU B 1 77 ? 36.732 88.606 25.562 1.00 82.17 144 LEU B N 1
ATOM 2474 C CA . LEU B 1 77 ? 37.842 88.930 24.664 1.00 82.38 144 LEU B CA 1
ATOM 2475 C C . LEU B 1 77 ? 37.687 88.287 23.284 1.00 82.63 144 LEU B C 1
ATOM 2476 O O . LEU B 1 77 ? 37.574 88.994 22.285 1.00 82.58 144 LEU B O 1
ATOM 2478 N N . LEU B 1 78 ? 37.643 86.954 23.245 1.00 82.96 145 LEU B N 1
ATOM 2479 C CA . LEU B 1 78 ? 37.533 86.201 21.992 1.00 83.27 145 LEU B CA 1
ATOM 2480 C C . LEU B 1 78 ? 36.392 86.719 21.103 1.00 83.56 145 LEU B C 1
ATOM 2481 O O . LEU B 1 78 ? 36.633 87.189 19.984 1.00 83.60 145 LEU B O 1
ATOM 2483 N N . GLU B 1 79 ? 35.162 86.654 21.613 1.00 83.94 146 GLU B N 1
ATOM 2484 C CA . GLU B 1 79 ? 33.975 87.060 20.847 1.00 84.23 146 GLU B CA 1
ATOM 2485 C C . GLU B 1 79 ? 33.827 88.579 20.756 1.00 84.35 146 GLU B C 1
ATOM 2486 O O . GLU B 1 79 ? 33.075 89.086 19.917 1.00 84.46 146 GLU B O 1
ATOM 2488 N N . ALA B 1 80 ? 34.539 89.291 21.629 1.00 84.44 147 ALA B N 1
ATOM 2489 C CA . ALA B 1 80 ? 34.620 90.749 21.573 1.00 84.44 147 ALA B CA 1
ATOM 2490 C C . ALA B 1 80 ? 35.611 91.162 20.491 1.00 84.47 147 ALA B C 1
ATOM 2491 O O . ALA B 1 80 ? 35.467 92.221 19.881 1.00 84.50 147 ALA B O 1
ATOM 2493 N N . SER B 1 81 ? 36.603 90.307 20.251 1.00 84.47 148 SER B N 1
ATOM 2494 C CA . SER B 1 81 ? 37.626 90.534 19.231 1.00 84.47 148 SER B CA 1
ATOM 2495 C C . SER B 1 81 ? 37.141 90.243 17.803 1.00 84.55 148 SER B C 1
ATOM 2496 O O . SER B 1 81 ? 37.855 90.523 16.832 1.00 84.50 148 SER B O 1
ATOM 2499 N N . ASN B 1 82 ? 35.937 89.678 17.686 1.00 84.58 149 ASN B N 1
ATOM 2500 C CA . ASN B 1 82 ? 35.347 89.277 16.398 1.00 84.53 149 ASN B CA 1
ATOM 2501 C C . ASN B 1 82 ? 36.227 88.342 15.548 1.00 84.51 149 ASN B C 1
ATOM 2502 O O . ASN B 1 82 ? 35.811 87.892 14.476 1.00 84.60 149 ASN B O 1
ATOM 2504 N N . THR B 1 83 ? 37.433 88.056 16.043 1.00 84.39 150 THR B N 1
ATOM 2505 C CA . THR B 1 83 ? 38.348 87.104 15.413 1.00 84.21 150 THR B CA 1
ATOM 2506 C C . THR B 1 83 ? 37.834 85.677 15.594 1.00 84.06 150 THR B C 1
ATOM 2507 O O . THR B 1 83 ? 37.134 85.396 16.571 1.00 83.91 150 THR B O 1
ATOM 2511 N N . PRO B 1 84 ? 38.185 84.773 14.657 1.00 84.05 151 PRO B N 1
ATOM 2512 C CA . PRO B 1 84 ? 37.658 83.399 14.618 1.00 84.01 151 PRO B CA 1
ATOM 2513 C C . PRO B 1 84 ? 38.306 82.435 15.625 1.00 83.83 151 PRO B C 1
ATOM 2514 O O . PRO B 1 84 ? 39.492 82.568 15.936 1.00 83.74 151 PRO B O 1
ATOM 2518 N N . VAL B 1 85 ? 37.515 81.470 16.104 1.00 83.61 152 VAL B N 1
ATOM 2519 C CA . VAL B 1 85 ? 37.924 80.513 17.149 1.00 83.43 152 VAL B CA 1
ATOM 2520 C C . VAL B 1 85 ? 37.639 79.054 16.777 1.00 83.25 152 VAL B C 1
ATOM 2521 O O . VAL B 1 85 ? 36.544 78.726 16.293 1.00 83.10 152 VAL B O 1
ATOM 2525 N N . LEU B 1 86 ? 38.620 78.184 17.027 1.00 83.03 153 LEU B N 1
ATOM 2526 C CA . LEU B 1 86 ? 38.447 76.734 16.837 1.00 82.86 153 LEU B CA 1
ATOM 2527 C C . LEU B 1 86 ? 38.654 75.922 18.130 1.00 82.67 153 LEU B C 1
ATOM 2528 O O . LEU B 1 86 ? 39.779 75.746 18.609 1.00 82.81 153 LEU B O 1
ATOM 2533 N N . GLU B 1 87 ? 37.561 75.417 18.688 1.00 82.32 154 GLU B N 1
ATOM 2534 C CA . GLU B 1 87 ? 37.659 74.515 19.822 1.00 81.86 154 GLU B CA 1
ATOM 2535 C C . GLU B 1 87 ? 38.007 73.118 19.332 1.00 81.16 154 GLU B C 1
ATOM 2536 O O . GLU B 1 87 ? 37.369 72.597 18.425 1.00 81.08 154 GLU B O 1
ATOM 2542 N N . ILE B 1 88 ? 39.056 72.530 19.889 1.00 80.58 155 ILE B N 1
ATOM 2543 C CA . ILE B 1 88 ? 39.269 71.103 19.707 1.00 80.18 155 ILE B CA 1
ATOM 2544 C C . ILE B 1 88 ? 38.451 70.483 20.820 1.00 80.40 155 ILE B C 1
ATOM 2545 O O . ILE B 1 88 ? 38.919 70.335 21.953 1.00 80.38 155 ILE B O 1
ATOM 2550 N N . ALA B 1 89 ? 37.206 70.172 20.480 1.00 80.44 156 ALA B N 1
ATOM 2551 C CA . ALA B 1 89 ? 36.202 69.778 21.437 1.00 81.04 156 ALA B CA 1
ATOM 2552 C C . ALA B 1 89 ? 35.025 69.126 20.700 1.00 81.37 156 ALA B C 1
ATOM 2553 O O . ALA B 1 89 ? 34.869 69.328 19.489 1.00 81.22 156 ALA B O 1
ATOM 2555 N N . GLU B 1 90 ? 34.222 68.349 21.439 1.00 81.45 157 GLU B N 1
ATOM 2556 C CA . GLU B 1 90 ? 33.124 67.554 20.877 1.00 81.75 157 GLU B CA 1
ATOM 2557 C C . GLU B 1 90 ? 31.935 68.439 20.608 1.00 81.75 157 GLU B C 1
ATOM 2558 O O . GLU B 1 90 ? 31.402 68.466 19.504 1.00 81.64 157 GLU B O 1
ATOM 2564 N N . LEU B 1 91 ? 31.522 69.148 21.649 1.00 82.07 158 LEU B N 1
ATOM 2565 C CA . LEU B 1 91 ? 30.516 70.185 21.555 1.00 82.27 158 LEU B CA 1
ATOM 2566 C C . LEU B 1 91 ? 31.252 71.517 21.677 1.00 82.36 158 LEU B C 1
ATOM 2567 O O . LEU B 1 91 ? 32.365 71.563 22.220 1.00 82.34 158 LEU B O 1
ATOM 2572 N N . SER B 1 92 ? 30.650 72.588 21.166 1.00 82.50 159 SER B N 1
ATOM 2573 C CA . SER B 1 92 ? 31.304 73.896 21.163 1.00 82.81 159 SER B CA 1
ATOM 2574 C C . SER B 1 92 ? 30.503 74.984 21.881 1.00 82.85 159 SER B C 1
ATOM 2575 O O . SER B 1 92 ? 29.341 75.235 21.551 1.00 83.04 159 SER B O 1
ATOM 2578 N N . SER B 1 93 ? 31.139 75.630 22.856 1.00 82.93 160 SER B N 1
ATOM 2579 C CA . SER B 1 93 ? 30.540 76.749 23.580 1.00 83.14 160 SER B CA 1
ATOM 2580 C C . SER B 1 93 ? 30.296 77.913 22.625 1.00 83.33 160 SER B C 1
ATOM 2581 O O . SER B 1 93 ? 30.729 77.863 21.473 1.00 83.49 160 SER B O 1
ATOM 2584 N N . LYS B 1 94 ? 29.606 78.949 23.101 1.00 83.48 161 LYS B N 1
ATOM 2585 C CA . LYS B 1 94 ? 29.256 80.127 22.288 1.00 83.69 161 LYS B CA 1
ATOM 2586 C C . LYS B 1 94 ? 29.030 79.795 20.800 1.00 83.73 161 LYS B C 1
ATOM 2587 O O . LYS B 1 94 ? 29.973 79.735 20.005 1.00 83.71 161 LYS B O 1
ATOM 2589 N N . ALA B 1 95 ? 27.757 79.599 20.455 1.00 83.80 162 ALA B N 1
ATOM 2590 C CA . ALA B 1 95 ? 27.294 79.051 19.164 1.00 83.79 162 ALA B CA 1
ATOM 2591 C C . ALA B 1 95 ? 28.199 79.233 17.940 1.00 83.72 162 ALA B C 1
ATOM 2592 O O . ALA B 1 95 ? 28.488 78.267 17.225 1.00 83.78 162 ALA B O 1
ATOM 2594 N N . SER B 1 96 ? 28.641 80.469 17.713 1.00 83.56 163 SER B N 1
ATOM 2595 C CA . SER B 1 96 ? 29.419 80.821 16.527 1.00 83.41 163 SER B CA 1
ATOM 2596 C C . SER B 1 96 ? 30.926 80.549 16.697 1.00 83.37 163 SER B C 1
ATOM 2597 O O . SER B 1 96 ? 31.769 81.378 16.337 1.00 83.23 163 SER B O 1
ATOM 2600 N N . TYR B 1 97 ? 31.245 79.380 17.250 1.00 83.33 164 TYR B N 1
ATOM 2601 C CA . TYR B 1 97 ? 32.618 78.893 17.361 1.00 83.28 164 TYR B CA 1
ATOM 2602 C C . TYR B 1 97 ? 32.804 77.750 16.364 1.00 83.07 164 TYR B C 1
ATOM 2603 O O . TYR B 1 97 ? 31.977 76.830 16.316 1.00 82.87 164 TYR B O 1
ATOM 2612 N N . LEU B 1 98 ? 33.870 77.819 15.561 1.00 82.85 165 LEU B N 1
ATOM 2613 C CA . LEU B 1 98 ? 34.238 76.733 14.631 1.00 82.53 165 LEU B CA 1
ATOM 2614 C C . LEU B 1 98 ? 34.851 75.616 15.466 1.00 82.31 165 LEU B C 1
ATOM 2615 O O . LEU B 1 98 ? 35.478 75.901 16.485 1.00 82.47 165 LEU B O 1
ATOM 2617 N N . ASN B 1 99 ? 34.666 74.355 15.075 1.00 82.01 166 ASN B N 1
ATOM 2618 C CA . ASN B 1 99 ? 35.080 73.255 15.962 1.00 81.62 166 ASN B CA 1
ATOM 2619 C C . ASN B 1 99 ? 35.370 71.877 15.338 1.00 81.69 166 ASN B C 1
ATOM 2620 O O . ASN B 1 99 ? 35.004 71.595 14.198 1.00 81.74 166 ASN B O 1
ATOM 2625 N N . ILE B 1 100 ? 35.996 71.020 16.142 1.00 81.64 167 ILE B N 1
ATOM 2626 C CA . ILE B 1 100 ? 36.523 69.735 15.714 1.00 81.65 167 ILE B CA 1
ATOM 2627 C C . ILE B 1 100 ? 36.879 68.905 16.970 1.00 81.39 167 ILE B C 1
ATOM 2628 O O . ILE B 1 100 ? 37.498 69.410 17.908 1.00 81.71 167 ILE B O 1
ATOM 2633 N N . GLY B 1 101 ? 36.476 67.640 16.998 1.00 80.83 168 GLY B N 1
ATOM 2634 C CA . GLY B 1 101 ? 36.765 66.771 18.131 1.00 79.92 168 GLY B CA 1
ATOM 2635 C C . GLY B 1 101 ? 36.180 65.402 17.885 1.00 79.40 168 GLY B C 1
ATOM 2636 O O . GLY B 1 101 ? 35.303 65.255 17.047 1.00 79.16 168 GLY B O 1
ATOM 2637 N N . VAL B 1 102 ? 36.665 64.389 18.597 1.00 78.88 169 VAL B N 1
ATOM 2638 C CA . VAL B 1 102 ? 36.100 63.066 18.419 1.00 78.43 169 VAL B CA 1
ATOM 2639 C C . VAL B 1 102 ? 34.942 62.925 19.388 1.00 78.66 169 VAL B C 1
ATOM 2640 O O . VAL B 1 102 ? 34.799 63.718 20.316 1.00 78.78 169 VAL B O 1
ATOM 2644 N N . ASP B 1 103 ? 34.101 61.931 19.138 1.00 78.48 170 ASP B N 1
ATOM 2645 C CA . ASP B 1 103 ? 33.042 61.579 20.037 1.00 78.11 170 ASP B CA 1
ATOM 2646 C C . ASP B 1 103 ? 33.518 60.388 20.856 1.00 77.65 170 ASP B C 1
ATOM 2647 O O . ASP B 1 103 ? 33.521 59.244 20.406 1.00 77.39 170 ASP B O 1
ATOM 2652 N N . HIS B 1 104 ? 33.900 60.671 22.088 1.00 77.71 171 HIS B N 1
ATOM 2653 C CA . HIS B 1 104 ? 34.503 59.665 22.945 1.00 77.55 171 HIS B CA 1
ATOM 2654 C C . HIS B 1 104 ? 33.497 58.628 23.414 1.00 77.58 171 HIS B C 1
ATOM 2655 O O . HIS B 1 104 ? 33.864 57.468 23.686 1.00 77.98 171 HIS B O 1
ATOM 2662 N N . PHE B 1 105 ? 32.233 59.040 23.473 1.00 77.03 172 PHE B N 1
ATOM 2663 C CA . PHE B 1 105 ? 31.160 58.159 23.895 1.00 76.98 172 PHE B CA 1
ATOM 2664 C C . PHE B 1 105 ? 31.113 56.943 22.991 1.00 77.19 172 PHE B C 1
ATOM 2665 O O . PHE B 1 105 ? 31.136 55.817 23.492 1.00 77.09 172 PHE B O 1
ATOM 2673 N N . GLU B 1 106 ? 31.079 57.163 21.668 1.00 76.95 173 GLU B N 1
ATOM 2674 C CA . GLU B 1 106 ? 31.035 56.046 20.734 1.00 77.23 173 GLU B CA 1
ATOM 2675 C C . GLU B 1 106 ? 32.259 55.176 20.964 1.00 77.15 173 GLU B C 1
ATOM 2676 O O . GLU B 1 106 ? 32.178 53.953 20.993 1.00 76.58 173 GLU B O 1
ATOM 2682 N N . VAL B 1 107 ? 33.398 55.819 21.160 1.00 77.60 174 VAL B N 1
ATOM 2683 C CA . VAL B 1 107 ? 34.596 55.075 21.387 1.00 78.62 174 VAL B CA 1
ATOM 2684 C C . VAL B 1 107 ? 34.424 54.137 22.569 1.00 79.30 174 VAL B C 1
ATOM 2685 O O . VAL B 1 107 ? 34.714 52.946 22.431 1.00 80.41 174 VAL B O 1
ATOM 2689 N N . GLY B 1 108 ? 33.961 54.649 23.712 1.00 78.91 175 GLY B N 1
ATOM 2690 C CA . GLY B 1 108 ? 33.727 53.794 24.878 1.00 78.37 175 GLY B CA 1
ATOM 2691 C C . GLY B 1 108 ? 32.796 52.665 24.490 1.00 78.79 175 GLY B C 1
ATOM 2692 O O . GLY B 1 108 ? 33.177 51.503 24.459 1.00 78.33 175 GLY B O 1
ATOM 2693 N N . LYS B 1 109 ? 31.565 53.018 24.146 1.00 79.45 176 LYS B N 1
ATOM 2694 C CA . LYS B 1 109 ? 30.585 52.048 23.666 1.00 79.96 176 LYS B CA 1
ATOM 2695 C C . LYS B 1 109 ? 31.176 51.022 22.687 1.00 79.37 176 LYS B C 1
ATOM 2696 O O . LYS B 1 109 ? 31.013 49.829 22.882 1.00 79.42 176 LYS B O 1
ATOM 2702 N N . ALA B 1 110 ? 31.865 51.469 21.642 1.00 79.24 177 ALA B N 1
ATOM 2703 C CA . ALA B 1 110 ? 32.176 50.535 20.566 1.00 79.27 177 ALA B CA 1
ATOM 2704 C C . ALA B 1 110 ? 33.219 49.554 21.081 1.00 79.93 177 ALA B C 1
ATOM 2705 O O . ALA B 1 110 ? 33.099 48.324 20.921 1.00 80.24 177 ALA B O 1
ATOM 2707 N N . CYS B 1 111 ? 34.207 50.110 21.768 1.00 79.78 178 CYS B N 1
ATOM 2708 C CA . CYS B 1 111 ? 35.165 49.311 22.478 1.00 80.08 178 CYS B CA 1
ATOM 2709 C C . CYS B 1 111 ? 34.496 48.388 23.454 1.00 80.09 178 CYS B C 1
ATOM 2710 O O . CYS B 1 111 ? 34.971 47.279 23.695 1.00 80.25 178 CYS B O 1
ATOM 2713 N N . THR B 1 112 ? 33.414 48.826 24.075 1.00 80.07 179 THR B N 1
ATOM 2714 C CA . THR B 1 112 ? 32.910 47.912 25.041 1.00 79.86 179 THR B CA 1
ATOM 2715 C C . THR B 1 112 ? 31.955 46.883 24.476 1.00 79.65 179 THR B C 1
ATOM 2716 O O . THR B 1 112 ? 31.944 45.763 24.964 1.00 80.10 179 THR B O 1
ATOM 2720 N N . ARG B 1 113 ? 31.260 47.181 23.378 1.00 79.52 180 ARG B N 1
ATOM 2721 C CA . ARG B 1 113 ? 30.469 46.119 22.713 1.00 78.90 180 ARG B CA 1
ATOM 2722 C C . ARG B 1 113 ? 31.441 45.028 22.254 1.00 78.05 180 ARG B C 1
ATOM 2723 O O . ARG B 1 113 ? 31.097 43.843 22.240 1.00 77.76 180 ARG B O 1
ATOM 2731 N N . HIS B 1 114 ? 32.651 45.436 21.886 1.00 76.48 181 HIS B N 1
ATOM 2732 C CA . HIS B 1 114 ? 33.605 44.486 21.390 1.00 75.74 181 HIS B CA 1
ATOM 2733 C C . HIS B 1 114 ? 33.821 43.362 22.410 1.00 75.96 181 HIS B C 1
ATOM 2734 O O . HIS B 1 114 ? 33.502 42.217 22.120 1.00 75.40 181 HIS B O 1
ATOM 2741 N N . LEU B 1 115 ? 34.321 43.699 23.600 1.00 76.46 182 LEU B N 1
ATOM 2742 C CA . LEU B 1 115 ? 34.436 42.751 24.721 1.00 77.19 182 LEU B CA 1
ATOM 2743 C C . LEU B 1 115 ? 33.182 41.868 24.879 1.00 78.63 182 LEU B C 1
ATOM 2744 O O . LEU B 1 115 ? 33.265 40.636 24.969 1.00 79.20 182 LEU B O 1
ATOM 2749 N N . ILE B 1 116 ? 32.016 42.499 24.893 1.00 78.80 183 ILE B N 1
ATOM 2750 C CA . ILE B 1 116 ? 30.797 41.759 24.965 1.00 79.22 183 ILE B CA 1
ATOM 2751 C C . ILE B 1 116 ? 30.567 40.870 23.730 1.00 79.91 183 ILE B C 1
ATOM 2752 O O . ILE B 1 116 ? 30.315 39.669 23.883 1.00 80.72 183 ILE B O 1
ATOM 2757 N N . GLU B 1 117 ? 30.628 41.408 22.512 1.00 80.05 184 GLU B N 1
ATOM 2758 C CA . GLU B 1 117 ? 30.426 40.527 21.338 1.00 80.10 184 GLU B CA 1
ATOM 2759 C C . GLU B 1 117 ? 31.446 39.401 21.394 1.00 80.16 184 GLU B C 1
ATOM 2760 O O . GLU B 1 117 ? 31.192 38.297 20.944 1.00 80.55 184 GLU B O 1
ATOM 2766 N N . GLN B 1 118 ? 32.593 39.696 21.982 1.00 80.10 185 GLN B N 1
ATOM 2767 C CA . GLN B 1 118 ? 33.676 38.749 22.099 1.00 80.36 185 GLN B CA 1
ATOM 2768 C C . GLN B 1 118 ? 33.483 37.698 23.167 1.00 80.27 185 GLN B C 1
ATOM 2769 O O . GLN B 1 118 ? 34.251 36.752 23.237 1.00 80.62 185 GLN B O 1
ATOM 2775 N N . GLY B 1 119 ? 32.509 37.881 24.041 1.00 80.11 186 GLY B N 1
ATOM 2776 C CA . GLY B 1 119 ? 32.293 36.923 25.108 1.00 79.60 186 GLY B CA 1
ATOM 2777 C C . GLY B 1 119 ? 32.768 37.339 26.483 1.00 79.55 186 GLY B C 1
ATOM 2778 O O . GLY B 1 119 ? 32.462 36.665 27.451 1.00 80.17 186 GLY B O 1
ATOM 2779 N N . PHE B 1 120 ? 33.502 38.441 26.591 1.00 79.33 187 PHE B N 1
ATOM 2780 C CA . PHE B 1 120 ? 33.986 38.923 27.886 1.00 78.91 187 PHE B CA 1
ATOM 2781 C C . PHE B 1 120 ? 32.943 39.820 28.552 1.00 79.97 187 PHE B C 1
ATOM 2782 O O . PHE B 1 120 ? 32.911 41.047 28.385 1.00 80.79 187 PHE B O 1
ATOM 2790 N N . LYS B 1 121 ? 32.071 39.208 29.322 1.00 80.38 188 LYS B N 1
ATOM 2791 C CA . LYS B 1 121 ? 30.915 39.937 29.794 1.00 80.84 188 LYS B CA 1
ATOM 2792 C C . LYS B 1 121 ? 31.063 40.627 31.167 1.00 80.86 188 LYS B C 1
ATOM 2793 O O . LYS B 1 121 ? 30.079 41.211 31.669 1.00 80.99 188 LYS B O 1
ATOM 2799 N N . ASN B 1 122 ? 32.221 40.561 31.824 1.00 80.14 189 ASN B N 1
ATOM 2800 C CA . ASN B 1 122 ? 32.241 41.338 33.062 1.00 80.65 189 ASN B CA 1
ATOM 2801 C C . ASN B 1 122 ? 33.378 42.269 33.287 1.00 80.24 189 ASN B C 1
ATOM 2802 O O . ASN B 1 122 ? 34.320 41.987 34.008 1.00 80.39 189 ASN B O 1
ATOM 2807 N N . VAL B 1 123 ? 33.171 43.433 32.687 1.00 79.71 190 VAL B N 1
ATOM 2808 C CA . VAL B 1 123 ? 34.188 44.366 32.349 1.00 79.19 190 VAL B CA 1
ATOM 2809 C C . VAL B 1 123 ? 34.303 45.369 33.445 1.00 78.89 190 VAL B C 1
ATOM 2810 O O . VAL B 1 123 ? 33.314 45.846 33.933 1.00 78.26 190 VAL B O 1
ATOM 2814 N N . GLY B 1 124 ? 35.528 45.688 33.822 1.00 79.46 191 GLY B N 1
ATOM 2815 C CA . GLY B 1 124 ? 35.778 46.807 34.694 1.00 80.54 191 GLY B CA 1
ATOM 2816 C C . GLY B 1 124 ? 36.290 47.944 33.841 1.00 81.68 191 GLY B C 1
ATOM 2817 O O . GLY B 1 124 ? 36.678 47.753 32.672 1.00 81.85 191 GLY B O 1
ATOM 2818 N N . PHE B 1 125 ? 36.308 49.131 34.426 1.00 82.51 192 PHE B N 1
ATOM 2819 C CA . PHE B 1 125 ? 36.807 50.314 33.732 1.00 83.52 192 PHE B CA 1
ATOM 2820 C C . PHE B 1 125 ? 37.820 51.041 34.596 1.00 83.55 192 PHE B C 1
ATOM 2821 O O . PHE B 1 125 ? 37.572 51.283 35.782 1.00 84.79 192 PHE B O 1
ATOM 2829 N N . ILE B 1 126 ? 38.934 51.434 34.017 1.00 82.61 193 ILE B N 1
ATOM 2830 C CA . ILE B 1 126 ? 39.823 52.292 34.748 1.00 82.73 193 ILE B CA 1
ATOM 2831 C C . ILE B 1 126 ? 40.120 53.495 33.879 1.00 82.43 193 ILE B C 1
ATOM 2832 O O . ILE B 1 126 ? 40.569 53.339 32.751 1.00 82.40 193 ILE B O 1
ATOM 2837 N N . GLY B 1 127 ? 39.885 54.693 34.399 1.00 82.42 194 GLY B N 1
ATOM 2838 C CA . GLY B 1 127 ? 40.259 55.911 33.670 1.00 83.13 194 GLY B CA 1
ATOM 2839 C C . GLY B 1 127 ? 40.774 57.070 34.505 1.00 84.00 194 GLY B C 1
ATOM 2840 O O . GLY B 1 127 ? 40.590 57.097 35.723 1.00 84.09 194 GLY B O 1
ATOM 2841 N N . ALA B 1 128 ? 41.420 58.043 33.868 1.00 85.27 195 ALA B N 1
ATOM 2842 C CA . ALA B 1 128 ? 41.868 59.211 34.625 1.00 86.69 195 ALA B CA 1
ATOM 2843 C C . ALA B 1 128 ? 41.589 60.556 34.003 1.00 87.86 195 ALA B C 1
ATOM 2844 O O . ALA B 1 128 ? 40.987 60.666 32.943 1.00 88.25 195 ALA B O 1
ATOM 2846 N N . ARG B 1 129 ? 42.105 61.583 34.671 1.00 89.60 196 ARG B N 1
ATOM 2847 C CA . ARG B 1 129 ? 41.675 62.986 34.509 1.00 90.66 196 ARG B CA 1
ATOM 2848 C C . ARG B 1 129 ? 40.163 63.034 34.302 1.00 90.86 196 ARG B C 1
ATOM 2849 O O . ARG B 1 129 ? 39.666 63.607 33.347 1.00 90.92 196 ARG B O 1
ATOM 2857 N N . GLY B 1 130 ? 39.467 62.411 35.255 1.00 91.35 197 GLY B N 1
ATOM 2858 C CA . GLY B 1 130 ? 38.034 62.202 35.216 1.00 91.79 197 GLY B CA 1
ATOM 2859 C C . GLY B 1 130 ? 37.219 63.293 35.868 1.00 92.28 197 GLY B C 1
ATOM 2860 O O . GLY B 1 130 ? 36.054 63.079 36.230 1.00 92.31 197 GLY B O 1
ATOM 2861 N N . ASN B 1 131 ? 37.844 64.452 36.035 1.00 92.64 198 ASN B N 1
ATOM 2862 C CA . ASN B 1 131 ? 37.138 65.677 36.366 1.00 93.28 198 ASN B CA 1
ATOM 2863 C C . ASN B 1 131 ? 37.107 66.523 35.088 1.00 92.95 198 ASN B C 1
ATOM 2864 O O . ASN B 1 131 ? 36.318 67.469 34.981 1.00 93.11 198 ASN B O 1
ATOM 2869 N N . HIS B 1 132 ? 37.977 66.173 34.128 1.00 92.31 199 HIS B N 1
ATOM 2870 C CA . HIS B 1 132 ? 37.888 66.677 32.748 1.00 91.43 199 HIS B CA 1
ATOM 2871 C C . HIS B 1 132 ? 36.818 65.892 31.993 1.00 89.90 199 HIS B C 1
ATOM 2872 O O . HIS B 1 132 ? 36.617 64.715 32.274 1.00 89.72 199 HIS B O 1
ATOM 2879 N N . SER B 1 133 ? 36.148 66.535 31.032 1.00 88.30 200 SER B N 1
ATOM 2880 C CA . SER B 1 133 ? 34.909 65.990 30.461 1.00 86.92 200 SER B CA 1
ATOM 2881 C C . SER B 1 133 ? 35.070 64.754 29.576 1.00 85.74 200 SER B C 1
ATOM 2882 O O . SER B 1 133 ? 34.207 63.901 29.582 1.00 85.73 200 SER B O 1
ATOM 2885 N N . THR B 1 134 ? 36.168 64.643 28.838 1.00 84.64 201 THR B N 1
ATOM 2886 C CA . THR B 1 134 ? 36.411 63.449 28.016 1.00 83.55 201 THR B CA 1
ATOM 2887 C C . THR B 1 134 ? 36.262 62.141 28.785 1.00 83.42 201 THR B C 1
ATOM 2888 O O . THR B 1 134 ? 35.669 61.198 28.312 1.00 83.11 201 THR B O 1
ATOM 2892 N N . LEU B 1 135 ? 36.821 62.053 29.974 1.00 83.48 202 LEU B N 1
ATOM 2893 C CA . LEU B 1 135 ? 36.689 60.793 30.638 1.00 83.21 202 LEU B CA 1
ATOM 2894 C C . LEU B 1 135 ? 35.206 60.453 30.854 1.00 82.67 202 LEU B C 1
ATOM 2895 O O . LEU B 1 135 ? 34.805 59.316 30.618 1.00 82.50 202 LEU B O 1
ATOM 2900 N N . GLN B 1 136 ? 34.403 61.435 31.275 1.00 81.91 203 GLN B N 1
ATOM 2901 C CA . GLN B 1 136 ? 32.993 61.188 31.605 1.00 81.41 203 GLN B CA 1
ATOM 2902 C C . GLN B 1 136 ? 32.186 60.645 30.422 1.00 80.68 203 GLN B C 1
ATOM 2903 O O . GLN B 1 136 ? 31.303 59.796 30.588 1.00 80.17 203 GLN B O 1
ATOM 2909 N N . ARG B 1 137 ? 32.525 61.121 29.231 1.00 80.29 204 ARG B N 1
ATOM 2910 C CA . ARG B 1 137 ? 31.944 60.638 28.000 1.00 79.76 204 ARG B CA 1
ATOM 2911 C C . ARG B 1 137 ? 32.359 59.220 27.672 1.00 80.40 204 ARG B C 1
ATOM 2912 O O . ARG B 1 137 ? 31.599 58.500 27.069 1.00 81.29 204 ARG B O 1
ATOM 2920 N N . GLN B 1 138 ? 33.552 58.810 28.069 1.00 81.01 205 GLN B N 1
ATOM 2921 C CA . GLN B 1 138 ? 34.001 57.430 27.859 1.00 81.83 205 GLN B CA 1
ATOM 2922 C C . GLN B 1 138 ? 33.366 56.483 28.874 1.00 81.54 205 GLN B C 1
ATOM 2923 O O . GLN B 1 138 ? 32.989 55.372 28.525 1.00 81.79 205 GLN B O 1
ATOM 2929 N N . LEU B 1 139 ? 33.280 56.923 30.129 1.00 81.26 206 LEU B N 1
ATOM 2930 C CA . LEU B 1 139 ? 32.664 56.154 31.211 1.00 80.62 206 LEU B CA 1
ATOM 2931 C C . LEU B 1 139 ? 31.267 55.837 30.799 1.00 80.58 206 LEU B C 1
ATOM 2932 O O . LEU B 1 139 ? 30.844 54.691 30.807 1.00 80.68 206 LEU B O 1
ATOM 2937 N N . HIS B 1 140 ? 30.560 56.892 30.421 1.00 81.09 207 HIS B N 1
ATOM 2938 C CA . HIS B 1 140 ? 29.186 56.802 30.008 1.00 81.13 207 HIS B CA 1
ATOM 2939 C C . HIS B 1 140 ? 29.084 55.873 28.824 1.00 81.17 207 HIS B C 1
ATOM 2940 O O . HIS B 1 140 ? 28.182 55.036 28.763 1.00 81.97 207 HIS B O 1
ATOM 2947 N N . GLY B 1 141 ? 30.017 56.007 27.888 1.00 80.25 208 GLY B N 1
ATOM 2948 C CA . GLY B 1 141 ? 30.003 55.150 26.725 1.00 79.50 208 GLY B CA 1
ATOM 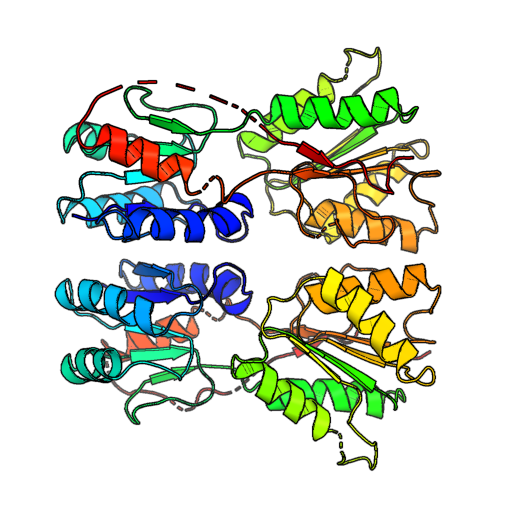2949 C C . GLY B 1 141 ? 30.023 53.729 27.212 1.00 78.89 208 GLY B C 1
ATOM 2950 O O . GLY B 1 141 ? 29.307 52.886 26.719 1.00 78.71 208 GLY B O 1
ATOM 2951 N N . TRP B 1 142 ? 30.828 53.478 28.223 1.00 79.07 209 TRP B N 1
ATOM 2952 C CA . TRP B 1 142 ? 31.034 52.119 28.677 1.00 79.62 209 TRP B CA 1
ATOM 2953 C C . TRP B 1 142 ? 29.805 51.629 29.414 1.00 79.46 209 TRP B C 1
ATOM 2954 O O . TRP B 1 142 ? 29.413 50.468 29.268 1.00 79.36 209 TRP B O 1
ATOM 2965 N N . GLN B 1 143 ? 29.179 52.521 30.173 1.00 79.68 210 GLN B N 1
ATOM 2966 C CA . GLN B 1 143 ? 28.035 52.146 31.021 1.00 79.73 210 GLN B CA 1
ATOM 2967 C C . GLN B 1 143 ? 26.840 51.860 30.171 1.00 80.37 210 GLN B C 1
ATOM 2968 O O . GLN B 1 143 ? 26.070 50.968 30.458 1.00 80.30 210 GLN B O 1
ATOM 2974 N N . SER B 1 144 ? 26.716 52.604 29.084 1.00 81.82 211 SER B N 1
ATOM 2975 C CA . SER B 1 144 ? 25.690 52.330 28.096 1.00 82.60 211 SER B CA 1
ATOM 2976 C C . SER B 1 144 ? 25.819 50.883 27.620 1.00 82.35 211 SER B C 1
ATOM 2977 O O . SER B 1 144 ? 24.942 50.048 27.874 1.00 82.07 211 SER B O 1
ATOM 2980 N N . ALA B 1 145 ? 26.933 50.589 26.962 1.00 82.35 212 ALA B N 1
ATOM 2981 C CA . ALA B 1 145 ? 27.198 49.247 26.454 1.00 82.75 212 ALA B CA 1
ATOM 2982 C C . ALA B 1 145 ? 26.832 48.124 27.447 1.00 83.30 212 ALA B C 1
ATOM 2983 O O . ALA B 1 145 ? 26.241 47.099 27.028 1.00 83.70 212 ALA B O 1
ATOM 2993 N N . ILE B 1 147 ? 24.727 48.304 30.421 1.00 81.16 214 ILE B N 1
ATOM 2994 C CA . ILE B 1 147 ? 23.289 48.340 30.703 1.00 80.55 214 ILE B CA 1
ATOM 2995 C C . ILE B 1 147 ? 22.459 47.774 29.546 1.00 80.64 214 ILE B C 1
ATOM 2996 O O . ILE B 1 147 ? 21.670 46.870 29.767 1.00 80.55 214 ILE B O 1
ATOM 3001 N N . GLU B 1 148 ? 22.681 48.282 28.329 1.00 80.87 215 GLU B N 1
ATOM 3002 C CA . GLU B 1 148 ? 22.042 47.797 27.091 1.00 80.88 215 GLU B CA 1
ATOM 3003 C C . GLU B 1 148 ? 22.051 46.275 27.002 1.00 80.66 215 GLU B C 1
ATOM 3004 O O . GLU B 1 148 ? 21.127 45.696 26.460 1.00 80.62 215 GLU B O 1
ATOM 3010 N N . ASN B 1 149 ? 23.067 45.628 27.567 1.00 80.46 216 ASN B N 1
ATOM 3011 C CA . ASN B 1 149 ? 23.105 44.163 27.627 1.00 80.35 216 ASN B CA 1
ATOM 3012 C C . ASN B 1 149 ? 22.707 43.497 28.982 1.00 80.42 216 ASN B C 1
ATOM 3013 O O . ASN B 1 149 ? 23.016 42.325 29.199 1.00 80.86 216 ASN B O 1
ATOM 3018 N N . TYR B 1 150 ? 21.993 44.212 29.859 1.00 80.03 217 TYR B N 1
ATOM 3019 C CA . TYR B 1 150 ? 21.676 43.754 31.241 1.00 79.43 217 TYR B CA 1
ATOM 3020 C C . TYR B 1 150 ? 22.903 43.442 32.069 1.00 79.05 217 TYR B C 1
ATOM 3021 O O . TYR B 1 150 ? 22.855 42.674 33.003 1.00 78.59 217 TYR B O 1
ATOM 3030 N N . LEU B 1 151 ? 24.022 44.032 31.722 1.00 79.48 218 LEU B N 1
ATOM 3031 C CA . LEU B 1 151 ? 25.203 43.811 32.513 1.00 80.02 218 LEU B CA 1
ATOM 3032 C C . LEU B 1 151 ? 25.235 44.948 33.505 1.00 81.06 218 LEU B C 1
ATOM 3033 O O . LEU B 1 151 ? 24.770 46.049 33.194 1.00 81.03 218 LEU B O 1
ATOM 3038 N N . THR B 1 152 ? 25.706 44.685 34.719 1.00 82.41 219 THR B N 1
ATOM 3039 C CA . THR B 1 152 ? 25.541 45.691 35.769 1.00 83.88 219 THR B CA 1
ATOM 3040 C C . THR B 1 152 ? 26.892 46.345 35.941 1.00 84.11 219 THR B C 1
ATOM 3041 O O . THR B 1 152 ? 27.820 45.689 36.393 1.00 84.65 219 THR B O 1
ATOM 3045 N N . PRO B 1 153 ? 26.963 47.657 35.612 1.00 84.07 220 PRO B N 1
ATOM 3046 C CA . PRO B 1 153 ? 28.052 48.528 35.185 1.00 83.80 220 PRO B CA 1
ATOM 3047 C C . PRO B 1 153 ? 28.682 49.405 36.290 1.00 84.24 220 PRO B C 1
ATOM 3048 O O . PRO B 1 153 ? 28.902 50.622 36.095 1.00 83.18 220 PRO B O 1
ATOM 3052 N N . ASP B 1 154 ? 28.948 48.822 37.447 1.00 84.85 221 ASP B N 1
ATOM 3053 C CA . ASP B 1 154 ? 29.414 49.635 38.556 1.00 85.97 221 ASP B CA 1
ATOM 3054 C C . ASP B 1 154 ? 30.748 49.146 39.059 1.00 85.17 221 ASP B C 1
ATOM 3055 O O . ASP B 1 154 ? 30.990 49.126 40.246 1.00 85.59 221 ASP B O 1
ATOM 3060 N N . HIS B 1 155 ? 31.613 48.729 38.146 1.00 84.85 222 HIS B N 1
ATOM 3061 C CA . HIS B 1 155 ? 32.964 48.320 38.535 1.00 84.13 222 HIS B CA 1
ATOM 3062 C C . HIS B 1 155 ? 33.944 49.158 37.783 1.00 83.02 222 HIS B C 1
ATOM 3063 O O . HIS B 1 155 ? 34.596 48.720 36.811 1.00 82.52 222 HIS B O 1
ATOM 3070 N N . PHE B 1 156 ? 34.006 50.403 38.238 1.00 81.78 223 PHE B N 1
ATOM 3071 C CA . PHE B 1 156 ? 34.900 51.371 37.632 1.00 81.50 223 PHE B CA 1
ATOM 3072 C C . PHE B 1 156 ? 35.734 52.130 38.659 1.00 82.19 223 PHE B C 1
ATOM 3073 O O . PHE B 1 156 ? 35.310 52.274 39.825 1.00 82.35 223 PHE B O 1
ATOM 3081 N N . LEU B 1 157 ? 36.905 52.604 38.219 1.00 82.06 224 LEU B N 1
ATOM 3082 C CA . LEU B 1 157 ? 37.733 53.499 39.012 1.00 82.61 224 LEU B CA 1
ATOM 3083 C C . LEU B 1 157 ? 38.128 54.698 38.205 1.00 82.97 224 LEU B C 1
ATOM 3084 O O . LEU B 1 157 ? 38.662 54.527 37.092 1.00 83.77 224 LEU B O 1
ATOM 3089 N N . THR B 1 158 ? 37.933 55.902 38.744 1.00 82.85 225 THR B N 1
ATOM 3090 C CA . THR B 1 158 ? 38.495 57.087 38.075 1.00 83.61 225 THR B CA 1
ATOM 3091 C C . THR B 1 158 ? 39.307 57.980 39.011 1.00 84.39 225 THR B C 1
ATOM 3092 O O . THR B 1 158 ? 39.051 58.007 40.209 1.00 84.97 225 THR B O 1
ATOM 3096 N N . THR B 1 159 ? 40.304 58.691 38.493 1.00 84.90 226 THR B N 1
ATOM 3097 C CA . THR B 1 159 ? 40.943 59.733 39.305 1.00 85.90 226 THR B CA 1
ATOM 3098 C C . THR B 1 159 ? 40.960 61.051 38.587 1.00 86.24 226 THR B C 1
ATOM 3099 O O . THR B 1 159 ? 40.904 61.124 37.361 1.00 86.36 226 THR B O 1
ATOM 3103 N N . HIS B 1 160 ? 41.040 62.109 39.368 1.00 87.18 227 HIS B N 1
ATOM 3104 C CA . HIS B 1 160 ? 41.241 63.440 38.816 1.00 88.05 227 HIS B CA 1
ATOM 3105 C C . HIS B 1 160 ? 42.692 63.543 38.325 1.00 87.59 227 HIS B C 1
ATOM 3106 O O . HIS B 1 160 ? 43.010 64.354 37.461 1.00 87.62 227 HIS B O 1
ATOM 3113 N N . GLU B 1 161 ? 43.550 62.666 38.845 1.00 87.05 228 GLU B N 1
ATOM 3114 C CA . GLU B 1 161 ? 44.947 62.625 38.439 1.00 86.70 228 GLU B CA 1
ATOM 3115 C C . GLU B 1 161 ? 45.210 62.211 36.991 1.00 85.50 228 GLU B C 1
ATOM 3116 O O . GLU B 1 161 ? 44.288 61.895 36.247 1.00 84.81 228 GLU B O 1
ATOM 3122 N N . ALA B 1 162 ? 46.486 62.239 36.608 1.00 84.35 229 ALA B N 1
ATOM 3123 C CA . ALA B 1 162 ? 46.906 61.929 35.241 1.00 82.60 229 ALA B CA 1
ATOM 3124 C C . ALA B 1 162 ? 47.145 60.431 35.095 1.00 81.39 229 ALA B C 1
ATOM 3125 O O . ALA B 1 162 ? 47.444 59.757 36.095 1.00 80.76 229 ALA B O 1
ATOM 3127 N N . PRO B 1 163 ? 47.005 59.912 33.850 1.00 80.34 230 PRO B N 1
ATOM 3128 C CA . PRO B 1 163 ? 47.079 58.488 33.551 1.00 79.67 230 PRO B CA 1
ATOM 3129 C C . PRO B 1 163 ? 48.490 57.998 33.807 1.00 79.33 230 PRO B C 1
ATOM 3130 O O . PRO B 1 163 ? 49.441 58.728 33.544 1.00 79.37 230 PRO B O 1
ATOM 3134 N N . SER B 1 164 ? 48.618 56.787 34.331 1.00 78.06 231 SER B N 1
ATOM 3135 C CA . SER B 1 164 ? 49.889 56.293 34.756 1.00 77.44 231 SER B CA 1
ATOM 3136 C C . SER B 1 164 ? 49.764 54.794 34.771 1.00 77.76 231 SER B C 1
ATOM 3137 O O . SER B 1 164 ? 48.660 54.257 34.891 1.00 77.53 231 SER B O 1
ATOM 3140 N N . SER B 1 165 ? 50.882 54.093 34.662 1.00 77.58 232 SER B N 1
ATOM 3141 C CA . SER B 1 165 ? 50.761 52.664 34.703 1.00 77.72 232 SER B CA 1
ATOM 3142 C C . SER B 1 165 ? 50.582 52.211 36.124 1.00 77.42 232 SER B C 1
ATOM 3143 O O . SER B 1 165 ? 50.033 51.143 36.326 1.00 78.13 232 SER B O 1
ATOM 3146 N N . GLN B 1 166 ? 51.023 53.005 37.106 1.00 77.03 233 GLN B N 1
ATOM 3147 C CA . GLN B 1 166 ? 50.759 52.656 38.518 1.00 76.52 233 GLN B CA 1
ATOM 3148 C C . GLN B 1 166 ? 49.248 52.585 38.710 1.00 77.02 233 GLN B C 1
ATOM 3149 O O . GLN B 1 166 ? 48.710 51.699 39.382 1.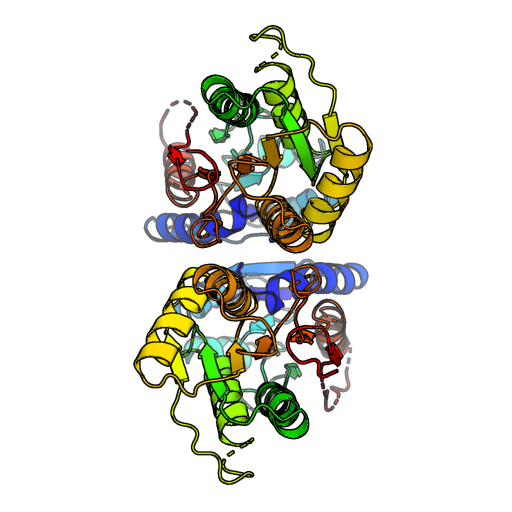00 76.52 233 GLN B O 1
ATOM 3155 N N . LEU B 1 167 ? 48.566 53.522 38.088 1.00 77.12 234 LEU B N 1
ATOM 3156 C CA . LEU B 1 167 ? 47.147 53.527 38.196 1.00 77.96 234 LEU B CA 1
ATOM 3157 C C . LEU B 1 167 ? 46.530 52.232 37.636 1.00 78.74 234 LEU B C 1
ATOM 3158 O O . LEU B 1 167 ? 45.608 51.708 38.248 1.00 79.47 234 LEU B O 1
ATOM 3163 N N . GLY B 1 168 ? 47.029 51.718 36.500 1.00 79.10 235 GLY B N 1
ATOM 3164 C CA . GLY B 1 168 ? 46.478 50.499 35.880 1.00 78.47 235 GLY B CA 1
ATOM 3165 C C . GLY B 1 168 ? 46.785 49.249 36.687 1.00 78.51 235 GLY B C 1
ATOM 3166 O O . GLY B 1 168 ? 45.963 48.374 36.811 1.00 78.65 235 GLY B O 1
ATOM 3167 N N . ALA B 1 169 ? 47.985 49.156 37.222 1.00 79.07 236 ALA B N 1
ATOM 3168 C CA . ALA B 1 169 ? 48.313 48.110 38.190 1.00 79.99 236 ALA B CA 1
ATOM 3169 C C . ALA B 1 169 ? 47.314 48.145 39.331 1.00 80.11 236 ALA B C 1
ATOM 3170 O O . ALA B 1 169 ? 46.516 47.236 39.528 1.00 80.82 236 ALA B O 1
ATOM 3172 N N . GLU B 1 170 ? 47.336 49.226 40.078 1.00 80.17 237 GLU B N 1
ATOM 3173 C CA . GLU B 1 170 ? 46.568 49.254 41.290 1.00 79.92 237 GLU B CA 1
ATOM 3174 C C . GLU B 1 170 ? 45.127 49.207 40.916 1.00 79.99 237 GLU B C 1
ATOM 3175 O O . GLU B 1 170 ? 44.324 48.569 41.598 1.00 81.06 237 GLU B O 1
ATOM 3181 N N . GLY B 1 171 ? 44.802 49.827 39.792 1.00 79.75 238 GLY B N 1
ATOM 3182 C CA . GLY B 1 171 ? 43.430 49.763 39.256 1.00 79.00 238 GLY B CA 1
ATOM 3183 C C . GLY B 1 171 ? 42.989 48.320 39.201 1.00 77.94 238 GLY B C 1
ATOM 3184 O O . GLY B 1 171 ? 41.979 47.950 39.823 1.00 78.05 238 GLY B O 1
ATOM 3185 N N . LEU B 1 172 ? 43.773 47.499 38.500 1.00 76.52 239 LEU B N 1
ATOM 3186 C CA . LEU B 1 172 ? 43.450 46.101 38.382 1.00 75.69 239 LEU B CA 1
ATOM 3187 C C . LEU B 1 172 ? 43.298 45.514 39.771 1.00 75.56 239 LEU B C 1
ATOM 3188 O O . LEU B 1 172 ? 42.265 44.888 40.092 1.00 75.42 239 LEU B O 1
ATOM 3193 N N . ALA B 1 173 ? 44.302 45.739 40.613 1.00 75.04 240 ALA B N 1
ATOM 3194 C CA . ALA B 1 173 ? 44.243 45.216 41.986 1.00 74.69 240 ALA B CA 1
ATOM 3195 C C . ALA B 1 173 ? 42.893 45.477 42.653 1.00 74.79 240 ALA B C 1
ATOM 3196 O O . ALA B 1 173 ? 42.198 44.533 43.034 1.00 74.63 240 ALA B O 1
ATOM 3198 N N . LYS B 1 174 ? 42.507 46.743 42.764 1.00 75.18 241 LYS B N 1
ATOM 3199 C CA . LYS B 1 174 ? 41.346 47.095 43.555 1.00 76.31 241 LYS B CA 1
ATOM 3200 C C . LYS B 1 174 ? 40.051 46.506 42.967 1.00 76.89 241 LYS B C 1
ATOM 3201 O O . LYS B 1 174 ? 39.150 46.100 43.704 1.00 76.65 241 LYS B O 1
ATOM 3207 N N . LEU B 1 175 ? 39.967 46.448 41.640 1.00 77.59 242 LEU B N 1
ATOM 3208 C CA . LEU B 1 175 ? 38.846 45.799 40.996 1.00 78.27 242 LEU B CA 1
ATOM 3209 C C . LEU B 1 175 ? 38.787 44.308 41.355 1.00 78.63 242 LEU B C 1
ATOM 3210 O O . LEU B 1 175 ? 37.764 43.814 41.804 1.00 78.46 242 LEU B O 1
ATOM 3215 N N . LEU B 1 176 ? 39.904 43.608 41.184 1.00 79.41 243 LEU B N 1
ATOM 3216 C CA . LEU B 1 176 ? 40.029 42.229 41.647 1.00 79.93 243 LEU B CA 1
ATOM 3217 C C . LEU B 1 176 ? 39.565 42.060 43.060 1.00 80.28 243 LEU B C 1
ATOM 3218 O O . LEU B 1 176 ? 39.089 40.995 43.404 1.00 81.87 243 LEU B O 1
ATOM 3223 N N . LEU B 1 177 ? 39.748 43.076 43.897 1.00 79.94 244 LEU B N 1
ATOM 3224 C CA . LEU B 1 177 ? 39.491 42.915 45.318 1.00 79.65 244 LEU B CA 1
ATOM 3225 C C . LEU B 1 177 ? 38.041 43.245 45.590 1.00 80.53 244 LEU B C 1
ATOM 3226 O O . LEU B 1 177 ? 37.427 42.723 46.520 1.00 80.53 244 LEU B O 1
ATOM 3231 N N . ARG B 1 178 ? 37.514 44.157 44.782 1.00 81.43 245 ARG B N 1
ATOM 3232 C CA . ARG B 1 178 ? 36.104 44.454 44.754 1.00 81.46 245 ARG B CA 1
ATOM 3233 C C . ARG B 1 178 ? 35.417 43.118 44.408 1.00 81.77 245 ARG B C 1
ATOM 3234 O O . ARG B 1 178 ? 34.539 42.669 45.140 1.00 81.58 245 ARG B O 1
ATOM 3242 N N . ASP B 1 179 ? 35.875 42.443 43.350 1.00 82.20 246 ASP B N 1
ATOM 3243 C CA . ASP B 1 179 ? 35.144 41.312 42.784 1.00 82.59 246 ASP B CA 1
ATOM 3244 C C . ASP B 1 179 ? 35.994 40.486 41.807 1.00 82.66 246 ASP B C 1
ATOM 3245 O O . ASP B 1 179 ? 36.337 40.947 40.734 1.00 82.39 246 ASP B O 1
ATOM 3250 N N . SER B 1 180 ? 36.311 39.248 42.172 1.00 83.39 247 SER B N 1
ATOM 3251 C CA . SER B 1 180 ? 37.240 38.423 41.364 1.00 83.24 247 SER B CA 1
ATOM 3252 C C . SER B 1 180 ? 36.642 37.914 40.067 1.00 83.14 247 SER B C 1
ATOM 3253 O O . SER B 1 180 ? 37.365 37.639 39.119 1.00 84.49 247 SER B O 1
ATOM 3256 N N . SER B 1 181 ? 35.338 37.779 39.977 1.00 82.77 248 SER B N 1
ATOM 3257 C CA . SER B 1 181 ? 34.817 37.268 38.733 1.00 83.19 248 SER B CA 1
ATOM 3258 C C . SER B 1 181 ? 35.249 38.151 37.543 1.00 83.13 248 SER B C 1
ATOM 3259 O O . SER B 1 181 ? 35.228 37.691 36.406 1.00 83.48 248 SER B O 1
ATOM 3262 N N . LEU B 1 182 ? 35.657 39.397 37.813 1.00 83.13 249 LEU B N 1
ATOM 3263 C CA . LEU B 1 182 ? 36.135 40.353 36.787 1.00 82.64 249 LEU B CA 1
ATOM 3264 C C . LEU B 1 182 ? 36.877 39.615 35.716 1.00 82.64 249 LEU B C 1
ATOM 3265 O O . LEU B 1 182 ? 37.651 38.739 36.047 1.00 83.40 249 LEU B O 1
ATOM 3270 N N . ASN B 1 183 ? 36.656 39.946 34.448 1.00 82.36 250 ASN B N 1
ATOM 3271 C CA . ASN B 1 183 ? 37.342 39.240 33.369 1.00 82.52 250 ASN B CA 1
ATOM 3272 C C . ASN B 1 183 ? 37.651 40.026 32.087 1.00 83.30 250 ASN B C 1
ATOM 3273 O O . ASN B 1 183 ? 38.069 39.448 31.095 1.00 83.64 250 ASN B O 1
ATOM 3278 N N . ALA B 1 184 ? 37.426 41.333 32.108 1.00 84.24 251 ALA B N 1
ATOM 3279 C CA . ALA B 1 184 ? 38.035 42.235 31.119 1.00 85.17 251 ALA B CA 1
ATOM 3280 C C . ALA B 1 184 ? 38.202 43.674 31.666 1.00 85.56 251 ALA B C 1
ATOM 3281 O O . ALA B 1 184 ? 37.555 44.055 32.666 1.00 85.84 251 ALA B O 1
ATOM 3283 N N . LEU B 1 185 ? 39.032 44.465 31.000 1.00 85.03 252 LEU B N 1
ATOM 3284 C CA . LEU B 1 185 ? 39.224 45.832 31.410 1.00 85.80 252 LEU B CA 1
ATOM 3285 C C . LEU B 1 185 ? 39.114 46.825 30.272 1.00 86.02 252 LEU B C 1
ATOM 3286 O O . LEU B 1 185 ? 39.662 46.583 29.186 1.00 86.98 252 LEU B O 1
ATOM 3291 N N . VAL B 1 186 ? 38.434 47.947 30.501 1.00 85.70 253 VAL B N 1
ATOM 3292 C CA . VAL B 1 186 ? 38.505 49.059 29.547 1.00 85.61 253 VAL B CA 1
ATOM 3293 C C . VAL B 1 186 ? 39.384 50.110 30.187 1.00 86.01 253 VAL B C 1
ATOM 3294 O O . VAL B 1 186 ? 39.072 50.601 31.254 1.00 87.31 253 VAL B O 1
ATOM 3298 N N . CYS B 1 187 ? 40.470 50.473 29.547 1.00 85.81 254 CYS B N 1
ATOM 3299 C CA . CYS B 1 187 ? 41.311 51.516 30.071 1.00 85.82 254 CYS B CA 1
ATOM 3300 C C . CYS B 1 187 ? 41.166 52.796 29.277 1.00 85.90 254 CYS B C 1
ATOM 3301 O O . CYS B 1 187 ? 41.260 52.787 28.022 1.00 86.76 254 CYS B O 1
ATOM 3304 N N . SER B 1 188 ? 41.006 53.903 29.992 1.00 84.47 255 SER B N 1
ATOM 3305 C CA . SER B 1 188 ? 40.847 55.172 29.330 1.00 83.85 255 SER B CA 1
ATOM 3306 C C . SER B 1 188 ? 42.078 55.569 28.498 1.00 83.36 255 SER B C 1
ATOM 3307 O O . SER B 1 188 ? 41.943 56.300 27.498 1.00 83.50 255 SER B O 1
ATOM 3310 N N . HIS B 1 189 ? 43.248 55.075 28.906 1.00 81.70 256 HIS B N 1
ATOM 3311 C CA . HIS B 1 189 ? 44.527 55.571 28.419 1.00 80.68 256 HIS B CA 1
ATOM 3312 C C . HIS B 1 189 ? 45.512 54.444 28.269 1.00 81.83 256 HIS B C 1
ATOM 3313 O O . HIS B 1 189 ? 45.438 53.425 28.959 1.00 82.07 256 HIS B O 1
ATOM 3320 N N . GLU B 1 190 ? 46.496 54.661 27.412 1.00 82.44 257 GLU B N 1
ATOM 3321 C CA . GLU B 1 190 ? 47.441 53.611 27.098 1.00 82.31 257 GLU B CA 1
ATOM 3322 C C . GLU B 1 190 ? 48.394 53.288 28.235 1.00 81.42 257 GLU B C 1
ATOM 3323 O O . GLU B 1 190 ? 48.726 52.121 28.432 1.00 80.55 257 GLU B O 1
ATOM 3329 N N . GLU B 1 191 ? 48.829 54.308 28.978 1.00 81.44 258 GLU B N 1
ATOM 3330 C CA . GLU B 1 191 ? 49.629 54.073 30.226 1.00 81.37 258 GLU B CA 1
ATOM 3331 C C . GLU B 1 191 ? 48.894 53.151 31.197 1.00 80.61 258 GLU B C 1
ATOM 3332 O O . GLU B 1 191 ? 49.465 52.222 31.746 1.00 80.28 258 GLU B O 1
ATOM 3338 N N . ILE B 1 192 ? 47.600 53.401 31.350 1.00 80.21 259 ILE B N 1
ATOM 3339 C CA . ILE B 1 192 ? 46.764 52.619 32.222 1.00 80.11 259 ILE B CA 1
ATOM 3340 C C . ILE B 1 192 ? 46.742 51.144 31.812 1.00 80.24 259 ILE B C 1
ATOM 3341 O O . ILE B 1 192 ? 46.965 50.250 32.626 1.00 80.65 259 ILE B O 1
ATOM 3346 N N . ALA B 1 193 ? 46.507 50.902 30.535 1.00 80.27 260 ALA B N 1
ATOM 3347 C CA . ALA B 1 193 ? 46.356 49.566 30.034 1.00 79.77 260 ALA B CA 1
ATOM 3348 C C . ALA B 1 193 ? 47.669 48.847 30.160 1.00 79.71 260 ALA B C 1
ATOM 3349 O O . ALA B 1 193 ? 47.700 47.641 30.270 1.00 79.58 260 ALA B O 1
ATOM 3351 N N . ILE B 1 194 ? 48.767 49.584 30.132 1.00 79.78 261 ILE B N 1
ATOM 3352 C CA . ILE B 1 194 ? 50.069 48.958 30.234 1.00 79.85 261 ILE B CA 1
ATOM 3353 C C . ILE B 1 194 ? 50.293 48.515 31.678 1.00 80.61 261 ILE B C 1
ATOM 3354 O O . ILE B 1 194 ? 50.737 47.375 31.943 1.00 80.58 261 ILE B O 1
ATOM 3359 N N . GLY B 1 195 ? 49.980 49.413 32.612 1.00 80.40 262 GLY B N 1
ATOM 3360 C CA . GLY B 1 195 ? 50.056 49.061 34.007 1.00 80.65 262 GLY B CA 1
ATOM 3361 C C . GLY B 1 195 ? 49.307 47.762 34.166 1.00 80.88 262 GLY B C 1
ATOM 3362 O O . GLY B 1 195 ? 49.828 46.808 34.722 1.00 81.27 262 GLY B O 1
ATOM 3363 N N . ALA B 1 196 ? 48.093 47.717 33.631 1.00 81.05 263 ALA B N 1
ATOM 3364 C CA . ALA B 1 196 ? 47.205 46.595 33.852 1.00 81.34 263 ALA B CA 1
ATOM 3365 C C . ALA B 1 196 ? 47.828 45.313 33.311 1.00 82.15 263 ALA B C 1
ATOM 3366 O O . ALA B 1 196 ? 47.917 44.328 34.041 1.00 82.89 263 ALA B O 1
ATOM 3368 N N . LEU B 1 197 ? 48.280 45.346 32.050 1.00 82.57 264 LEU B N 1
ATOM 3369 C CA . LEU B 1 197 ? 48.885 44.204 31.350 1.00 82.63 264 LEU B CA 1
ATOM 3370 C C . LEU B 1 197 ? 50.021 43.614 32.157 1.00 83.42 264 LEU B C 1
ATOM 3371 O O . LEU B 1 197 ? 50.038 42.426 32.456 1.00 84.14 264 LEU B O 1
ATOM 3376 N N . PHE B 1 198 ? 50.985 44.467 32.483 1.00 83.88 265 PHE B N 1
ATOM 3377 C CA . PHE B 1 198 ? 52.086 44.109 33.320 1.00 83.77 265 PHE B CA 1
ATOM 3378 C C . PHE B 1 198 ? 51.622 43.507 34.642 1.00 83.96 265 PHE B C 1
ATOM 3379 O O . PHE B 1 198 ? 52.248 42.571 35.128 1.00 84.61 265 PHE B O 1
ATOM 3387 N N . GLU B 1 199 ? 50.534 44.017 35.222 1.00 83.47 266 GLU B N 1
ATOM 3388 C CA . GLU B 1 199 ? 50.076 43.521 36.529 1.00 83.66 266 GLU B CA 1
ATOM 3389 C C . GLU B 1 199 ? 49.419 42.146 36.393 1.00 84.31 266 GLU B C 1
ATOM 3390 O O . GLU B 1 199 ? 49.481 41.324 37.316 1.00 84.28 266 GLU B O 1
ATOM 3396 N N . CYS B 1 200 ? 48.781 41.906 35.245 1.00 84.70 267 CYS B N 1
ATOM 3397 C CA . CYS B 1 200 ? 48.246 40.596 34.932 1.00 85.28 267 CYS B CA 1
ATOM 3398 C C . CYS B 1 200 ? 49.410 39.630 34.959 1.00 84.98 267 CYS B C 1
ATOM 3399 O O . CYS B 1 200 ? 49.389 38.628 35.677 1.00 85.53 267 CYS B O 1
ATOM 3402 N N . HIS B 1 201 ? 50.463 39.960 34.221 1.00 84.08 268 HIS B N 1
ATOM 3403 C CA . HIS B 1 201 ? 51.678 39.175 34.324 1.00 83.30 268 HIS B CA 1
ATOM 3404 C C . HIS B 1 201 ? 52.142 38.917 35.762 1.00 81.89 268 HIS B C 1
ATOM 3405 O O . HIS B 1 201 ? 52.492 37.786 36.086 1.00 81.78 268 HIS B O 1
ATOM 3412 N N . ARG B 1 202 ? 52.097 39.930 36.623 1.00 80.16 269 ARG B N 1
ATOM 3413 C CA . ARG B 1 202 ? 52.585 39.750 38.001 1.00 78.66 269 ARG B CA 1
ATOM 3414 C C . ARG B 1 202 ? 51.748 38.698 38.753 1.00 78.29 269 ARG B C 1
ATOM 3415 O O . ARG B 1 202 ? 52.281 37.860 39.503 1.00 77.61 269 ARG B O 1
ATOM 3423 N N . ARG B 1 203 ? 50.440 38.743 38.512 1.00 77.23 270 ARG B N 1
ATOM 3424 C CA . ARG B 1 203 ? 49.484 37.999 39.290 1.00 76.19 270 ARG B CA 1
ATOM 3425 C C . ARG B 1 203 ? 49.201 36.708 38.580 1.00 75.95 270 ARG B C 1
ATOM 3426 O O . ARG B 1 203 ? 48.387 35.900 39.018 1.00 75.43 270 ARG B O 1
ATOM 3434 N N . VAL B 1 204 ? 49.905 36.525 37.467 1.00 75.84 271 VAL B N 1
ATOM 3435 C CA . VAL B 1 204 ? 49.743 35.346 36.612 1.00 74.88 271 VAL B CA 1
ATOM 3436 C C . VAL B 1 204 ? 48.313 35.199 36.145 1.00 75.23 271 VAL B C 1
ATOM 3437 O O . VAL B 1 204 ? 47.847 34.101 36.023 1.00 75.71 271 VAL B O 1
ATOM 3441 N N . LEU B 1 205 ? 47.603 36.293 35.906 1.00 76.44 272 LEU B N 1
ATOM 3442 C CA . LEU B 1 205 ? 46.354 36.217 35.101 1.00 77.40 272 LEU B CA 1
ATOM 3443 C C . LEU B 1 205 ? 46.669 36.270 33.586 1.00 77.51 272 LEU B C 1
ATOM 3444 O O . LEU B 1 205 ? 46.988 37.324 33.042 1.00 77.60 272 LEU B O 1
ATOM 3449 N N . LYS B 1 206 ? 46.598 35.126 32.914 1.00 77.78 273 LYS B N 1
ATOM 3450 C CA . LYS B 1 206 ? 46.627 35.093 31.449 1.00 77.71 273 LYS B CA 1
ATOM 3451 C C . LYS B 1 206 ? 45.803 36.201 30.738 1.00 76.95 273 LYS B C 1
ATOM 3452 O O . LYS B 1 206 ? 44.687 36.556 31.151 1.00 76.88 273 LYS B O 1
ATOM 3458 N N . VAL B 1 207 ? 46.355 36.720 29.652 1.00 76.06 274 VAL B N 1
ATOM 3459 C CA . VAL B 1 207 ? 45.667 37.696 28.831 1.00 76.26 274 VAL B CA 1
ATOM 3460 C C . VAL B 1 207 ? 45.513 37.167 27.387 1.00 77.43 274 VAL B C 1
ATOM 3461 O O . VAL B 1 207 ? 46.503 36.897 26.721 1.00 78.31 274 VAL B O 1
ATOM 3465 N N . PRO B 1 208 ? 44.269 37.015 26.880 1.00 78.20 275 PRO B N 1
ATOM 3466 C CA . PRO B 1 208 ? 42.963 37.409 27.389 1.00 78.84 275 PRO B CA 1
ATOM 3467 C C . PRO B 1 208 ? 42.131 36.338 28.084 1.00 79.41 275 PRO B C 1
ATOM 3468 O O . PRO B 1 208 ? 40.998 36.623 28.471 1.00 79.46 275 PRO B O 1
ATOM 3472 N N . THR B 1 209 ? 42.630 35.120 28.236 1.00 80.07 276 THR B N 1
ATOM 3473 C CA . THR B 1 209 ? 41.711 34.091 28.724 1.00 80.73 276 THR B CA 1
ATOM 3474 C C . THR B 1 209 ? 41.370 34.158 30.216 1.00 81.09 276 THR B C 1
ATOM 3475 O O . THR B 1 209 ? 40.515 33.414 30.662 1.00 81.71 276 THR B O 1
ATOM 3479 N N . ASP B 1 210 ? 42.019 35.029 30.989 1.00 81.71 277 ASP B N 1
ATOM 3480 C CA . ASP B 1 210 ? 41.555 35.297 32.368 1.00 81.91 277 ASP B CA 1
ATOM 3481 C C . ASP B 1 210 ? 41.077 36.709 32.434 1.00 81.75 277 ASP B C 1
ATOM 3482 O O . ASP B 1 210 ? 40.046 36.994 32.980 1.00 82.59 277 ASP B O 1
ATOM 3487 N N . ILE B 1 211 ? 41.855 37.608 31.875 1.00 81.75 278 ILE B N 1
ATOM 3488 C CA . ILE B 1 211 ? 41.415 38.958 31.732 1.00 81.55 278 ILE B CA 1
ATOM 3489 C C . ILE B 1 211 ? 41.684 39.411 30.284 1.00 81.63 278 ILE B C 1
ATOM 3490 O O . ILE B 1 211 ? 42.785 39.182 29.730 1.00 81.02 278 ILE B O 1
ATOM 3495 N N . ALA B 1 212 ? 40.655 39.969 29.651 1.00 80.88 279 ALA B N 1
ATOM 3496 C CA . ALA B 1 212 ? 40.844 40.618 28.369 1.00 81.25 279 ALA B CA 1
ATOM 3497 C C . ALA B 1 212 ? 41.083 42.109 28.584 1.00 81.18 279 ALA B C 1
ATOM 3498 O O . ALA B 1 212 ? 40.575 42.674 29.537 1.00 82.19 279 ALA B O 1
ATOM 3500 N N . ILE B 1 213 ? 41.826 42.769 27.712 1.00 80.88 280 ILE B N 1
ATOM 3501 C CA . ILE B 1 213 ? 42.109 44.188 27.939 1.00 80.85 280 ILE B CA 1
ATOM 3502 C C . ILE B 1 213 ? 41.836 45.024 26.693 1.00 81.76 280 ILE B C 1
ATOM 3503 O O . ILE B 1 213 ? 42.144 44.605 25.564 1.00 82.66 280 ILE B O 1
ATOM 3508 N N . ILE B 1 214 ? 41.300 46.224 26.863 1.00 81.46 281 ILE B N 1
ATOM 3509 C CA . ILE B 1 214 ? 41.121 47.068 25.675 1.00 81.24 281 ILE B CA 1
ATOM 3510 C C . ILE B 1 214 ? 41.394 48.532 25.992 1.00 81.42 281 ILE B C 1
ATOM 3511 O O . ILE B 1 214 ? 40.860 49.073 26.967 1.00 81.87 281 ILE B O 1
ATOM 3516 N N . CYS B 1 215 ? 42.227 49.178 25.187 1.00 81.39 282 CYS B N 1
ATOM 3517 C CA . CYS B 1 215 ? 42.668 50.538 25.517 1.00 81.35 282 CYS B CA 1
ATOM 3518 C C . CYS B 1 215 ? 41.896 51.518 24.697 1.00 81.30 282 CYS B C 1
ATOM 3519 O O . CYS B 1 215 ? 41.590 51.248 23.547 1.00 81.66 282 CYS B O 1
ATOM 3522 N N . LEU B 1 216 ? 41.570 52.661 25.273 1.00 81.28 283 LEU B N 1
ATOM 3523 C CA . LEU B 1 216 ? 40.664 53.593 24.583 1.00 81.05 283 LEU B CA 1
ATOM 3524 C C . LEU B 1 216 ? 41.380 54.608 23.684 1.00 81.11 283 LEU B C 1
ATOM 3525 O O . LEU B 1 216 ? 40.730 55.408 23.004 1.00 80.38 283 LEU B O 1
ATOM 3530 N N . GLU B 1 217 ? 42.716 54.583 23.706 1.00 81.12 284 GLU B N 1
ATOM 3531 C CA . GLU B 1 217 ? 43.532 55.544 22.971 1.00 81.87 284 GLU B CA 1
ATOM 3532 C C . GLU B 1 217 ? 44.925 54.982 22.838 1.00 81.92 284 GLU B C 1
ATOM 3533 O O . GLU B 1 217 ? 45.863 55.460 23.473 1.00 82.86 284 GLU B O 1
ATOM 3539 N N . GLY B 1 218 ? 45.056 53.937 22.034 1.00 82.25 285 GLY B N 1
ATOM 3540 C CA . GLY B 1 218 ? 46.353 53.284 21.813 1.00 82.49 285 GLY B CA 1
ATOM 3541 C C . GLY B 1 218 ? 47.267 53.991 20.828 1.00 82.72 285 GLY B C 1
ATOM 3542 O O . GLY B 1 218 ? 46.853 54.829 20.037 1.00 83.15 285 GLY B O 1
ATOM 3543 N N . SER B 1 219 ? 48.533 53.653 20.905 1.00 82.98 286 SER B N 1
ATOM 3544 C CA . SER B 1 219 ? 49.527 54.126 19.986 1.00 83.27 286 SER B CA 1
ATOM 3545 C C . SER B 1 219 ? 50.352 52.890 19.659 1.00 83.62 286 SER B C 1
ATOM 3546 O O . SER B 1 219 ? 50.068 51.794 20.156 1.00 83.96 286 SER B O 1
ATOM 3549 N N . SER B 1 220 ? 51.409 53.062 18.883 1.00 83.50 287 SER B N 1
ATOM 3550 C CA . SER B 1 220 ? 52.313 51.954 18.609 1.00 83.23 287 SER B CA 1
ATOM 3551 C C . SER B 1 220 ? 52.865 51.370 19.895 1.00 82.51 287 SER B C 1
ATOM 3552 O O . SER B 1 220 ? 53.332 50.230 19.918 1.00 82.19 287 SER B O 1
ATOM 3563 N N . GLY B 1 222 ? 51.356 50.474 22.697 1.00 81.59 289 GLY B N 1
ATOM 3564 C CA . GLY B 1 222 ? 50.536 49.378 23.123 1.00 80.65 289 GLY B CA 1
ATOM 3565 C C . GLY B 1 222 ? 50.502 48.338 22.054 1.00 80.78 289 GLY B C 1
ATOM 3566 O O . GLY B 1 222 ? 50.423 47.174 22.361 1.00 81.79 289 GLY B O 1
ATOM 3567 N N . GLU B 1 223 ? 50.561 48.749 20.792 1.00 80.73 290 GLU B N 1
ATOM 3568 C CA . GLU B 1 223 ? 50.595 47.806 19.661 1.00 80.56 290 GLU B CA 1
ATOM 3569 C C . GLU B 1 223 ? 51.689 46.760 19.799 1.00 80.60 290 GLU B C 1
ATOM 3570 O O . GLU B 1 223 ? 51.555 45.650 19.285 1.00 80.71 290 GLU B O 1
ATOM 3576 N N . HIS B 1 224 ? 52.781 47.126 20.466 1.00 80.18 291 HIS B N 1
ATOM 3577 C CA . HIS B 1 224 ? 53.913 46.253 20.524 1.00 80.05 291 HIS B CA 1
ATOM 3578 C C . HIS B 1 224 ? 54.216 45.812 21.935 1.00 81.23 291 HIS B C 1
ATOM 3579 O O . HIS B 1 224 ? 55.373 45.528 22.261 1.00 81.74 291 HIS B O 1
ATOM 3586 N N . ALA B 1 225 ? 53.187 45.773 22.778 1.00 81.96 292 ALA B N 1
ATOM 3587 C CA . ALA B 1 225 ? 53.274 45.117 24.078 1.00 82.59 292 ALA B CA 1
ATOM 3588 C C . ALA B 1 225 ? 53.062 43.600 23.888 1.00 83.24 292 ALA B C 1
ATOM 3589 O O . ALA B 1 225 ? 52.928 43.144 22.767 1.00 84.32 292 ALA B O 1
ATOM 3591 N N . TYR B 1 226 ? 53.059 42.814 24.956 1.00 83.78 293 TYR B N 1
ATOM 3592 C CA . TYR B 1 226 ? 52.790 41.380 24.851 1.00 84.14 293 TYR B CA 1
ATOM 3593 C C . TYR B 1 226 ? 51.913 40.864 25.987 1.00 84.11 293 TYR B C 1
ATOM 3594 O O . TYR B 1 226 ? 52.261 41.049 27.147 1.00 84.38 293 TYR B O 1
ATOM 3603 N N . PRO B 1 227 ? 50.782 40.212 25.664 1.00 83.61 294 PRO B N 1
ATOM 3604 C CA . PRO B 1 227 ? 50.186 40.103 24.344 1.00 83.14 294 PRO B CA 1
ATOM 3605 C C . PRO B 1 227 ? 49.870 41.513 23.883 1.00 82.69 294 PRO B C 1
ATOM 3606 O O . PRO B 1 227 ? 49.586 42.348 24.729 1.00 83.29 294 PRO B O 1
ATOM 3610 N N . SER B 1 228 ? 49.947 41.790 22.584 1.00 81.63 295 SER B N 1
ATOM 3611 C CA . SER B 1 228 ? 49.701 43.126 22.058 1.00 80.96 295 SER B CA 1
ATOM 3612 C C . SER B 1 228 ? 48.275 43.461 22.357 1.00 81.34 295 SER B C 1
ATOM 3613 O O . SER B 1 228 ? 47.440 42.558 22.446 1.00 81.90 295 SER B O 1
ATOM 3616 N N . LEU B 1 229 ? 47.936 44.737 22.478 1.00 81.03 296 LEU B N 1
ATOM 3617 C CA . LEU B 1 229 ? 46.570 44.976 22.908 1.00 80.63 296 LEU B CA 1
ATOM 3618 C C . LEU B 1 229 ? 45.616 45.704 21.996 1.00 79.83 296 LEU B C 1
ATOM 3619 O O . LEU B 1 229 ? 45.924 46.746 21.427 1.00 79.65 296 LEU B O 1
ATOM 3624 N N . THR B 1 230 ? 44.437 45.114 21.903 1.00 79.07 297 THR B N 1
ATOM 3625 C CA . THR B 1 230 ? 43.313 45.677 21.198 1.00 79.14 297 THR B CA 1
ATOM 3626 C C . THR B 1 230 ? 43.068 47.087 21.679 1.00 79.58 297 THR B C 1
ATOM 3627 O O . THR B 1 230 ? 42.826 47.311 22.854 1.00 81.39 297 THR B O 1
ATOM 3631 N N . SER B 1 231 ? 43.105 48.046 20.777 1.00 79.51 298 SER B N 1
ATOM 3632 C CA . SER B 1 231 ? 42.795 49.389 21.166 1.00 79.09 298 SER B CA 1
ATOM 3633 C C . SER B 1 231 ? 42.246 50.237 20.038 1.00 78.30 298 SER B C 1
ATOM 3634 O O . SER B 1 231 ? 42.322 49.891 18.851 1.00 78.13 298 SER B O 1
ATOM 3637 N N . ALA B 1 232 ? 41.750 51.391 20.443 1.00 77.50 299 ALA B N 1
ATOM 3638 C CA . ALA B 1 232 ? 41.158 52.355 19.545 1.00 77.20 299 ALA B CA 1
ATOM 3639 C C . ALA B 1 232 ? 42.214 53.346 19.183 1.00 76.88 299 ALA B C 1
ATOM 3640 O O . ALA B 1 232 ? 42.933 53.800 20.055 1.00 77.33 299 ALA B O 1
ATOM 3642 N N . GLU B 1 233 ? 42.312 53.691 17.902 1.00 76.19 300 GLU B N 1
ATOM 3643 C CA . GLU B 1 233 ? 43.326 54.630 17.472 1.00 75.41 300 GLU B CA 1
ATOM 3644 C C . GLU B 1 233 ? 42.703 55.808 16.792 1.00 74.48 300 GLU B C 1
ATOM 3645 O O . GLU B 1 233 ? 41.589 55.705 16.319 1.00 74.51 300 GLU B O 1
ATOM 3651 N N . PHE B 1 234 ? 43.414 56.929 16.772 1.00 73.35 301 PHE B N 1
ATOM 3652 C CA . PHE B 1 234 ? 42.907 58.151 16.172 1.00 72.73 301 PHE B CA 1
ATOM 3653 C C . PHE B 1 234 ? 44.040 58.747 15.362 1.00 72.26 301 PHE B C 1
ATOM 3654 O O . PHE B 1 234 ? 45.188 58.401 15.568 1.00 72.70 301 PHE B O 1
ATOM 3662 N N . ASP B 1 235 ? 43.725 59.648 14.447 1.00 71.31 302 ASP B N 1
ATOM 3663 C CA . ASP B 1 235 ? 44.730 60.199 13.594 1.00 70.69 302 ASP B CA 1
ATOM 3664 C C . ASP B 1 235 ? 44.826 61.684 13.899 1.00 70.98 302 ASP B C 1
ATOM 3665 O O . ASP B 1 235 ? 44.295 62.526 13.206 1.00 71.04 302 ASP B O 1
ATOM 3670 N N . TYR B 1 236 ? 45.522 62.008 14.968 1.00 71.92 303 TYR B N 1
ATOM 3671 C CA . TYR B 1 236 ? 45.611 63.391 15.358 1.00 73.12 303 TYR B CA 1
ATOM 3672 C C . TYR B 1 236 ? 46.477 64.171 14.394 1.00 73.92 303 TYR B C 1
ATOM 3673 O O . TYR B 1 236 ? 46.251 65.362 14.211 1.00 74.47 303 TYR B O 1
ATOM 3682 N N . GLU B 1 237 ? 47.459 63.520 13.769 1.00 74.71 304 GLU B N 1
ATOM 3683 C CA . GLU B 1 237 ? 48.185 64.188 12.685 1.00 75.38 304 GLU B CA 1
ATOM 3684 C C . GLU B 1 237 ? 47.207 64.759 11.638 1.00 75.84 304 GLU B C 1
ATOM 3685 O O . GLU B 1 237 ? 47.320 65.934 11.303 1.00 76.04 304 GLU B O 1
ATOM 3687 N N . ARG B 1 238 ? 46.237 63.966 11.161 1.00 76.26 305 ARG B N 1
ATOM 3688 C CA . ARG B 1 238 ? 45.231 64.479 10.190 1.00 77.38 305 ARG B CA 1
ATOM 3689 C C . ARG B 1 238 ? 44.364 65.615 10.754 1.00 77.78 305 ARG B C 1
ATOM 3690 O O . ARG B 1 238 ? 44.148 66.635 10.103 1.00 77.58 305 ARG B O 1
ATOM 3706 N N . GLY B 1 240 ? 45.325 67.578 12.967 1.00 77.83 307 GLY B N 1
ATOM 3707 C CA . GLY B 1 240 ? 46.274 68.672 12.818 1.00 77.37 307 GLY B CA 1
ATOM 3708 C C . GLY B 1 240 ? 46.055 69.431 11.513 1.00 77.05 307 GLY B C 1
ATOM 3709 O O . GLY B 1 240 ? 45.695 70.610 11.539 1.00 77.12 307 GLY B O 1
ATOM 3710 N N . THR B 1 241 ? 46.241 68.768 10.371 1.00 76.40 308 THR B N 1
ATOM 3711 C CA . THR B 1 241 ? 45.998 69.440 9.091 1.00 76.00 308 THR B CA 1
ATOM 3712 C C . THR B 1 241 ? 44.560 69.928 8.927 1.00 75.96 308 THR B C 1
ATOM 3713 O O . THR B 1 241 ? 44.337 71.037 8.450 1.00 75.72 308 THR B O 1
ATOM 3717 N N . LYS B 1 242 ? 43.596 69.125 9.362 1.00 76.13 309 LYS B N 1
ATOM 3718 C CA . LYS B 1 242 ? 42.190 69.469 9.156 1.00 76.38 309 LYS B CA 1
ATOM 3719 C C . LYS B 1 242 ? 41.766 70.672 9.977 1.00 76.06 309 LYS B C 1
ATOM 3720 O O . LYS B 1 242 ? 41.019 71.519 9.501 1.00 75.80 309 LYS B O 1
ATOM 3726 N N . ALA B 1 243 ? 42.261 70.748 11.205 1.00 76.28 310 ALA B N 1
ATOM 3727 C CA . ALA B 1 243 ? 42.050 71.923 12.038 1.00 76.51 310 ALA B CA 1
ATOM 3728 C C . ALA B 1 243 ? 42.585 73.143 11.298 1.00 76.75 310 ALA B C 1
ATOM 3729 O O . ALA B 1 243 ? 41.852 74.095 11.024 1.00 77.08 310 ALA B O 1
ATOM 3731 N N . ALA B 1 244 ? 43.864 73.097 10.951 1.00 76.62 311 ALA B N 1
ATOM 3732 C CA . ALA B 1 244 ? 44.478 74.175 10.198 1.00 76.64 311 ALA B CA 1
ATOM 3733 C C . ALA B 1 244 ? 43.645 74.576 8.977 1.00 76.53 311 ALA B C 1
ATOM 3734 O O . ALA B 1 244 ? 43.379 75.761 8.765 1.00 76.69 311 ALA B O 1
ATOM 3736 N N . GLU B 1 245 ? 43.228 73.585 8.192 1.00 76.15 312 GLU B N 1
ATOM 3737 C CA . GLU B 1 245 ? 42.462 73.840 6.987 1.00 75.78 312 GLU B CA 1
ATOM 3738 C C . GLU B 1 245 ? 41.185 74.606 7.320 1.00 75.33 312 GLU B C 1
ATOM 3739 O O . GLU B 1 245 ? 40.912 75.647 6.726 1.00 75.39 312 GLU B O 1
ATOM 3745 N N . LYS B 1 246 ? 40.426 74.102 8.289 1.00 75.10 313 LYS B N 1
ATOM 3746 C CA . LYS B 1 246 ? 39.162 74.719 8.701 1.00 74.88 313 LYS B CA 1
ATOM 3747 C C . LYS B 1 246 ? 39.348 76.187 9.083 1.00 74.77 313 LYS B C 1
ATOM 3748 O O . LYS B 1 246 ? 38.543 77.037 8.702 1.00 74.69 313 LYS B O 1
ATOM 3750 N N . LEU B 1 247 ? 40.424 76.484 9.808 1.00 74.67 314 LEU B N 1
ATOM 3751 C CA . LEU B 1 247 ? 40.723 77.861 10.177 1.00 74.80 314 LEU B CA 1
ATOM 3752 C C . LEU B 1 247 ? 41.236 78.704 9.001 1.00 75.05 314 LEU B C 1
ATOM 3753 O O . LEU B 1 247 ? 40.760 79.823 8.788 1.00 75.20 314 LEU B O 1
ATOM 3758 N N . LEU B 1 248 ? 42.211 78.189 8.251 1.00 75.16 315 LEU B N 1
ATOM 3759 C CA . LEU B 1 248 ? 42.679 78.880 7.057 1.00 75.32 315 LEU B CA 1
ATOM 3760 C C . LEU B 1 248 ? 41.467 79.239 6.185 1.00 75.72 315 LEU B C 1
ATOM 3761 O O . LEU B 1 248 ? 41.296 80.404 5.814 1.00 75.85 315 LEU B O 1
ATOM 3763 N N . HIS B 1 249 ? 40.601 78.256 5.913 1.00 76.07 316 HIS B N 1
ATOM 3764 C CA . HIS B 1 249 ? 39.384 78.477 5.106 1.0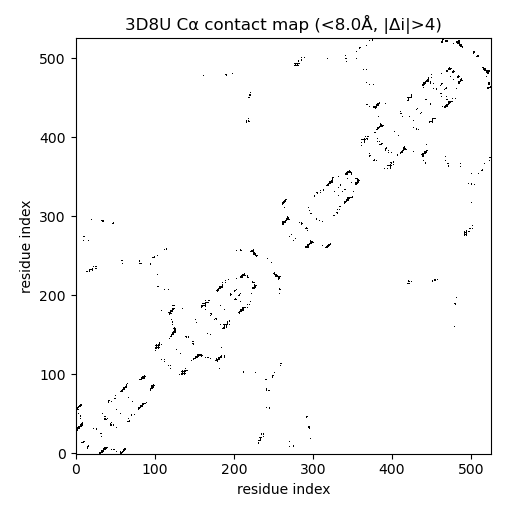0 76.44 316 HIS B CA 1
ATOM 3765 C C . HIS B 1 249 ? 38.391 79.447 5.755 1.00 76.66 316 HIS B C 1
ATOM 3766 O O . HIS B 1 249 ? 37.469 79.929 5.097 1.00 76.77 316 HIS B O 1
ATOM 3768 N N . ALA B 1 250 ? 38.591 79.727 7.040 1.00 77.07 317 ALA B N 1
ATOM 3769 C CA . ALA B 1 250 ? 37.791 80.715 7.759 1.00 77.38 317 ALA B CA 1
ATOM 3770 C C . ALA B 1 250 ? 38.216 82.131 7.390 1.00 77.50 317 ALA B C 1
ATOM 3771 O O . ALA B 1 250 ? 37.396 82.907 6.896 1.00 77.65 317 ALA B O 1
ATOM 3773 N N . ILE B 1 251 ? 39.489 82.462 7.618 1.00 77.67 318 ILE B N 1
ATOM 3774 C CA . ILE B 1 251 ? 40.028 83.778 7.232 1.00 77.87 318 ILE B CA 1
ATOM 3775 C C . ILE B 1 251 ? 39.970 84.001 5.720 1.00 77.98 318 ILE B C 1
ATOM 3776 O O . ILE B 1 251 ? 39.694 85.110 5.259 1.00 78.07 318 ILE B O 1
ATOM 3778 N N . LYS B 1 252 ? 40.223 82.937 4.959 1.00 78.18 319 LYS B N 1
ATOM 3779 C CA . LYS B 1 252 ? 40.194 82.991 3.497 1.00 78.23 319 LYS B CA 1
ATOM 3780 C C . LYS B 1 252 ? 38.763 82.947 2.975 1.00 78.20 319 LYS B C 1
ATOM 3781 O O . LYS B 1 252 ? 37.871 83.590 3.532 1.00 78.21 319 LYS B O 1
ATOM 3783 N N . GLU B 1 254 ? 34.693 82.271 1.962 1.00 74.27 321 GLU B N 1
ATOM 3784 C CA . GLU B 1 254 ? 34.900 82.107 3.395 1.00 74.30 321 GLU B CA 1
ATOM 3785 C C . GLU B 1 254 ? 33.844 81.217 4.043 1.00 74.51 321 GLU B C 1
ATOM 3786 O O . GLU B 1 254 ? 33.642 81.295 5.254 1.00 74.65 321 GLU B O 1
ATOM 3788 N N . PRO B 1 255 ? 33.168 80.365 3.244 1.00 74.74 322 PRO B N 1
ATOM 3789 C CA . PRO B 1 255 ? 32.223 79.354 3.752 1.00 74.90 322 PRO B CA 1
ATOM 3790 C C . PRO B 1 255 ? 32.861 78.479 4.854 1.00 75.01 322 PRO B C 1
ATOM 3791 O O . PRO B 1 255 ? 34.088 78.308 4.876 1.00 74.69 322 PRO B O 1
ATOM 3793 N N . GLU B 1 256 ? 32.037 77.934 5.752 1.00 75.38 323 GLU B N 1
ATOM 3794 C CA . GLU B 1 256 ? 32.535 77.464 7.062 1.00 75.85 323 GLU B CA 1
ATOM 3795 C C . GLU B 1 256 ? 32.427 75.967 7.418 1.00 76.08 323 GLU B C 1
ATOM 3796 O O . GLU B 1 256 ? 32.744 75.568 8.551 1.00 76.17 323 GLU B O 1
ATOM 3798 N N . GLU B 1 257 ? 32.004 75.136 6.469 1.00 76.23 324 GLU B N 1
ATOM 3799 C CA . GLU B 1 257 ? 31.926 73.700 6.730 1.00 76.37 324 GLU B CA 1
ATOM 3800 C C . GLU B 1 257 ? 32.229 72.879 5.487 1.00 76.47 324 GLU B C 1
ATOM 3801 O O . GLU B 1 257 ? 32.432 71.666 5.577 1.00 76.61 324 GLU B O 1
ATOM 3803 N N . PRO B 1 259 ? 29.553 70.241 8.915 1.00 95.52 326 PRO B N 1
ATOM 3804 C CA . PRO B 1 259 ? 29.812 69.129 9.825 1.00 95.72 326 PRO B CA 1
ATOM 3805 C C . PRO B 1 259 ? 31.238 68.570 9.670 1.00 95.90 326 PRO B C 1
ATOM 3806 O O . PRO B 1 259 ? 31.919 68.898 8.690 1.00 95.91 326 PRO B O 1
ATOM 3808 N N . THR B 1 260 ? 31.684 67.749 10.632 1.00 96.04 327 THR B N 1
ATOM 3809 C CA . THR B 1 260 ? 33.073 67.259 10.678 1.00 96.02 327 THR B CA 1
ATOM 3810 C C . THR B 1 260 ? 33.203 65.933 11.444 1.00 96.07 327 THR B C 1
ATOM 3811 O O . THR B 1 260 ? 33.840 65.883 12.518 1.00 96.24 327 THR B O 1
ATOM 3815 N N . SER B 1 261 ? 32.627 64.856 10.901 1.00 95.82 328 SER B N 1
ATOM 3816 C CA . SER B 1 261 ? 32.566 63.563 11.646 1.00 95.51 328 SER B CA 1
ATOM 3817 C C . SER B 1 261 ? 33.847 62.708 11.593 1.00 94.47 328 SER B C 1
ATOM 3818 O O . SER B 1 261 ? 33.890 61.683 10.899 1.00 94.49 328 SER B O 1
ATOM 3834 N N . GLY B 1 263 ? 36.365 60.141 13.096 1.00 90.14 330 GLY B N 1
ATOM 3835 C CA . GLY B 1 263 ? 36.347 59.051 14.062 1.00 87.30 330 GLY B CA 1
ATOM 3836 C C . GLY B 1 263 ? 37.647 58.336 14.396 1.00 85.42 330 GLY B C 1
ATOM 3837 O O . GLY B 1 263 ? 38.648 58.968 14.694 1.00 85.23 330 GLY B O 1
ATOM 3838 N N . PHE B 1 264 ? 37.612 57.008 14.359 1.00 83.74 331 PHE B N 1
ATOM 3839 C CA . PHE B 1 264 ? 38.656 56.173 14.940 1.00 82.47 331 PHE B CA 1
ATOM 3840 C C . PHE B 1 264 ? 38.652 54.766 14.352 1.00 82.34 331 PHE B C 1
ATOM 3841 O O . PHE B 1 264 ? 37.671 54.349 13.772 1.00 82.98 331 PHE B O 1
ATOM 3849 N N . LYS B 1 265 ? 39.746 54.029 14.490 1.00 82.06 332 LYS B N 1
ATOM 3850 C CA . LYS B 1 265 ? 39.744 52.645 14.048 1.00 81.68 332 LYS B CA 1
ATOM 3851 C C . LYS B 1 265 ? 39.954 51.803 15.289 1.00 80.82 332 LYS B C 1
ATOM 3852 O O . LYS B 1 265 ? 40.748 52.182 16.147 1.00 81.05 332 LYS B O 1
ATOM 3858 N N . LEU B 1 266 ? 39.231 50.684 15.378 1.00 79.21 333 LEU B N 1
ATOM 3859 C CA . LEU B 1 266 ? 39.462 49.651 16.374 1.00 77.70 333 LEU B CA 1
ATOM 3860 C C . LEU B 1 266 ? 40.387 48.520 15.870 1.00 77.78 333 LEU B C 1
ATOM 3861 O O . LEU B 1 266 ? 39.915 47.509 15.335 1.00 77.74 333 LEU B O 1
ATOM 3866 N N . LYS B 1 267 ? 41.694 48.690 16.073 1.00 77.57 334 LYS B N 1
ATOM 3867 C CA . LYS B 1 267 ? 42.709 47.623 15.950 1.00 77.41 334 LYS B CA 1
ATOM 3868 C C . LYS B 1 267 ? 42.488 46.428 16.907 1.00 77.39 334 LYS B C 1
ATOM 3869 O O . LYS B 1 267 ? 42.820 46.500 18.111 1.00 77.20 334 LYS B O 1
ATOM 3875 N N . ARG B 1 268 ? 41.944 45.332 16.377 1.00 76.73 335 ARG B N 1
ATOM 3876 C CA . ARG B 1 268 ? 41.714 44.131 17.169 1.00 76.39 335 ARG B CA 1
ATOM 3877 C C . ARG B 1 268 ? 43.018 43.372 17.254 1.00 76.19 335 ARG B C 1
ATOM 3878 O O . ARG B 1 268 ? 43.547 42.989 16.227 1.00 76.67 335 ARG B O 1
ATOM 3886 N N . ARG B 1 269 ? 43.563 43.186 18.459 1.00 75.95 336 ARG B N 1
ATOM 3887 C CA . ARG B 1 269 ? 44.812 42.418 18.642 1.00 75.87 336 ARG B CA 1
ATOM 3888 C C . ARG B 1 269 ? 44.651 41.331 19.695 1.00 76.49 336 ARG B C 1
ATOM 3889 O O . ARG B 1 269 ? 43.530 40.919 19.977 1.00 76.09 336 ARG B O 1
ATOM 3897 N N . ALA B 1 270 ? 45.758 40.878 20.295 1.00 77.29 337 ALA B N 1
ATOM 3898 C CA . ALA B 1 270 ? 45.681 39.710 21.175 1.00 78.02 337 ALA B CA 1
ATOM 3899 C C . ALA B 1 270 ? 44.743 39.905 22.347 1.00 79.10 337 ALA B C 1
ATOM 3900 O O . ALA B 1 270 ? 43.889 39.054 22.593 1.00 80.51 337 ALA B O 1
ATOM 3902 N N . SER B 1 271 ? 44.854 41.030 23.046 1.00 79.69 338 SER B N 1
ATOM 3903 C CA . SER B 1 271 ? 44.249 41.133 24.372 1.00 80.21 338 SER B CA 1
ATOM 3904 C C . SER B 1 271 ? 42.716 41.048 24.376 1.00 80.61 338 SER B C 1
ATOM 3905 O O . SER B 1 271 ? 42.090 41.114 25.460 1.00 80.70 338 SER B O 1
ATOM 3908 N N . THR B 1 272 ? 42.104 40.931 23.192 1.00 80.30 339 THR B N 1
ATOM 3909 C CA . THR B 1 272 ? 40.679 40.593 23.135 1.00 80.65 339 THR B CA 1
ATOM 3910 C C . THR B 1 272 ? 40.355 39.427 22.267 1.00 80.79 339 THR B C 1
ATOM 3911 O O . THR B 1 272 ? 39.209 39.275 21.880 1.00 81.10 339 THR B O 1
ATOM 3915 N N . ALA B 1 273 ? 41.339 38.591 21.967 1.00 81.72 340 ALA B N 1
ATOM 3916 C CA . ALA B 1 273 ? 41.148 37.574 20.928 1.00 82.33 340 ALA B CA 1
ATOM 3917 C C . ALA B 1 273 ? 40.507 36.324 21.509 1.00 83.30 340 ALA B C 1
ATOM 3918 O O . ALA B 1 273 ? 40.431 36.157 22.732 1.00 83.25 340 ALA B O 1
ATOM 3920 N N . ILE B 1 274 ? 40.020 35.455 20.632 1.00 84.69 341 ILE B N 1
ATOM 3921 C CA . ILE B 1 274 ? 39.407 34.212 21.076 1.00 86.00 341 ILE B CA 1
ATOM 3922 C C . ILE B 1 274 ? 39.703 33.111 20.070 1.00 86.21 341 ILE B C 1
ATOM 3923 O O . ILE B 1 274 ? 39.423 33.264 18.880 1.00 86.39 341 ILE B O 1
ATOM 3928 N N . ASN B 1 275 ? 40.301 32.020 20.548 1.00 86.81 342 ASN B N 1
ATOM 3929 C CA . ASN B 1 275 ? 40.675 30.879 19.681 1.00 87.10 342 ASN B CA 1
ATOM 3930 C C . ASN B 1 275 ? 39.975 29.568 20.069 1.00 86.91 342 ASN B C 1
ATOM 3931 O O . ASN B 1 275 ? 38.977 29.176 19.458 1.00 86.63 342 ASN B O 1
#

B-factor: mean 81.54, std 4.52, range [67.24, 107.72]

Organism: Vibrio parahaemolyticus serotype O3:K6 (strain RIMD 2210633) (NCBI:txid223926)

Solvent-accessible surface area: 23281 Å² total